Protein AF-A0A1E4SXQ1-F1 (afdb_monomer)

Nearest PDB structures (foldseek):
  5diz-assembly1_A  TM=5.395E-01  e=4.538E-01  Arabidopsis thaliana
  5diz-assembly2_B  TM=5.051E-01  e=1.016E+00  Arabidopsis thaliana
  6lk8-assembly1_U  TM=4.176E-01  e=7.359E-01  Xenopus laevis
  1qqe-assembly1_A  TM=3.993E-01  e=2.183E+00  Saccharomyces cerevisiae
  7pkq-assembly1_O  TM=2.483E-01  e=5.087E+00  Chlamydomonas reinhardtii

Radius of gyration: 39.59 Å; Cα contacts (8 Å, |Δi|>4): 741; chains: 1; bounding box: 80×81×118 Å

Mean predicted aligned error: 18.47 Å

pLDDT: mean 80.18, std 15.74, range [38.0, 97.56]

Secondary structure (DSSP, 8-state):
---TTS-S-HHHHHHHHHHHHHTT-HHHHHHHHHH-SSPPPHHHHHHHHHHHHHTT-HHHHHHHHHHHHHHHSS--S-HHHHHHHHHHHHHTT-HHHHHHHIIIIIISSSS-SS---HHHHHHHHHHHHHTT-HHHHHHHHHHHHHHHHHTT--HHHHHHHHHHHHHHHHHHHHHHH-HHHHHHTTHHHHHTGGGSTT--GGGGHHHHHHHHHH-TT--HHHHHHHHHHHTTTT----TT---TTS-HHHHHHHHHHHHHHTT-GGG-TTS-HHHHHHHS-GGGGGTT------TTTTTS--S-SSPPPSHHHHHHHHHHHHTT--HHHHHHHHHHHHHHH-PPP-HHHHHHHHHHHHH-TT------HHHHHHHHHHHHHHT-HHHHHHHHHHHHHTTPPPPHHHHHHHHHHHTTHHHHHHHHSTT------PPPTTS-SS--SHHHHHHHHHHHHHHHHHSHHHHS-SS-EEE--SS--HHHHHHHTT-SS-EEEHHHHHHHHHHHH-BTTBEEEEEESSTHHHHHHHHHHHHHHHSS----PPPTTBPPPEE--S-GGGTTSHHHHHHHHHHHHHHHHTTEEEEEE-SGGGTT-HHHHHHH-TTSEEE-HHHHHHHHHHHHHHHHHHH-

InterPro domains:
  IPR015942 Asp/Glu/hydantoin racemase [PF01177] (417-620)
  IPR052186 Hydantoin racemase-like [PTHR28047] (424-628)
  IPR053714 Isomerization and Racemization Enzyme Superfamily [G3DSA:3.40.50.12500] (414-630)

Organism: NCBI:txid983967

Solvent-accessible surface area (backbone atoms only — not comparable to full-atom values): 35632 Å² total; per-residue (Å²): 140,88,70,81,84,59,66,102,39,45,67,53,52,27,50,48,30,36,51,29,38,73,70,67,37,50,69,61,21,51,48,54,57,72,73,44,90,57,63,62,50,41,66,35,52,39,54,43,42,52,60,33,53,78,67,68,38,53,65,63,46,48,51,51,53,51,52,50,31,72,67,63,74,45,72,56,63,47,68,69,56,54,54,52,44,52,51,50,34,56,74,72,62,40,59,70,61,54,45,54,46,43,45,67,38,43,67,67,39,98,62,53,62,59,90,75,57,73,68,55,55,48,52,51,37,52,53,21,33,78,69,60,37,47,57,58,29,55,51,52,53,49,52,52,49,54,50,41,54,76,68,68,52,58,68,66,59,54,50,52,50,53,49,54,54,50,49,50,51,49,50,40,50,32,78,51,61,33,41,66,54,35,29,39,31,22,42,49,32,74,69,44,56,75,78,43,85,96,64,58,66,78,82,37,52,72,49,33,55,44,41,22,72,75,36,54,74,70,45,58,70,56,51,50,51,51,36,38,8,39,73,53,40,92,35,51,89,42,80,42,40,68,39,89,83,29,57,57,52,53,41,50,49,39,39,52,53,50,36,58,76,71,66,50,62,87,62,48,85,88,56,70,58,67,72,55,52,72,76,54,61,72,81,68,49,61,53,68,42,73,81,80,72,53,78,77,54,81,75,56,73,78,96,57,93,66,57,46,62,42,58,49,51,47,40,49,49,52,23,37,58,74,44,66,52,52,56,68,46,50,50,53,52,52,53,44,36,40,77,76,41,55,30,58,82,49,72,70,52,53,54,50,51,47,58,46,49,76,75,40,94,83,64,92,68,81,74,51,73,66,56,47,56,48,50,48,56,50,30,68,74,67,73,45,54,72,63,39,52,59,51,50,53,54,40,46,77,71,72,52,85,76,55,66,69,59,54,50,54,49,48,46,54,66,60,44,49,74,79,46,50,59,70,73,48,75,95,63,86,89,84,88,85,77,70,48,94,80,18,61,96,63,74,77,52,71,66,36,34,49,44,29,29,50,34,36,49,54,53,36,68,76,41,42,80,78,67,67,75,60,71,54,46,77,42,81,48,58,44,89,47,54,45,41,65,58,48,46,74,76,45,98,43,53,56,40,31,19,32,56,36,46,52,55,50,43,70,75,69,41,36,79,88,35,13,29,29,37,44,28,45,46,64,73,45,24,64,54,50,47,52,44,49,43,36,70,76,64,77,42,94,67,96,66,80,67,58,90,28,45,52,76,42,42,45,48,71,41,68,64,91,46,57,88,40,69,68,46,42,52,50,42,49,54,49,53,49,56,41,43,75,72,42,32,32,32,38,36,36,37,30,64,74,51,45,76,43,31,68,58,50,29,68,78,37,78,84,36,48,50,43,36,26,64,64,48,24,52,52,54,46,52,52,47,34,60,49,50,66,74,75,108

Sequence (632 aa):
MELIGYKNSKVSKSLLVHYYTICRRYDDAFRIILESKLSIDRFPADLLCYHLLIREKTDQVYEILKHLYEIDRKQILSQQIINKWLHLAIHQKKIQLVEKFFFGYIYCPRVPVTELSGERLLKICLLAREKLHFNLMAKVVRFQIERMKAQQKPAETVQKFRRKMSLLKFDGLLEKLGPVRVIDSGIFHRFGLSERENITVADFSTLINGLASQFPNLSYKEGLILIEQMHGFHVTEEKYRYSRDLHPDHQLFRMIRSAKLKGEHSLLASIDMDTFFDQYPLAKSKQGVPKRQSTKYKARRPVTTKPFNVLPLNIILKVIQETTNDLNISIHLISYMVKRRRCQLDHDTLLYLFKIMMSNLSIDLKPDQRVYEFLIDHHMKSDDLGSLISIIESYVEKGYTISNELYEGLRMKSLGIESQLSKVVPGFTYSYFTGPPSSPPEINNTEDGLSSAKACMEKINENPEEYLNYDGYLICCFSDHPLVHQLSNIVNVPVMGIFQACVLYALNSANDDNKVAILTSSKSWETILDNSLLKFFNGSNTPHDLPSFFLPTLASDVDVLKLADPENYAKLQGKIQQLIDQNARIILLGCAGLSTLDAKFMKDYPGTKFIDSIKIGIQLLAANVRFNEYLQ

Structure (mmCIF, N/CA/C/O backbone):
data_AF-A0A1E4SXQ1-F1
#
_entry.id   AF-A0A1E4SXQ1-F1
#
loop_
_atom_site.group_PDB
_atom_site.id
_atom_site.type_symbol
_atom_site.label_atom_id
_atom_site.label_alt_id
_atom_site.label_comp_id
_atom_site.label_asym_id
_atom_site.label_entity_id
_atom_site.label_seq_id
_atom_site.pdbx_PDB_ins_code
_atom_site.Cartn_x
_atom_site.Cartn_y
_atom_site.Cartn_z
_atom_site.occupancy
_atom_site.B_iso_or_equiv
_atom_site.auth_seq_id
_atom_site.auth_comp_id
_atom_site.auth_asym_id
_atom_site.auth_atom_id
_atom_site.pdbx_PDB_model_num
ATOM 1 N N . MET A 1 1 ? 19.822 4.556 -65.413 1.00 40.09 1 MET A N 1
ATOM 2 C CA . MET A 1 1 ? 21.074 3.771 -65.438 1.00 40.09 1 MET A CA 1
ATOM 3 C C . MET A 1 1 ? 22.294 4.633 -65.815 1.00 40.09 1 MET A C 1
ATOM 5 O O . MET A 1 1 ? 23.339 4.072 -66.092 1.00 40.09 1 MET A O 1
ATOM 9 N N . GLU A 1 2 ? 22.228 5.972 -65.705 1.00 42.59 2 GLU A N 1
ATOM 10 C CA . GLU A 1 2 ? 23.341 6.905 -66.001 1.00 42.59 2 GLU A CA 1
ATOM 11 C C . GLU A 1 2 ? 23.726 7.764 -64.777 1.00 42.59 2 GLU A C 1
ATOM 13 O O . GLU A 1 2 ? 23.784 8.985 -64.828 1.00 42.59 2 GLU A O 1
ATOM 18 N N . LEU A 1 3 ? 23.957 7.127 -63.626 1.00 45.78 3 LEU A N 1
ATOM 19 C CA . LEU A 1 3 ? 24.504 7.796 -62.426 1.00 45.78 3 LEU A CA 1
ATOM 20 C C . LEU A 1 3 ? 25.757 7.092 -61.875 1.00 45.78 3 LEU A C 1
ATOM 22 O O . LEU A 1 3 ? 26.287 7.469 -60.834 1.00 45.78 3 LEU A O 1
ATOM 26 N N . ILE A 1 4 ? 26.265 6.080 -62.588 1.00 48.22 4 ILE A N 1
ATOM 27 C CA . ILE A 1 4 ? 27.382 5.223 -62.151 1.00 48.22 4 ILE A CA 1
ATOM 28 C C . ILE A 1 4 ? 28.753 5.915 -62.346 1.00 48.22 4 ILE A C 1
ATOM 30 O O . ILE A 1 4 ? 29.766 5.437 -61.846 1.00 48.22 4 ILE A O 1
ATOM 34 N N . GLY A 1 5 ? 28.799 7.089 -62.988 1.00 46.94 5 GLY A N 1
ATOM 35 C CA . GLY A 1 5 ? 30.033 7.862 -63.184 1.00 46.94 5 GLY A CA 1
ATOM 36 C C . GLY A 1 5 ? 30.485 8.716 -61.990 1.00 46.94 5 GLY A C 1
ATOM 37 O O . GLY A 1 5 ? 31.604 9.227 -61.997 1.00 46.94 5 GLY A O 1
ATOM 38 N N . TYR A 1 6 ? 29.663 8.892 -60.950 1.00 48.91 6 TYR A N 1
ATOM 39 C CA . TYR A 1 6 ? 30.047 9.727 -59.810 1.00 48.91 6 TYR A CA 1
ATOM 40 C C . TYR A 1 6 ? 30.825 8.923 -58.768 1.00 48.91 6 TYR A C 1
ATOM 42 O O . TYR A 1 6 ? 30.271 8.033 -58.121 1.00 48.91 6 TYR A O 1
ATOM 50 N N . LYS A 1 7 ? 32.108 9.295 -58.607 1.00 57.56 7 LYS A N 1
ATOM 51 C CA . LYS A 1 7 ? 33.062 8.916 -57.544 1.00 57.56 7 LYS A CA 1
ATOM 52 C C . LYS A 1 7 ? 32.370 8.322 -56.316 1.00 57.56 7 LYS A C 1
ATOM 54 O O . LYS A 1 7 ? 31.439 8.936 -55.795 1.00 57.56 7 LYS A O 1
ATOM 59 N N . ASN A 1 8 ? 32.868 7.173 -55.843 1.00 73.50 8 ASN A N 1
ATOM 60 C CA . ASN A 1 8 ? 32.462 6.506 -54.602 1.00 73.50 8 ASN A CA 1
ATOM 61 C C . ASN A 1 8 ? 32.568 7.483 -53.416 1.00 73.50 8 ASN A C 1
ATOM 63 O O . ASN A 1 8 ? 33.592 7.568 -52.746 1.00 73.50 8 ASN A O 1
ATOM 67 N N . SER A 1 9 ? 31.524 8.283 -53.236 1.00 84.25 9 SER A N 1
ATOM 68 C CA . SER A 1 9 ? 31.466 9.425 -52.339 1.00 84.25 9 SER A CA 1
ATOM 69 C C . SER A 1 9 ? 30.226 9.303 -51.471 1.00 84.25 9 SER A C 1
ATOM 71 O O . SER A 1 9 ? 29.223 8.698 -51.867 1.00 84.25 9 SER A O 1
ATOM 73 N N . LYS A 1 10 ? 30.295 9.908 -50.285 1.00 86.06 10 LYS A N 1
ATOM 74 C CA . LYS A 1 10 ? 29.182 9.964 -49.338 1.00 86.06 10 LYS A CA 1
ATOM 75 C C . LYS A 1 10 ? 27.909 10.505 -50.002 1.00 86.06 10 LYS A C 1
ATOM 77 O O . LYS A 1 10 ? 26.858 9.883 -49.895 1.00 86.06 10 LYS A O 1
ATOM 82 N N . VAL A 1 11 ? 28.029 11.590 -50.771 1.00 87.69 11 VAL A N 1
ATOM 83 C CA . VAL A 1 11 ? 26.907 12.232 -51.476 1.00 87.69 11 VAL A CA 1
ATOM 84 C C . VAL A 1 11 ? 26.264 11.281 -52.488 1.00 87.69 11 VAL A C 1
ATOM 86 O O . VAL A 1 11 ? 25.045 11.115 -52.481 1.00 87.69 11 VAL A O 1
ATOM 89 N N . SER A 1 12 ? 27.067 10.595 -53.309 1.00 87.75 12 SER A N 1
ATOM 90 C CA . SER A 1 12 ? 26.557 9.638 -54.302 1.00 87.75 12 SER A CA 1
ATOM 91 C C . SER A 1 12 ? 25.772 8.501 -53.638 1.00 87.75 12 SER A C 1
ATOM 93 O O . SER A 1 12 ? 24.694 8.131 -54.102 1.00 87.75 12 SER A O 1
ATOM 95 N N . LYS A 1 13 ? 26.284 7.955 -52.526 1.00 89.50 13 LYS A N 1
ATOM 96 C CA . LYS A 1 13 ? 25.620 6.873 -51.783 1.00 89.50 13 LYS A CA 1
ATOM 97 C C . LYS A 1 13 ? 24.328 7.352 -51.112 1.00 89.50 13 LYS A C 1
ATOM 99 O O . LYS A 1 13 ? 23.307 6.684 -51.255 1.00 89.50 13 LYS A O 1
ATOM 104 N N . SER A 1 14 ? 24.339 8.522 -50.469 1.00 91.94 14 SER A N 1
ATOM 105 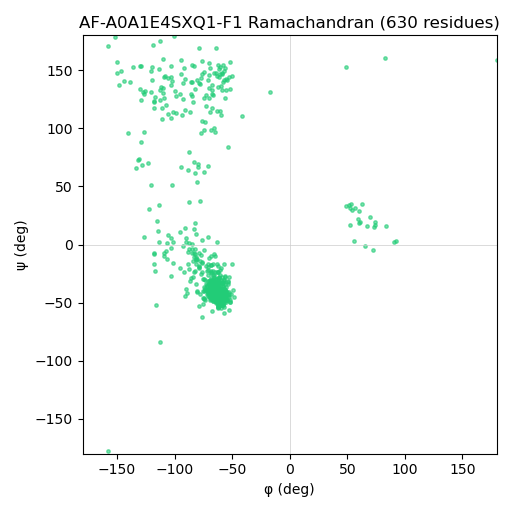C CA . SER A 1 14 ? 23.144 9.160 -49.896 1.00 91.94 14 SER A CA 1
ATOM 106 C C . SER A 1 14 ? 22.037 9.373 -50.936 1.00 91.94 14 SER A C 1
ATOM 108 O O . SER A 1 14 ? 20.878 9.045 -50.677 1.00 91.94 14 SER A O 1
ATOM 110 N N . LEU A 1 15 ? 22.385 9.875 -52.128 1.00 93.06 15 LEU A N 1
ATOM 111 C CA . LEU A 1 15 ? 21.431 10.095 -53.221 1.00 93.06 15 LEU A CA 1
ATOM 112 C C . LEU A 1 15 ? 20.850 8.785 -53.759 1.00 93.06 15 LEU A C 1
ATOM 114 O O . LEU A 1 15 ? 19.649 8.718 -54.009 1.00 93.06 15 LEU A O 1
ATOM 118 N N . LEU A 1 16 ? 21.663 7.733 -53.892 1.00 92.75 16 LEU A N 1
ATOM 119 C CA . LEU A 1 16 ? 21.174 6.420 -54.316 1.00 92.75 16 LEU A CA 1
ATOM 120 C C . LEU A 1 16 ? 20.187 5.827 -53.303 1.00 92.75 16 LEU A C 1
ATOM 122 O O . LEU A 1 16 ? 19.120 5.365 -53.702 1.00 92.75 16 LEU A O 1
ATOM 126 N N . VAL A 1 17 ? 20.499 5.883 -52.002 1.00 94.31 17 VAL A N 1
ATOM 127 C CA . VAL A 1 17 ? 19.575 5.437 -50.941 1.00 94.31 17 VAL A CA 1
ATOM 128 C C . VAL A 1 17 ? 18.258 6.206 -51.027 1.00 94.31 17 VAL A C 1
ATOM 130 O O . VAL A 1 17 ? 17.188 5.598 -50.992 1.00 94.31 17 VAL A O 1
ATOM 133 N N . HIS A 1 18 ? 18.322 7.528 -51.198 1.00 95.88 18 HIS A N 1
ATOM 134 C CA . HIS A 1 18 ? 17.138 8.372 -51.340 1.00 95.88 18 HIS A CA 1
ATOM 135 C C . HIS A 1 18 ? 16.305 7.987 -52.574 1.00 95.88 18 HIS A C 1
ATOM 137 O O . HIS A 1 18 ? 15.106 7.733 -52.450 1.00 95.88 18 HIS A O 1
ATOM 143 N N . TYR A 1 19 ? 16.947 7.865 -53.739 1.00 95.88 19 TYR A N 1
ATOM 144 C CA . TYR A 1 19 ? 16.311 7.493 -55.002 1.00 95.88 19 TYR A CA 1
ATOM 145 C C . TYR A 1 19 ? 15.593 6.143 -54.909 1.00 95.88 19 TYR A C 1
ATOM 147 O O . TYR A 1 19 ? 14.390 6.064 -55.160 1.00 95.88 19 TYR A O 1
ATOM 155 N N . TYR A 1 20 ? 16.290 5.086 -54.478 1.00 96.31 20 TYR A N 1
ATOM 156 C CA . TYR A 1 20 ? 15.685 3.756 -54.365 1.00 96.31 20 TYR A CA 1
ATOM 157 C C . TYR A 1 20 ? 14.550 3.719 -53.338 1.00 96.31 20 TYR A C 1
ATOM 159 O O . TYR A 1 20 ? 13.544 3.044 -53.562 1.00 96.31 20 TYR A O 1
ATOM 167 N N . THR A 1 21 ? 14.661 4.492 -52.254 1.00 96.25 21 THR A N 1
ATOM 168 C CA . THR A 1 21 ? 13.592 4.604 -51.255 1.00 96.25 21 THR A CA 1
ATOM 169 C C . THR A 1 21 ? 12.334 5.261 -51.836 1.00 96.25 21 THR A C 1
ATOM 171 O O . THR A 1 21 ? 11.239 4.728 -51.640 1.00 96.25 21 THR A O 1
ATOM 174 N N . ILE A 1 22 ? 12.468 6.357 -52.602 1.00 95.44 22 ILE A N 1
ATOM 175 C CA . ILE A 1 22 ? 11.340 7.013 -53.297 1.00 95.44 22 ILE A CA 1
ATOM 176 C C . ILE A 1 22 ? 10.713 6.070 -54.328 1.00 95.44 22 ILE A C 1
ATOM 178 O O . ILE A 1 22 ? 9.491 5.931 -54.381 1.00 95.44 22 ILE A O 1
ATOM 182 N N . CYS A 1 23 ? 11.537 5.353 -55.094 1.00 96.06 23 CYS A N 1
ATOM 183 C CA . CYS A 1 23 ? 11.082 4.358 -56.066 1.00 96.06 23 CYS A CA 1
ATOM 184 C C . CYS A 1 23 ? 10.504 3.081 -55.425 1.00 96.06 23 CYS A C 1
ATOM 186 O O . CYS A 1 23 ? 10.214 2.125 -56.140 1.00 96.06 23 CYS A O 1
ATOM 188 N N . ARG A 1 24 ? 10.335 3.039 -54.093 1.00 95.50 24 ARG A N 1
ATOM 189 C CA . ARG A 1 24 ? 9.817 1.895 -53.319 1.00 95.50 24 ARG A CA 1
ATOM 190 C C . ARG A 1 24 ? 10.644 0.608 -53.459 1.00 95.50 24 ARG A C 1
ATOM 192 O O . ARG A 1 24 ? 10.155 -0.479 -53.163 1.00 95.50 24 ARG A O 1
ATOM 199 N N . ARG A 1 25 ? 11.912 0.730 -53.855 1.00 96.50 25 ARG A N 1
ATOM 200 C CA . ARG A 1 25 ? 12.895 -0.356 -53.972 1.00 96.50 25 ARG A CA 1
ATOM 201 C C . ARG A 1 25 ? 13.719 -0.452 -52.686 1.00 96.50 25 ARG A C 1
ATOM 203 O O . ARG A 1 25 ? 14.907 -0.138 -52.654 1.00 96.50 25 ARG A O 1
ATOM 210 N N . TYR A 1 26 ? 13.062 -0.829 -51.591 1.00 96.06 26 TYR A N 1
ATOM 211 C CA . TYR A 1 26 ? 13.656 -0.753 -50.249 1.00 96.06 26 TYR A CA 1
ATOM 212 C C . TYR A 1 26 ? 14.807 -1.734 -50.027 1.00 96.06 26 TYR A C 1
ATOM 214 O O . TYR A 1 26 ? 15.761 -1.371 -49.348 1.00 96.06 26 TYR A O 1
ATOM 222 N N . ASP A 1 27 ? 14.757 -2.933 -50.613 1.00 94.50 27 ASP A N 1
ATOM 223 C CA . ASP A 1 27 ? 15.839 -3.918 -50.477 1.00 94.50 27 ASP A CA 1
ATOM 224 C C . ASP A 1 27 ? 17.125 -3.454 -51.174 1.00 94.50 27 ASP A C 1
ATOM 226 O O . ASP A 1 27 ? 18.221 -3.674 -50.659 1.00 94.50 27 ASP A O 1
ATOM 230 N N . ASP A 1 28 ? 17.001 -2.744 -52.301 1.00 93.50 28 ASP A N 1
ATOM 231 C CA . ASP A 1 28 ? 18.142 -2.129 -52.985 1.00 93.50 28 ASP A CA 1
ATOM 232 C C . ASP A 1 28 ? 18.726 -0.983 -52.150 1.00 93.50 28 ASP A C 1
ATOM 234 O O . ASP A 1 28 ? 19.939 -0.912 -51.950 1.00 93.50 28 ASP A O 1
ATOM 238 N N . ALA A 1 29 ? 17.869 -0.117 -51.595 1.00 94.12 29 ALA A N 1
ATOM 239 C CA . ALA A 1 29 ? 18.297 0.955 -50.696 1.00 94.12 29 ALA A CA 1
ATOM 240 C C . ALA A 1 29 ? 18.990 0.404 -49.434 1.00 94.12 29 ALA A C 1
ATOM 242 O O . ALA A 1 29 ? 20.041 0.903 -49.036 1.00 94.12 29 ALA A O 1
ATOM 243 N N . PHE A 1 30 ? 18.434 -0.654 -48.837 1.00 95.19 30 PHE A N 1
ATOM 244 C CA . PHE A 1 30 ? 18.993 -1.357 -47.682 1.00 95.19 30 PHE A CA 1
ATOM 245 C C . PHE A 1 30 ? 20.367 -1.954 -47.994 1.00 95.19 30 PHE A C 1
ATOM 247 O O . PHE A 1 30 ? 21.321 -1.721 -47.250 1.00 95.19 30 PHE A O 1
ATOM 254 N N . ARG A 1 31 ? 20.495 -2.654 -49.129 1.00 94.44 31 ARG A N 1
ATOM 255 C CA . ARG A 1 31 ? 21.763 -3.236 -49.585 1.00 94.44 31 ARG A CA 1
ATOM 256 C C . ARG A 1 31 ? 22.840 -2.172 -49.774 1.00 94.44 31 ARG A C 1
ATOM 258 O O . ARG A 1 31 ? 23.963 -2.355 -49.318 1.00 94.44 31 ARG A O 1
ATOM 265 N N . ILE A 1 32 ? 22.487 -1.030 -50.365 1.00 91.94 32 ILE A N 1
ATOM 266 C CA . ILE A 1 32 ? 23.429 0.078 -50.572 1.00 91.94 32 ILE A CA 1
ATOM 267 C C . ILE A 1 32 ? 23.958 0.628 -49.252 1.00 91.94 32 ILE A C 1
ATOM 269 O O . ILE A 1 32 ? 25.144 0.949 -49.183 1.00 91.94 32 ILE A O 1
ATOM 273 N N . ILE A 1 33 ? 23.112 0.733 -48.219 1.00 92.38 33 ILE A N 1
ATOM 274 C CA . ILE A 1 33 ? 23.574 1.130 -46.886 1.00 92.38 33 ILE A CA 1
ATOM 275 C C . ILE A 1 33 ? 24.575 0.100 -46.357 1.00 92.38 33 ILE A C 1
ATOM 277 O O . ILE A 1 33 ? 25.683 0.496 -46.008 1.00 92.38 33 ILE A O 1
ATOM 281 N N . LEU A 1 34 ? 24.221 -1.190 -46.340 1.00 92.69 34 LEU A N 1
ATOM 282 C CA . LEU A 1 34 ? 25.055 -2.242 -45.741 1.00 92.69 34 LEU A CA 1
ATOM 283 C C . LEU A 1 34 ? 26.377 -2.503 -46.482 1.00 92.69 34 LEU A C 1
ATOM 285 O O . LEU A 1 34 ? 27.373 -2.860 -45.863 1.00 92.69 34 LEU A O 1
ATOM 289 N N . GLU A 1 35 ? 26.421 -2.310 -47.799 1.00 90.12 35 GLU A N 1
ATOM 290 C CA . GLU A 1 35 ? 27.651 -2.464 -48.590 1.00 90.12 35 GLU A CA 1
ATOM 291 C C . GLU A 1 35 ? 28.528 -1.200 -48.579 1.00 90.12 35 GLU A C 1
ATOM 293 O O . GLU A 1 35 ? 29.695 -1.228 -48.985 1.00 90.12 35 GLU A O 1
ATOM 298 N N . SER A 1 36 ? 27.986 -0.059 -48.142 1.00 86.06 36 SER A N 1
ATOM 299 C CA . SER A 1 36 ? 28.733 1.196 -48.094 1.00 86.06 36 SER A CA 1
ATOM 300 C C . SER A 1 36 ? 29.759 1.174 -46.965 1.00 86.06 36 SER A C 1
ATOM 302 O O . SER A 1 36 ? 29.412 0.959 -45.811 1.00 86.06 36 SER A O 1
ATOM 304 N N . LYS A 1 37 ? 31.018 1.500 -47.283 1.00 86.38 37 LYS A N 1
ATOM 305 C CA . LYS A 1 37 ? 32.060 1.835 -46.290 1.00 86.38 37 LYS A CA 1
ATOM 306 C C . LYS A 1 37 ? 32.031 3.312 -45.870 1.00 86.38 37 LYS A C 1
ATOM 308 O O . LYS A 1 37 ? 32.833 3.737 -45.047 1.00 86.38 37 LYS A O 1
ATOM 313 N N . LEU A 1 38 ? 31.157 4.107 -46.487 1.00 85.06 38 LEU A N 1
ATOM 314 C CA . LEU A 1 38 ? 31.011 5.540 -46.249 1.00 85.06 38 LEU A CA 1
ATOM 315 C C . LEU A 1 38 ? 29.744 5.807 -45.433 1.00 85.06 38 LEU A C 1
ATOM 317 O O . LEU A 1 38 ? 28.719 5.158 -45.652 1.00 85.06 38 LEU A O 1
ATOM 321 N N . SER A 1 39 ? 29.819 6.795 -44.538 1.00 84.00 39 SER A N 1
ATOM 322 C CA . SER A 1 39 ? 28.669 7.308 -43.781 1.00 84.00 39 SER A CA 1
ATOM 323 C C . SER A 1 39 ? 27.576 7.788 -44.743 1.00 84.00 39 SER A C 1
ATOM 325 O O . SER A 1 39 ? 27.885 8.367 -45.784 1.00 84.00 39 SER A O 1
ATOM 327 N N . ILE A 1 40 ? 26.310 7.542 -44.405 1.00 88.62 40 ILE A N 1
ATOM 328 C CA . ILE A 1 40 ? 25.134 7.980 -45.171 1.00 88.62 40 ILE A CA 1
ATOM 329 C C . ILE A 1 40 ? 24.518 9.180 -44.459 1.00 88.62 40 ILE A C 1
ATOM 331 O O . ILE A 1 40 ? 24.513 9.247 -43.230 1.00 88.62 40 ILE A O 1
ATOM 335 N N . ASP A 1 41 ? 23.996 10.141 -45.217 1.00 90.56 41 ASP A N 1
ATOM 336 C CA . ASP A 1 41 ? 23.311 11.280 -44.615 1.00 90.56 41 ASP A CA 1
ATOM 337 C C . ASP A 1 41 ? 22.051 10.849 -43.865 1.00 90.56 41 ASP A C 1
ATOM 339 O O . ASP A 1 41 ? 21.347 9.906 -44.237 1.00 90.56 41 ASP A O 1
ATOM 343 N N . ARG A 1 42 ? 21.750 11.588 -42.796 1.00 91.69 42 ARG A N 1
ATOM 344 C CA . ARG A 1 42 ? 20.642 11.278 -41.893 1.00 91.69 42 ARG A CA 1
ATOM 345 C C . ARG A 1 42 ? 19.303 11.182 -42.617 1.00 91.69 42 ARG A C 1
ATOM 347 O O . ARG A 1 42 ? 18.563 10.242 -42.366 1.00 91.69 42 ARG A O 1
ATOM 354 N N . PHE A 1 43 ? 18.991 12.130 -43.502 1.00 94.62 43 PHE A N 1
ATOM 355 C CA . PHE A 1 43 ? 17.674 12.187 -44.139 1.00 94.62 43 PHE A CA 1
ATOM 356 C C . PHE A 1 43 ? 17.366 10.943 -45.002 1.00 94.62 43 PHE A C 1
ATOM 358 O O . PHE A 1 43 ? 16.348 10.303 -44.740 1.00 94.62 43 PHE A O 1
ATOM 365 N N . PRO A 1 44 ? 18.228 10.518 -45.952 1.00 94.31 44 PRO A N 1
ATOM 366 C CA . PRO A 1 44 ? 18.013 9.272 -46.696 1.00 94.31 44 PRO A CA 1
ATOM 367 C C . PRO A 1 44 ? 17.908 8.027 -45.806 1.00 94.31 44 PRO A C 1
ATOM 369 O O . PRO A 1 44 ? 17.070 7.160 -46.057 1.00 94.31 44 PRO A O 1
ATOM 372 N N . ALA A 1 45 ? 18.728 7.944 -44.753 1.00 94.75 45 ALA A N 1
ATOM 373 C CA . ALA A 1 45 ? 18.700 6.823 -43.817 1.00 94.75 45 ALA A CA 1
ATOM 374 C C . ALA A 1 45 ? 17.396 6.787 -42.994 1.00 94.75 45 ALA A C 1
ATOM 376 O O . ALA A 1 45 ? 16.766 5.732 -42.888 1.00 94.75 45 ALA A O 1
ATOM 377 N N . ASP A 1 46 ? 16.960 7.933 -42.461 1.00 96.44 46 ASP A N 1
ATOM 378 C CA . ASP A 1 46 ? 15.701 8.081 -41.722 1.00 96.44 46 ASP A CA 1
ATOM 379 C C . ASP A 1 46 ? 14.493 7.753 -42.614 1.00 96.44 46 ASP A C 1
ATOM 381 O O . ASP A 1 46 ? 13.586 7.043 -42.175 1.00 96.44 46 ASP A O 1
ATOM 385 N N . LEU A 1 47 ? 14.494 8.213 -43.872 1.00 96.81 47 LEU A N 1
ATOM 386 C CA . LEU A 1 47 ? 13.418 7.955 -44.832 1.00 96.81 47 LEU A CA 1
ATOM 387 C C . LEU A 1 47 ? 13.266 6.456 -45.127 1.00 96.81 47 LEU A C 1
ATOM 389 O O . LEU A 1 47 ? 12.151 5.926 -45.086 1.00 96.81 47 LEU A O 1
ATOM 393 N N . LEU A 1 48 ? 14.377 5.753 -45.375 1.00 97.31 48 LEU A N 1
ATOM 394 C CA . LEU A 1 48 ? 14.348 4.303 -45.563 1.00 97.31 48 LEU A CA 1
ATOM 395 C C . LEU A 1 48 ? 13.838 3.606 -44.299 1.00 97.31 48 LEU A C 1
ATOM 397 O O . LEU A 1 48 ? 12.901 2.808 -44.371 1.00 97.31 48 LEU A O 1
ATOM 401 N N . CYS A 1 49 ? 14.403 3.944 -43.136 1.00 97.31 49 CYS A N 1
ATOM 402 C CA . CYS A 1 49 ? 14.000 3.350 -41.865 1.00 97.31 49 CYS A CA 1
ATOM 403 C C . CYS A 1 49 ? 12.506 3.558 -41.595 1.00 97.31 49 CYS A C 1
ATOM 405 O O . CYS A 1 49 ? 11.823 2.622 -41.191 1.00 97.31 49 CYS A O 1
ATOM 407 N N . TYR A 1 50 ? 11.962 4.743 -41.872 1.00 97.56 50 TYR A N 1
ATOM 408 C CA . TYR A 1 50 ? 10.536 5.022 -41.725 1.00 97.56 50 TYR A CA 1
ATOM 409 C C . TYR A 1 50 ? 9.665 4.053 -42.539 1.00 97.56 50 TYR A C 1
ATOM 411 O O . TYR A 1 50 ? 8.716 3.470 -42.004 1.00 97.56 50 TYR A O 1
ATOM 419 N N . HIS A 1 51 ? 10.008 3.834 -43.811 1.00 97.38 51 HIS A N 1
ATOM 420 C CA . HIS A 1 51 ? 9.275 2.924 -44.692 1.00 97.38 51 HIS A CA 1
ATOM 421 C C . HIS A 1 51 ? 9.431 1.448 -44.321 1.00 97.38 51 HIS A C 1
ATOM 423 O O . HIS A 1 51 ? 8.485 0.678 -44.515 1.00 97.38 51 HIS A O 1
ATOM 429 N N . LEU A 1 52 ? 10.587 1.054 -43.787 1.00 97.38 52 LEU A N 1
ATOM 430 C CA . LEU A 1 52 ? 10.809 -0.287 -43.249 1.00 97.38 52 LEU A CA 1
ATOM 431 C C . LEU A 1 52 ? 9.995 -0.519 -41.970 1.00 97.38 52 LEU A C 1
ATOM 433 O O . LEU A 1 52 ? 9.393 -1.578 -41.811 1.00 97.38 52 LEU A O 1
ATOM 437 N N . LEU A 1 53 ? 9.904 0.486 -41.092 1.00 97.00 53 LEU A N 1
ATOM 438 C CA . LEU A 1 53 ? 9.109 0.415 -39.864 1.00 97.00 53 LEU A CA 1
ATOM 439 C C . LEU A 1 53 ? 7.605 0.329 -40.134 1.00 97.00 53 LEU A C 1
ATOM 441 O O . LEU A 1 53 ? 6.923 -0.418 -39.442 1.00 97.00 53 LEU A O 1
ATOM 445 N N . ILE A 1 54 ? 7.082 1.038 -41.143 1.00 95.38 54 ILE A N 1
ATOM 446 C CA . ILE A 1 54 ? 5.678 0.877 -41.581 1.00 95.38 54 ILE A CA 1
ATOM 447 C C . ILE A 1 54 ? 5.400 -0.562 -42.030 1.00 95.38 54 ILE A C 1
ATOM 449 O O . ILE A 1 54 ? 4.305 -1.070 -41.833 1.00 95.38 54 ILE A O 1
ATOM 453 N N . ARG A 1 55 ? 6.400 -1.224 -42.615 1.00 95.06 55 ARG A N 1
ATOM 454 C CA . ARG A 1 55 ? 6.327 -2.621 -43.066 1.00 95.06 55 ARG A CA 1
ATOM 455 C C . ARG A 1 55 ? 6.774 -3.616 -42.005 1.00 95.06 55 ARG A C 1
ATOM 457 O O . ARG A 1 55 ? 7.066 -4.762 -42.335 1.00 95.06 55 ARG A O 1
ATOM 464 N N . GLU A 1 56 ? 6.886 -3.169 -40.756 1.00 94.94 56 GLU A N 1
ATOM 465 C CA . GLU A 1 56 ? 7.222 -4.022 -39.622 1.00 94.94 56 GLU A CA 1
ATOM 466 C C . GLU A 1 56 ? 8.593 -4.731 -39.717 1.00 94.94 56 GLU A C 1
ATOM 468 O O . GLU A 1 56 ? 8.874 -5.669 -38.968 1.00 94.94 56 GLU A O 1
ATOM 473 N N . LYS A 1 57 ? 9.501 -4.247 -40.580 1.00 96.19 57 LYS A N 1
ATOM 474 C CA . LYS A 1 57 ? 10.851 -4.798 -40.800 1.00 96.19 57 LYS A CA 1
ATOM 475 C C . LYS A 1 57 ? 11.857 -4.298 -39.754 1.00 96.19 57 LYS A C 1
ATOM 477 O O . LYS A 1 57 ? 12.845 -3.638 -40.068 1.00 96.19 57 LYS A O 1
ATOM 482 N N . THR A 1 58 ? 11.607 -4.610 -38.485 1.00 95.25 58 THR A N 1
ATOM 483 C CA . THR A 1 58 ? 12.430 -4.151 -37.348 1.00 95.25 58 THR A CA 1
ATOM 484 C C . THR A 1 58 ? 13.867 -4.685 -37.358 1.00 95.25 58 THR A C 1
ATOM 486 O O . THR A 1 58 ? 14.762 -3.972 -36.901 1.00 95.25 58 THR A O 1
ATOM 489 N N . ASP A 1 59 ? 14.116 -5.877 -37.911 1.00 95.88 59 ASP A N 1
ATOM 490 C CA . ASP A 1 59 ? 15.468 -6.460 -37.985 1.00 95.88 59 ASP A CA 1
ATOM 491 C C . ASP A 1 59 ? 16.348 -5.699 -38.985 1.00 95.88 59 ASP A C 1
ATOM 493 O O . ASP A 1 59 ? 17.466 -5.317 -38.655 1.00 95.88 59 ASP A O 1
ATOM 497 N N . GLN A 1 60 ? 15.815 -5.383 -40.172 1.00 95.81 60 GLN A N 1
ATOM 498 C CA . GLN A 1 60 ? 16.533 -4.594 -41.182 1.00 95.81 60 GLN A CA 1
ATOM 499 C C . GLN A 1 60 ? 16.895 -3.201 -40.648 1.00 95.81 60 GLN A C 1
ATOM 501 O O . GLN A 1 60 ? 18.010 -2.728 -40.840 1.00 95.81 60 GLN A O 1
ATOM 506 N N . VAL A 1 61 ? 15.986 -2.552 -39.914 1.00 95.50 61 VAL A N 1
ATOM 507 C CA . VAL A 1 61 ? 16.265 -1.241 -39.300 1.00 95.50 61 VAL A CA 1
ATOM 508 C C . VAL A 1 61 ? 17.353 -1.335 -38.227 1.00 95.50 61 VAL A C 1
ATOM 510 O O . VAL A 1 61 ? 18.177 -0.428 -38.118 1.00 95.50 61 VAL A O 1
ATOM 513 N N . TYR A 1 62 ? 17.396 -2.428 -37.460 1.00 95.12 62 TYR A N 1
ATOM 514 C CA . TYR A 1 62 ? 18.474 -2.657 -36.498 1.00 95.12 62 TYR A CA 1
ATOM 515 C C . TYR A 1 62 ? 19.831 -2.857 -37.190 1.00 95.12 62 TYR A C 1
ATOM 517 O O . TYR A 1 62 ? 20.816 -2.266 -36.753 1.00 95.12 62 TYR A O 1
ATOM 525 N N . GLU A 1 63 ? 19.888 -3.615 -38.289 1.00 95.19 63 GLU A N 1
ATOM 526 C CA . GLU A 1 63 ? 21.127 -3.777 -39.064 1.00 95.19 63 GLU A CA 1
ATOM 527 C C . GLU A 1 63 ? 21.604 -2.448 -39.670 1.00 95.19 63 GLU A C 1
ATOM 529 O O . GLU A 1 63 ? 22.795 -2.148 -39.610 1.00 95.19 63 GLU A O 1
ATOM 534 N N . ILE A 1 64 ? 20.689 -1.593 -40.155 1.00 93.44 64 ILE A N 1
ATOM 535 C CA . ILE A 1 64 ? 21.034 -0.225 -40.586 1.00 93.44 64 ILE A CA 1
ATOM 536 C C . ILE A 1 64 ? 21.641 0.569 -39.424 1.00 93.44 64 ILE A C 1
ATOM 538 O O . ILE A 1 64 ? 22.707 1.164 -39.581 1.00 93.44 64 ILE A O 1
ATOM 542 N N . LEU A 1 65 ? 20.976 0.593 -38.262 1.00 92.50 65 LEU A N 1
ATOM 543 C CA . LEU A 1 65 ? 21.464 1.308 -37.079 1.00 92.50 65 LEU A CA 1
ATOM 544 C C . LEU A 1 65 ? 22.874 0.839 -36.703 1.00 92.50 65 LEU A C 1
ATOM 546 O O . LEU A 1 65 ? 23.756 1.661 -36.454 1.00 92.50 65 LEU A O 1
ATOM 550 N N . LYS A 1 66 ? 23.076 -0.479 -36.674 1.00 92.06 66 LYS A N 1
ATOM 551 C CA . LYS A 1 66 ? 24.349 -1.096 -36.328 1.00 92.06 66 LYS A CA 1
ATOM 552 C C . LYS A 1 66 ? 25.452 -0.711 -37.297 1.00 92.06 66 LYS A C 1
ATOM 554 O O . LYS A 1 66 ? 26.477 -0.200 -36.854 1.00 92.06 66 LYS A O 1
ATOM 559 N N . HIS A 1 67 ? 25.210 -0.888 -38.590 1.00 91.56 67 HIS A N 1
ATOM 560 C CA . HIS A 1 67 ? 26.175 -0.580 -39.639 1.00 91.56 67 HIS A CA 1
ATOM 561 C C . HIS A 1 67 ? 26.577 0.899 -39.644 1.00 91.56 67 HIS A C 1
ATOM 563 O O . HIS A 1 67 ? 27.759 1.239 -39.634 1.00 91.56 67 HIS A O 1
ATOM 569 N N . LEU A 1 68 ? 25.594 1.802 -39.572 1.00 89.25 68 LEU A N 1
ATOM 570 C CA . LEU A 1 68 ? 25.844 3.246 -39.536 1.00 89.25 68 LEU A CA 1
ATOM 571 C C . LEU A 1 68 ? 26.648 3.664 -38.298 1.00 89.25 68 LEU A C 1
ATOM 573 O O . LEU A 1 68 ? 27.538 4.514 -38.392 1.00 89.25 68 LEU A O 1
ATOM 577 N N . TYR A 1 69 ? 26.371 3.046 -37.150 1.00 87.62 69 TYR A N 1
ATOM 578 C CA . TYR A 1 69 ? 27.132 3.292 -35.932 1.00 87.62 69 TYR A CA 1
ATOM 579 C C . TYR A 1 69 ? 28.562 2.739 -36.003 1.00 87.62 69 TYR A C 1
ATOM 581 O O . TYR A 1 69 ? 29.480 3.362 -35.476 1.00 87.62 69 TYR A O 1
ATOM 589 N N . GLU A 1 70 ? 28.788 1.595 -36.649 1.00 87.94 70 GLU A N 1
ATOM 590 C CA . GLU A 1 70 ? 30.132 1.031 -36.828 1.00 87.94 70 GLU A CA 1
ATOM 591 C C . GLU A 1 70 ? 31.029 1.927 -37.696 1.00 87.94 70 GLU A C 1
ATOM 593 O O . GLU A 1 70 ? 32.217 2.059 -37.397 1.00 87.94 70 GLU A O 1
ATOM 598 N N . ILE A 1 71 ? 30.456 2.593 -38.705 1.00 86.31 71 ILE A N 1
ATOM 599 C CA . ILE A 1 71 ? 31.185 3.479 -39.625 1.00 86.31 71 ILE A CA 1
ATOM 600 C C . ILE A 1 71 ? 31.540 4.830 -38.990 1.00 86.31 71 ILE A C 1
ATOM 602 O O . ILE A 1 71 ? 32.689 5.256 -39.068 1.00 86.31 71 ILE A O 1
ATOM 606 N N . ASP A 1 72 ? 30.567 5.531 -38.400 1.00 78.44 72 ASP A N 1
ATOM 607 C CA . ASP A 1 72 ? 30.736 6.938 -37.975 1.00 78.44 72 ASP A CA 1
ATOM 608 C C . ASP A 1 72 ? 30.862 7.081 -36.446 1.00 78.44 72 ASP A C 1
ATOM 610 O O . ASP A 1 72 ? 31.206 8.140 -35.929 1.00 78.44 72 ASP A O 1
ATOM 614 N N . ARG A 1 73 ? 30.556 6.026 -35.672 1.00 77.31 73 ARG A N 1
ATOM 615 C CA . ARG A 1 73 ? 30.470 6.035 -34.191 1.00 77.31 73 ARG A CA 1
ATOM 616 C C . ARG A 1 73 ? 29.503 7.075 -33.603 1.00 77.31 73 ARG A C 1
ATOM 618 O O . ARG A 1 73 ? 29.374 7.171 -32.382 1.00 77.31 73 ARG A O 1
ATOM 625 N N . LYS A 1 74 ? 28.791 7.818 -34.451 1.00 76.50 74 LYS A N 1
ATOM 626 C CA . LYS A 1 74 ? 27.758 8.796 -34.109 1.00 76.50 74 LYS A CA 1
ATOM 627 C C . LYS A 1 74 ? 26.371 8.228 -34.371 1.00 76.50 74 LYS A C 1
ATOM 629 O O . LYS A 1 74 ? 26.175 7.387 -35.248 1.00 76.50 74 LYS A O 1
ATOM 634 N N . GLN A 1 75 ? 25.389 8.739 -33.634 1.00 76.38 75 GLN A N 1
ATOM 635 C CA . GLN A 1 75 ? 23.989 8.438 -33.897 1.00 76.38 75 GLN A CA 1
ATOM 636 C C . GLN A 1 75 ? 23.514 9.202 -35.135 1.00 76.38 75 GLN A C 1
ATOM 638 O O . GLN A 1 75 ? 23.189 10.385 -35.057 1.00 76.38 75 GLN A O 1
ATOM 643 N N . ILE A 1 76 ? 23.493 8.522 -36.284 1.00 81.12 76 ILE A N 1
ATOM 644 C CA . ILE A 1 76 ? 23.028 9.111 -37.547 1.00 81.12 76 ILE A CA 1
ATOM 645 C C . ILE A 1 76 ? 21.496 9.155 -37.601 1.00 81.12 76 ILE A C 1
ATOM 647 O O . ILE A 1 76 ? 20.937 10.171 -38.007 1.00 81.12 76 ILE A O 1
ATOM 651 N N . LEU A 1 77 ? 20.810 8.084 -37.178 1.00 90.62 77 LEU A N 1
ATOM 652 C CA . LEU A 1 77 ? 19.345 8.030 -37.228 1.00 90.62 77 LEU A CA 1
ATOM 653 C C . LEU A 1 77 ? 18.724 8.962 -36.192 1.00 90.62 77 LEU A C 1
ATOM 655 O O . LEU A 1 77 ? 19.190 9.040 -35.052 1.00 90.62 77 LEU A O 1
ATOM 659 N N . SER A 1 78 ? 17.626 9.612 -36.565 1.00 92.19 78 SER A N 1
ATOM 660 C CA . SER A 1 78 ? 16.890 10.489 -35.660 1.00 92.19 78 SER A CA 1
ATOM 661 C C . SER A 1 78 ? 16.366 9.768 -34.425 1.00 92.19 78 SER A C 1
ATOM 663 O O . SER A 1 78 ? 15.994 8.591 -34.451 1.00 92.19 78 SER A O 1
ATOM 665 N N . GLN A 1 79 ? 16.210 10.546 -33.352 1.00 91.06 79 GLN A N 1
ATOM 666 C CA . GLN A 1 79 ? 15.525 10.104 -32.148 1.00 91.06 79 GLN A CA 1
ATOM 667 C C . GLN A 1 79 ? 14.146 9.526 -32.503 1.00 91.06 79 GLN A C 1
ATOM 669 O O . GLN A 1 79 ? 13.847 8.405 -32.117 1.00 91.06 79 GLN A O 1
ATOM 674 N N . GLN A 1 80 ? 13.342 10.198 -33.330 1.00 92.25 80 GLN A N 1
ATOM 675 C CA . GLN A 1 80 ? 12.014 9.715 -33.735 1.00 92.25 80 GLN A CA 1
ATOM 676 C C . GLN A 1 80 ? 12.036 8.304 -34.351 1.00 92.25 80 GLN A C 1
ATOM 678 O O . GLN A 1 80 ? 11.219 7.463 -33.966 1.00 92.25 80 GLN A O 1
ATOM 683 N N . ILE A 1 81 ? 12.995 8.010 -35.236 1.00 94.75 81 ILE A N 1
ATOM 684 C CA . ILE A 1 81 ? 13.138 6.686 -35.859 1.00 94.75 81 ILE A CA 1
ATOM 685 C C . ILE A 1 81 ? 13.524 5.621 -34.836 1.00 94.75 81 ILE A C 1
ATOM 687 O O . ILE A 1 81 ? 12.840 4.601 -34.752 1.00 94.75 81 ILE A O 1
ATOM 691 N N . ILE A 1 82 ? 14.537 5.869 -33.999 1.00 93.38 82 ILE A N 1
ATOM 692 C CA . ILE A 1 82 ? 14.913 4.953 -32.903 1.00 93.38 82 ILE A CA 1
ATOM 693 C C . ILE A 1 82 ? 13.707 4.706 -31.995 1.00 93.38 82 ILE A C 1
ATOM 695 O O . ILE A 1 82 ? 13.444 3.589 -31.548 1.00 93.38 82 ILE A O 1
ATOM 699 N N . ASN A 1 83 ? 12.950 5.768 -31.725 1.00 92.81 83 ASN A N 1
ATOM 700 C CA . ASN A 1 83 ? 11.844 5.732 -30.797 1.00 92.81 83 ASN A CA 1
ATOM 701 C C . ASN A 1 83 ? 10.693 4.870 -31.327 1.00 92.81 83 ASN A C 1
ATOM 703 O O . ASN A 1 83 ? 10.119 4.097 -30.552 1.00 92.81 83 ASN A O 1
ATOM 707 N N . LYS A 1 84 ? 10.390 4.985 -32.624 1.00 94.62 84 LYS A N 1
ATOM 708 C CA . LYS A 1 84 ? 9.394 4.175 -33.333 1.00 94.62 84 LYS A CA 1
ATOM 709 C C . LYS A 1 84 ? 9.861 2.729 -33.508 1.00 94.62 84 LYS A C 1
ATOM 711 O O . LYS A 1 84 ? 9.081 1.811 -33.271 1.00 94.62 84 LYS A O 1
ATOM 716 N N . TRP A 1 85 ? 11.135 2.525 -33.841 1.00 96.06 85 TRP A N 1
ATOM 717 C CA . TRP A 1 85 ? 11.745 1.201 -33.938 1.00 96.06 85 TRP A CA 1
ATOM 718 C C . TRP A 1 85 ? 11.657 0.440 -32.615 1.00 96.06 85 TRP A C 1
ATOM 720 O O . TRP A 1 85 ? 11.130 -0.667 -32.589 1.00 96.06 85 TRP A O 1
ATOM 730 N N . LEU A 1 86 ? 12.089 1.052 -31.506 1.00 95.25 86 LEU A N 1
ATOM 731 C CA . LEU A 1 86 ? 12.076 0.404 -30.194 1.00 95.25 86 LEU A CA 1
ATOM 732 C C . LEU A 1 86 ? 10.648 0.057 -29.757 1.00 95.25 86 LEU A C 1
ATOM 734 O O . LEU A 1 86 ? 10.420 -1.011 -29.200 1.00 95.25 86 LEU A O 1
ATOM 738 N N . HIS A 1 87 ? 9.682 0.937 -30.038 1.00 94.69 87 HIS A N 1
ATOM 739 C CA . HIS A 1 87 ? 8.270 0.662 -29.777 1.00 94.69 87 HIS A CA 1
ATOM 740 C C . HIS A 1 87 ? 7.786 -0.582 -30.536 1.00 94.69 87 HIS A C 1
ATOM 742 O O . HIS A 1 87 ? 7.217 -1.486 -29.929 1.00 94.69 87 HIS A O 1
ATOM 748 N N . LEU A 1 88 ? 8.057 -0.656 -31.844 1.00 96.06 88 LEU A N 1
ATOM 749 C CA . LEU A 1 88 ? 7.678 -1.800 -32.676 1.00 96.06 88 LEU A CA 1
ATOM 750 C C . LEU A 1 88 ? 8.413 -3.083 -32.269 1.00 96.06 88 LEU A C 1
ATOM 752 O O . LEU A 1 88 ? 7.788 -4.134 -32.195 1.00 96.06 88 LEU A O 1
ATOM 756 N N . ALA A 1 89 ? 9.704 -3.010 -31.937 1.00 96.06 89 ALA A N 1
ATOM 757 C CA . ALA A 1 89 ? 10.477 -4.162 -31.474 1.00 96.06 89 ALA A CA 1
ATOM 758 C C . ALA A 1 89 ? 9.930 -4.731 -30.152 1.00 96.06 89 ALA A C 1
ATOM 760 O O . ALA A 1 89 ? 9.855 -5.950 -29.989 1.00 96.06 89 ALA A O 1
ATOM 761 N N . ILE A 1 90 ? 9.502 -3.858 -29.230 1.00 95.50 90 ILE A N 1
ATOM 762 C CA . ILE A 1 90 ? 8.837 -4.267 -27.986 1.00 95.50 90 ILE A CA 1
ATOM 763 C C . ILE A 1 90 ? 7.465 -4.881 -28.280 1.00 95.50 90 ILE A C 1
ATOM 765 O O . ILE A 1 90 ? 7.164 -5.950 -27.757 1.00 95.50 90 ILE A O 1
ATOM 769 N N . HIS A 1 91 ? 6.662 -4.249 -29.141 1.00 94.25 91 HIS A N 1
ATOM 770 C CA . HIS A 1 91 ? 5.336 -4.743 -29.528 1.00 94.25 91 HIS A CA 1
ATOM 771 C C . HIS A 1 91 ? 5.401 -6.125 -30.199 1.00 94.25 91 HIS A C 1
ATOM 773 O O . HIS A 1 91 ? 4.640 -7.024 -29.861 1.00 94.25 91 HIS A O 1
ATOM 779 N N . GLN A 1 92 ? 6.380 -6.332 -31.082 1.00 94.25 92 GLN A N 1
ATOM 780 C CA . GLN A 1 92 ? 6.673 -7.620 -31.722 1.00 94.25 92 GLN A CA 1
ATOM 781 C C . GLN A 1 92 ? 7.391 -8.613 -30.790 1.00 94.25 92 GLN A C 1
ATOM 783 O O . GLN A 1 92 ? 7.783 -9.696 -31.217 1.00 94.25 92 GLN A O 1
ATOM 788 N N . LYS A 1 93 ? 7.596 -8.250 -29.517 1.00 93.69 93 LYS A N 1
ATOM 789 C CA . LYS A 1 93 ? 8.216 -9.078 -28.477 1.00 93.69 93 LYS A CA 1
ATOM 790 C C . LYS A 1 93 ? 9.624 -9.593 -28.824 1.00 93.69 93 LYS A C 1
ATOM 792 O O . LYS A 1 93 ? 10.035 -10.655 -28.346 1.00 93.69 93 LYS A O 1
ATOM 797 N N . LYS A 1 94 ? 10.399 -8.832 -29.609 1.00 93.25 94 LYS A N 1
ATOM 798 C CA . LYS A 1 94 ? 11.760 -9.184 -30.059 1.00 93.25 94 LYS A CA 1
ATOM 799 C C . LYS A 1 94 ? 12.820 -8.912 -28.986 1.00 93.25 94 LYS A C 1
ATOM 801 O O . LYS A 1 94 ? 13.654 -8.017 -29.123 1.00 93.25 94 LYS A O 1
ATOM 806 N N . ILE A 1 95 ? 12.800 -9.696 -27.907 1.00 91.75 95 ILE A N 1
ATOM 807 C CA . ILE A 1 95 ? 13.650 -9.484 -26.720 1.00 91.75 95 ILE A CA 1
ATOM 808 C C . ILE A 1 95 ? 15.154 -9.449 -27.028 1.00 91.75 95 ILE A C 1
ATOM 810 O O . ILE A 1 95 ? 15.841 -8.551 -26.553 1.00 91.75 95 ILE A O 1
ATOM 814 N N . GLN A 1 96 ? 15.654 -10.353 -27.876 1.00 91.62 96 GLN A N 1
ATOM 815 C CA . GLN A 1 96 ? 17.077 -10.409 -28.241 1.00 91.62 96 GLN A CA 1
ATOM 816 C C . GLN A 1 96 ? 17.531 -9.143 -28.978 1.00 91.62 96 GLN A C 1
ATOM 818 O O . GLN A 1 96 ? 18.639 -8.653 -28.775 1.00 91.62 96 GLN A O 1
ATOM 823 N N . LEU A 1 97 ? 16.667 -8.589 -29.832 1.00 93.25 97 LEU A N 1
ATOM 824 C CA . LEU A 1 97 ? 16.965 -7.372 -30.582 1.00 93.25 97 LEU A CA 1
ATOM 825 C C . LEU A 1 97 ? 17.008 -6.154 -29.648 1.00 93.25 97 LEU A C 1
ATOM 827 O O . LEU A 1 97 ? 17.922 -5.332 -29.724 1.00 93.25 97 LEU A O 1
ATOM 831 N N . VAL A 1 98 ? 16.054 -6.081 -28.714 1.00 95.50 98 VAL A N 1
ATOM 832 C CA . VAL A 1 98 ? 16.007 -5.048 -27.667 1.00 95.50 98 VAL A CA 1
ATOM 833 C C . VAL A 1 98 ? 17.224 -5.140 -26.743 1.00 95.50 98 VAL A C 1
ATOM 835 O O . VAL A 1 98 ? 17.803 -4.111 -26.401 1.00 95.50 98 VAL A O 1
ATOM 838 N N . GLU A 1 99 ? 17.646 -6.349 -26.369 1.00 94.25 99 GLU A N 1
ATOM 839 C CA . GLU A 1 99 ? 18.842 -6.581 -25.557 1.00 94.25 99 GLU A CA 1
ATOM 840 C C . GLU A 1 99 ? 20.109 -6.094 -26.262 1.00 94.25 99 GLU A C 1
ATOM 842 O O . GLU A 1 99 ? 20.855 -5.288 -25.697 1.00 94.25 99 GLU A O 1
ATOM 847 N N . LYS A 1 100 ? 20.338 -6.549 -27.502 1.00 93.19 100 LYS A N 1
ATOM 848 C CA . LYS A 1 100 ? 21.500 -6.141 -28.301 1.00 93.19 100 LYS A CA 1
ATOM 849 C C . LYS A 1 100 ? 21.554 -4.623 -28.451 1.00 93.19 100 LYS A C 1
ATOM 851 O O . LYS A 1 100 ? 22.623 -4.030 -28.321 1.00 93.19 100 LYS A O 1
ATOM 856 N N . PHE A 1 101 ? 20.403 -3.987 -28.673 1.00 94.25 101 PHE A N 1
ATOM 857 C CA . PHE A 1 101 ? 20.319 -2.535 -28.727 1.00 94.25 101 PHE A CA 1
ATOM 858 C C . PHE A 1 101 ? 20.664 -1.877 -27.386 1.00 94.25 101 PHE A C 1
ATOM 860 O O . PHE A 1 101 ? 21.505 -0.982 -27.322 1.00 94.25 101 PHE A O 1
ATOM 867 N N . PHE A 1 102 ? 20.044 -2.325 -26.295 1.00 94.31 102 PHE A N 1
ATOM 868 C CA . PHE A 1 102 ? 20.263 -1.723 -24.987 1.00 94.31 102 PHE A CA 1
ATOM 869 C C . PHE A 1 102 ? 21.731 -1.831 -24.556 1.00 94.31 102 PHE A C 1
ATOM 871 O O . PHE A 1 102 ? 22.321 -0.836 -24.138 1.00 94.31 102 PHE A O 1
ATOM 878 N N . PHE A 1 103 ? 22.359 -2.999 -24.707 1.00 90.56 103 PHE A N 1
ATOM 879 C CA . PHE A 1 103 ? 23.773 -3.148 -24.370 1.00 90.56 103 PHE A CA 1
ATOM 880 C C . PHE A 1 103 ? 24.690 -2.371 -25.307 1.00 90.56 103 PHE A C 1
ATOM 882 O O . PHE A 1 103 ? 25.561 -1.653 -24.820 1.00 90.56 103 PHE A O 1
ATOM 889 N N . GLY A 1 104 ? 24.480 -2.477 -26.620 1.00 87.69 104 GLY A N 1
ATOM 890 C CA . GLY A 1 104 ? 25.356 -1.863 -27.616 1.00 87.69 104 GLY A CA 1
ATOM 891 C C . GLY A 1 104 ? 25.327 -0.336 -27.610 1.00 87.69 104 GLY A C 1
ATOM 892 O O . GLY A 1 104 ? 26.373 0.284 -27.772 1.00 87.69 104 GLY A O 1
ATOM 893 N N . TYR A 1 105 ? 24.156 0.268 -27.385 1.00 89.31 105 TYR A N 1
ATOM 894 C CA . TYR A 1 105 ? 23.953 1.705 -27.616 1.00 89.31 105 TYR A CA 1
ATOM 895 C C . TYR A 1 105 ? 23.597 2.501 -26.359 1.00 89.31 105 TYR A C 1
ATOM 897 O O . TYR A 1 105 ? 23.727 3.722 -26.370 1.00 89.31 105 TYR A O 1
ATOM 905 N N . ILE A 1 106 ? 23.163 1.856 -25.270 1.00 89.69 106 ILE A N 1
ATOM 906 C CA . ILE A 1 106 ? 22.711 2.563 -24.059 1.00 89.69 106 ILE A CA 1
ATOM 907 C C . ILE A 1 106 ? 23.606 2.269 -22.858 1.00 89.69 106 ILE A C 1
ATOM 909 O O . ILE A 1 106 ? 24.051 3.192 -22.186 1.00 89.69 106 ILE A O 1
ATOM 913 N N . TYR A 1 107 ? 23.845 0.989 -22.567 1.00 88.44 107 TYR A N 1
ATOM 914 C CA . TYR A 1 107 ? 24.423 0.557 -21.294 1.00 88.44 107 TYR A CA 1
ATOM 915 C C . TYR A 1 107 ? 25.953 0.463 -21.297 1.00 88.44 107 TYR A C 1
ATOM 917 O O . TYR A 1 107 ? 26.580 0.861 -20.319 1.00 88.44 107 TYR A O 1
ATOM 925 N N . CYS A 1 108 ? 26.560 -0.114 -22.340 1.00 85.12 108 CYS A N 1
ATOM 926 C CA . CYS A 1 108 ? 28.016 -0.287 -22.414 1.00 85.12 108 CYS A CA 1
ATOM 927 C C . CYS A 1 108 ? 28.792 0.965 -22.866 1.00 85.12 108 CYS A C 1
ATOM 929 O O . CYS A 1 108 ? 29.922 1.136 -22.402 1.00 85.12 108 CYS A O 1
ATOM 931 N N . PRO A 1 109 ? 28.267 1.829 -23.759 1.00 79.75 109 PRO A N 1
ATOM 932 C CA . PRO A 1 109 ? 28.955 3.062 -24.131 1.00 79.75 109 PRO A CA 1
ATOM 933 C C . PRO A 1 109 ? 29.221 3.974 -22.926 1.00 79.75 109 PRO A C 1
ATOM 935 O O . PRO A 1 109 ? 28.404 4.055 -22.012 1.00 79.75 109 PRO A O 1
ATOM 938 N N . ARG A 1 110 ? 30.341 4.717 -22.949 1.00 76.00 110 ARG A N 1
ATOM 939 C CA . ARG A 1 110 ? 30.645 5.735 -21.917 1.00 76.00 110 ARG A CA 1
ATOM 940 C C . ARG A 1 110 ? 29.552 6.805 -21.829 1.00 76.00 110 ARG A C 1
ATOM 942 O O . ARG A 1 110 ? 29.253 7.282 -20.742 1.00 76.00 110 ARG A O 1
ATOM 949 N N . VAL A 1 111 ? 28.982 7.165 -22.978 1.00 77.12 111 VAL A N 1
ATOM 950 C CA . VAL A 1 111 ? 27.839 8.072 -23.118 1.00 77.12 111 VAL A CA 1
ATOM 951 C C . VAL A 1 111 ? 26.781 7.348 -23.952 1.00 77.12 111 VAL A C 1
ATOM 953 O O . VAL A 1 111 ? 27.136 6.835 -25.018 1.00 77.12 111 VAL A O 1
ATOM 956 N N . PRO A 1 112 ? 25.512 7.279 -23.504 1.00 80.88 112 PRO A N 1
ATOM 957 C CA . PRO A 1 112 ? 24.440 6.678 -24.285 1.00 80.88 112 PRO A CA 1
ATOM 958 C C . PRO A 1 112 ? 24.338 7.323 -25.665 1.00 80.88 112 PRO A C 1
ATOM 960 O O . PRO A 1 112 ? 24.309 8.544 -25.798 1.00 80.88 112 PRO A O 1
ATOM 963 N N . VAL A 1 113 ? 24.247 6.489 -26.695 1.00 80.81 113 VAL A N 1
ATOM 964 C CA . VAL A 1 113 ? 24.148 6.917 -28.097 1.00 80.81 113 VAL A CA 1
ATOM 965 C C . VAL A 1 113 ? 22.802 7.604 -28.370 1.00 80.81 113 VAL A C 1
ATOM 967 O O . VAL A 1 113 ? 22.670 8.408 -29.288 1.00 80.81 113 VAL A O 1
ATOM 970 N N . THR A 1 114 ? 21.793 7.304 -27.553 1.00 84.06 114 THR A N 1
ATOM 971 C CA . THR A 1 114 ? 20.453 7.889 -27.611 1.00 84.06 114 THR A CA 1
ATOM 972 C C . THR A 1 114 ? 19.831 7.913 -26.219 1.00 84.06 114 THR A C 1
ATOM 974 O O . THR A 1 114 ? 20.073 7.034 -25.388 1.00 84.06 114 THR A O 1
ATOM 977 N N . GLU A 1 115 ? 19.008 8.924 -25.955 1.00 85.25 115 GLU A N 1
ATOM 978 C CA . GLU A 1 115 ? 18.288 9.040 -24.694 1.00 85.25 115 GLU A CA 1
ATOM 979 C C . GLU A 1 115 ? 17.018 8.186 -24.696 1.00 85.25 115 GLU A C 1
ATOM 981 O O . GLU A 1 115 ? 16.209 8.226 -25.622 1.00 85.25 115 GLU A O 1
ATOM 986 N N . LEU A 1 116 ? 16.785 7.433 -23.623 1.00 88.69 116 LEU A N 1
ATOM 987 C CA . LEU A 1 116 ? 15.537 6.692 -23.439 1.00 88.69 116 LEU A CA 1
ATOM 988 C C . LEU A 1 116 ? 14.698 7.327 -22.338 1.00 88.69 116 LEU A C 1
ATOM 990 O O . LEU A 1 116 ? 15.151 7.446 -21.209 1.00 88.69 116 LEU A O 1
ATOM 994 N N . SER A 1 117 ? 13.439 7.666 -22.605 1.00 89.44 117 SER A N 1
ATOM 995 C CA . SER A 1 117 ? 12.515 8.093 -21.538 1.00 89.44 117 SER A CA 1
ATOM 996 C C . SER A 1 117 ? 12.371 7.016 -20.444 1.00 89.44 117 SER A C 1
ATOM 998 O O . SER A 1 117 ? 12.522 5.823 -20.722 1.00 89.44 117 SER A O 1
ATOM 1000 N N . GLY A 1 118 ? 12.021 7.415 -19.215 1.00 87.56 118 GLY A N 1
ATOM 1001 C CA . GLY A 1 118 ? 11.756 6.462 -18.123 1.00 87.56 118 GLY A CA 1
ATOM 1002 C C . GLY A 1 118 ? 10.640 5.458 -18.449 1.00 87.56 118 GLY A C 1
ATOM 1003 O O . GLY A 1 118 ? 10.754 4.280 -18.118 1.00 87.56 118 GLY A O 1
ATOM 1004 N N . GLU A 1 119 ? 9.612 5.891 -19.182 1.00 91.12 119 GLU A N 1
ATOM 1005 C CA . GLU A 1 119 ? 8.507 5.038 -19.638 1.00 91.12 119 GLU A CA 1
ATOM 1006 C C . GLU A 1 119 ? 8.985 3.909 -20.568 1.00 91.12 119 GLU A C 1
ATOM 1008 O O . GLU A 1 119 ? 8.570 2.758 -20.444 1.00 91.12 119 GLU A O 1
ATOM 1013 N N . ARG A 1 120 ? 9.926 4.205 -21.471 1.00 91.06 120 ARG A N 1
ATOM 1014 C CA . ARG A 1 120 ? 10.520 3.203 -22.375 1.00 91.06 120 ARG A CA 1
ATOM 1015 C C . ARG A 1 120 ? 11.329 2.162 -21.626 1.00 91.06 120 ARG A C 1
ATOM 1017 O O . ARG A 1 120 ? 11.206 0.979 -21.917 1.00 91.06 120 ARG A O 1
ATOM 1024 N N . LEU A 1 121 ? 12.132 2.595 -20.658 1.00 93.38 121 LEU A N 1
ATOM 1025 C CA . LEU A 1 121 ? 12.900 1.679 -19.816 1.00 93.38 121 LEU A CA 1
ATOM 1026 C C . LEU A 1 121 ? 11.959 0.757 -19.030 1.00 93.38 121 LEU A C 1
ATOM 1028 O O . LEU A 1 121 ? 12.215 -0.441 -18.942 1.00 93.38 121 LEU A O 1
ATOM 1032 N N . LEU A 1 122 ? 10.823 1.278 -18.550 1.00 93.50 122 LEU A N 1
ATOM 1033 C CA . LEU A 1 122 ? 9.782 0.460 -17.929 1.00 93.50 122 LEU A CA 1
ATOM 1034 C C . LEU A 1 122 ? 9.178 -0.555 -18.913 1.00 93.50 122 LEU A C 1
ATOM 1036 O O . LEU A 1 122 ? 9.058 -1.724 -18.560 1.00 93.50 122 LEU A O 1
ATOM 1040 N N . LYS A 1 123 ? 8.856 -0.153 -20.150 1.00 95.12 123 LYS A N 1
ATOM 1041 C CA . LYS A 1 123 ? 8.364 -1.069 -21.198 1.00 95.12 123 LYS A CA 1
ATOM 1042 C C . LYS A 1 123 ? 9.371 -2.184 -21.519 1.00 95.12 123 LYS A C 1
ATOM 1044 O O . LYS A 1 123 ? 8.967 -3.334 -21.666 1.00 95.12 123 LYS A O 1
ATOM 1049 N N . ILE A 1 124 ? 10.673 -1.880 -21.542 1.00 95.69 124 ILE A N 1
ATOM 1050 C CA . ILE A 1 124 ? 11.728 -2.900 -21.682 1.00 95.69 124 ILE A CA 1
ATOM 1051 C C . ILE A 1 124 ? 11.726 -3.849 -20.477 1.00 95.69 124 ILE A C 1
ATOM 1053 O O . ILE A 1 124 ? 11.789 -5.060 -20.667 1.00 95.69 124 ILE A O 1
ATOM 1057 N N . CYS A 1 125 ? 11.617 -3.336 -19.246 1.00 94.94 125 CYS A N 1
ATOM 1058 C CA . CYS A 1 125 ? 11.519 -4.178 -18.049 1.00 94.94 125 CYS A CA 1
ATOM 1059 C C . CYS A 1 125 ? 10.291 -5.099 -18.076 1.00 94.94 125 CYS A C 1
ATOM 1061 O O . CYS A 1 125 ? 10.402 -6.248 -17.661 1.00 94.94 125 CYS A O 1
ATOM 1063 N N . LEU A 1 126 ? 9.141 -4.620 -18.562 1.00 93.69 126 LEU A N 1
ATOM 1064 C CA . LEU A 1 126 ? 7.922 -5.424 -18.683 1.00 93.69 126 LEU A CA 1
ATOM 1065 C C . LEU A 1 126 ? 8.075 -6.535 -19.727 1.00 93.69 126 LEU A C 1
ATOM 1067 O O . LEU A 1 126 ? 7.754 -7.681 -19.430 1.00 93.69 126 LEU A O 1
ATOM 1071 N N . LEU A 1 127 ? 8.644 -6.230 -20.897 1.00 93.44 127 LEU A N 1
ATOM 1072 C CA . LEU A 1 127 ? 8.963 -7.253 -21.898 1.00 93.44 127 LEU A CA 1
ATOM 1073 C C . LEU A 1 127 ? 9.985 -8.265 -21.359 1.00 93.44 127 LEU A C 1
ATOM 1075 O O . LEU A 1 127 ? 9.837 -9.467 -21.557 1.00 93.44 127 LEU A O 1
ATOM 1079 N N . ALA A 1 128 ? 11.019 -7.790 -20.660 1.00 91.31 128 ALA A N 1
ATOM 1080 C CA . ALA A 1 128 ? 12.027 -8.651 -20.053 1.00 91.31 128 ALA A CA 1
ATOM 1081 C C . ALA A 1 128 ? 11.430 -9.539 -18.952 1.00 91.31 128 ALA A C 1
ATOM 1083 O O . ALA A 1 128 ? 11.820 -10.695 -18.849 1.00 91.31 128 ALA A O 1
ATOM 1084 N N . ARG A 1 129 ? 10.464 -9.044 -18.166 1.00 90.25 129 ARG A N 1
ATOM 1085 C CA . ARG A 1 129 ? 9.677 -9.864 -17.233 1.00 90.25 129 ARG A CA 1
ATOM 1086 C C . ARG A 1 129 ? 8.893 -10.936 -17.990 1.00 90.25 129 ARG A C 1
ATOM 1088 O O . ARG A 1 129 ? 9.043 -12.105 -17.664 1.00 90.25 129 ARG A O 1
ATOM 1095 N N . GLU A 1 130 ? 8.112 -10.549 -19.001 1.00 86.69 130 GLU A N 1
ATOM 1096 C CA . GLU A 1 130 ? 7.274 -11.467 -19.792 1.00 86.69 130 GLU A CA 1
ATOM 1097 C C . GLU A 1 130 ? 8.106 -12.582 -20.445 1.00 86.69 130 GLU A C 1
ATOM 1099 O O . GLU A 1 130 ? 7.717 -13.746 -20.455 1.00 86.69 130 GLU A O 1
ATOM 1104 N N . LYS A 1 131 ? 9.283 -12.234 -20.975 1.00 84.12 131 LYS A N 1
ATOM 1105 C CA . LYS A 1 131 ? 10.213 -13.175 -21.617 1.00 84.12 131 LYS A CA 1
ATOM 1106 C C . LYS A 1 131 ? 11.223 -13.801 -20.656 1.00 84.12 131 LYS A C 1
ATOM 1108 O O . LYS A 1 131 ? 12.118 -14.504 -21.111 1.00 84.12 131 LYS A O 1
ATOM 1113 N N . LEU A 1 132 ? 11.099 -13.543 -19.351 1.00 79.31 132 LEU A N 1
ATOM 1114 C CA . LEU A 1 132 ? 11.989 -14.035 -18.291 1.00 79.31 132 LEU A CA 1
ATOM 1115 C C . LEU A 1 132 ? 13.481 -13.722 -18.515 1.00 79.31 132 LEU A C 1
ATOM 1117 O O . LEU A 1 132 ? 14.371 -14.438 -18.058 1.00 79.31 132 LEU A O 1
ATOM 1121 N N . HIS A 1 133 ? 13.759 -12.612 -19.191 1.00 84.44 133 HIS A N 1
ATOM 1122 C CA . HIS A 1 133 ? 15.089 -12.142 -19.555 1.00 84.44 133 HIS A CA 1
ATOM 1123 C C . HIS A 1 133 ? 15.696 -11.272 -18.440 1.00 84.44 133 HIS A C 1
ATOM 1125 O O . HIS A 1 133 ? 15.913 -10.059 -18.580 1.00 84.44 133 HIS A O 1
ATOM 1131 N N . PHE A 1 134 ? 15.927 -11.877 -17.273 1.00 84.75 134 PHE A N 1
ATOM 1132 C CA . PHE A 1 134 ? 16.242 -11.146 -16.043 1.00 84.75 134 PHE A CA 1
ATOM 1133 C C . PHE A 1 134 ? 17.608 -10.458 -16.051 1.00 84.75 134 PHE A C 1
ATOM 1135 O O . PHE A 1 134 ? 17.782 -9.483 -15.313 1.00 84.75 134 PHE A O 1
ATOM 1142 N N . ASN A 1 135 ? 18.563 -10.909 -16.870 1.00 84.62 135 ASN A N 1
ATOM 1143 C CA . ASN A 1 135 ? 19.815 -10.177 -17.078 1.00 84.62 135 ASN A CA 1
ATOM 1144 C C . ASN A 1 135 ? 19.569 -8.783 -17.678 1.00 84.62 135 ASN A C 1
ATOM 1146 O O . ASN A 1 135 ? 20.010 -7.780 -17.112 1.00 84.62 135 ASN A O 1
ATOM 1150 N N . LEU A 1 136 ? 18.795 -8.709 -18.768 1.00 89.62 136 LEU A N 1
ATOM 1151 C CA . LEU A 1 136 ? 18.426 -7.433 -19.390 1.00 89.62 136 LEU A CA 1
ATOM 1152 C C . LEU A 1 136 ? 17.689 -6.546 -18.382 1.00 89.62 136 LEU A C 1
ATOM 1154 O O . LEU A 1 136 ? 18.080 -5.400 -18.168 1.00 89.62 136 LEU A O 1
ATOM 1158 N N . MET A 1 137 ? 16.683 -7.099 -17.698 1.00 92.50 137 MET A N 1
ATOM 1159 C CA . MET A 1 137 ? 15.921 -6.368 -16.682 1.00 92.50 137 MET A CA 1
ATOM 1160 C C . MET A 1 137 ? 16.837 -5.781 -15.597 1.00 92.50 137 MET A C 1
ATOM 1162 O O . MET A 1 137 ? 16.749 -4.595 -15.288 1.00 92.50 137 MET A O 1
ATOM 1166 N N . ALA A 1 138 ? 17.764 -6.570 -15.043 1.00 90.00 138 ALA A N 1
ATOM 1167 C CA . ALA A 1 138 ? 18.678 -6.107 -13.998 1.00 90.00 138 ALA A CA 1
ATOM 1168 C C . ALA A 1 138 ? 19.561 -4.938 -14.464 1.00 90.00 138 ALA A C 1
ATOM 1170 O O . ALA A 1 138 ? 19.821 -4.005 -13.698 1.00 90.00 138 ALA A O 1
ATOM 1171 N N . LYS A 1 139 ? 20.007 -4.968 -15.723 1.00 92.50 139 LYS A N 1
ATOM 1172 C CA . LYS A 1 139 ? 20.871 -3.940 -16.315 1.00 92.50 139 LYS A CA 1
ATOM 1173 C C . LYS A 1 139 ? 20.099 -2.659 -16.617 1.00 92.50 139 LYS A C 1
ATOM 1175 O O . LYS A 1 139 ? 20.592 -1.579 -16.295 1.00 92.50 139 LYS A O 1
ATOM 1180 N N . VAL A 1 140 ? 18.869 -2.776 -17.117 1.00 94.38 140 VAL A N 1
ATOM 1181 C CA . VAL A 1 140 ? 17.947 -1.646 -17.323 1.00 94.38 140 VAL A CA 1
ATOM 1182 C C . VAL A 1 140 ? 17.605 -0.967 -15.997 1.00 94.38 140 VAL A C 1
ATOM 1184 O O . VAL A 1 140 ? 17.703 0.253 -15.884 1.00 94.38 140 VAL A O 1
ATOM 1187 N N . VAL A 1 141 ? 17.279 -1.747 -14.962 1.00 93.88 141 VAL A N 1
ATOM 1188 C CA . VAL A 1 141 ? 16.982 -1.219 -13.621 1.00 93.88 141 VAL A CA 1
ATOM 1189 C C . VAL A 1 141 ? 18.196 -0.511 -13.027 1.00 93.88 141 VAL A C 1
ATOM 1191 O O . VAL A 1 141 ? 18.055 0.591 -12.501 1.00 93.88 141 VAL A O 1
ATOM 1194 N N . ARG A 1 142 ? 19.395 -1.102 -13.138 1.00 92.81 142 ARG A N 1
ATOM 1195 C CA . ARG A 1 142 ? 20.637 -0.466 -12.678 1.00 92.81 142 ARG A CA 1
ATOM 1196 C C . ARG A 1 142 ? 20.875 0.862 -13.391 1.00 92.81 142 ARG A C 1
ATOM 1198 O O . ARG A 1 142 ? 21.111 1.859 -12.721 1.00 92.81 142 ARG A O 1
ATOM 1205 N N . PHE A 1 143 ? 20.775 0.877 -14.718 1.00 93.44 143 PHE A N 1
ATOM 1206 C CA . PHE A 1 143 ? 20.937 2.089 -15.518 1.00 93.44 143 PHE A CA 1
ATOM 1207 C C . PHE A 1 143 ? 19.961 3.189 -15.091 1.00 93.44 143 PHE A C 1
ATOM 1209 O O . PHE A 1 143 ? 20.368 4.323 -14.852 1.00 93.44 143 PHE A O 1
ATOM 1216 N N . GLN A 1 144 ? 18.682 2.846 -14.923 1.00 93.88 144 GLN A N 1
ATOM 1217 C CA . GLN A 1 144 ? 17.664 3.808 -14.512 1.00 93.88 144 GLN A CA 1
ATOM 1218 C C . GLN A 1 144 ? 17.905 4.344 -13.094 1.00 93.88 144 GLN A C 1
ATOM 1220 O O . GLN A 1 144 ? 17.720 5.535 -12.865 1.00 93.88 144 GLN A O 1
ATOM 1225 N N . ILE A 1 145 ? 18.345 3.502 -12.154 1.00 93.25 145 ILE A N 1
ATOM 1226 C CA . ILE A 1 145 ? 18.695 3.937 -10.793 1.00 93.25 145 ILE A CA 1
ATOM 1227 C C . ILE A 1 145 ? 19.861 4.928 -10.822 1.00 93.25 145 ILE A C 1
ATOM 1229 O O . ILE A 1 145 ? 19.764 5.986 -10.205 1.00 93.25 145 ILE A O 1
ATOM 1233 N N . GLU A 1 146 ? 20.940 4.614 -11.544 1.00 92.06 146 GLU A N 1
ATOM 1234 C CA . GLU A 1 146 ? 22.088 5.522 -11.661 1.00 92.06 146 GLU A CA 1
ATOM 1235 C C . GLU A 1 146 ? 21.687 6.844 -12.323 1.00 92.06 146 GLU A C 1
ATOM 1237 O O . GLU A 1 146 ? 22.086 7.912 -11.865 1.00 92.06 146 GLU A O 1
ATOM 1242 N N . ARG A 1 147 ? 20.790 6.804 -13.315 1.00 91.00 147 ARG A N 1
ATOM 1243 C CA . ARG A 1 147 ? 20.245 8.024 -13.914 1.00 91.00 147 ARG A CA 1
ATOM 1244 C C . ARG A 1 147 ? 19.399 8.845 -12.943 1.00 91.00 147 ARG A C 1
ATOM 1246 O O . ARG A 1 147 ? 19.532 10.061 -12.911 1.00 91.00 147 ARG A O 1
ATOM 1253 N N . MET A 1 148 ? 18.534 8.210 -12.152 1.00 92.62 148 MET A N 1
ATOM 1254 C CA . MET A 1 148 ? 17.722 8.910 -11.147 1.00 92.62 148 MET A CA 1
ATOM 1255 C C . MET A 1 148 ? 18.596 9.585 -10.085 1.00 92.62 148 MET A C 1
ATOM 1257 O O . MET A 1 148 ? 18.292 10.704 -9.679 1.00 92.62 148 MET A O 1
ATOM 1261 N N . LYS A 1 149 ? 19.695 8.937 -9.677 1.00 92.31 149 LYS A N 1
ATOM 1262 C CA . LYS A 1 149 ? 20.690 9.532 -8.773 1.00 92.31 149 LYS A CA 1
ATOM 1263 C C . LYS A 1 149 ? 21.407 10.718 -9.415 1.00 92.31 149 LYS A C 1
ATOM 1265 O O . LYS A 1 149 ? 21.518 11.758 -8.781 1.00 92.31 149 LYS A O 1
ATOM 1270 N N . ALA A 1 150 ? 21.841 10.589 -10.671 1.00 90.62 150 ALA A N 1
ATOM 1271 C CA . ALA A 1 150 ? 22.470 11.686 -11.411 1.00 90.62 150 ALA A CA 1
ATOM 1272 C C . ALA A 1 150 ? 21.528 12.895 -11.576 1.00 90.62 150 ALA A C 1
ATOM 1274 O O . ALA A 1 150 ? 21.972 14.035 -11.558 1.00 90.62 150 ALA A O 1
ATOM 1275 N N . GLN A 1 151 ? 20.219 12.645 -11.671 1.00 91.38 151 GLN A N 1
ATOM 1276 C CA . GLN A 1 151 ? 19.160 13.662 -11.688 1.00 91.38 151 GLN A CA 1
ATOM 1277 C C . GLN A 1 151 ? 18.762 14.173 -10.289 1.00 91.38 151 GLN A C 1
ATOM 1279 O O . GLN A 1 151 ? 17.744 14.852 -10.172 1.00 91.38 151 GLN A O 1
ATOM 1284 N N . GLN A 1 152 ? 19.502 13.807 -9.236 1.00 92.81 152 GLN A N 1
ATOM 1285 C CA . GLN A 1 152 ? 19.256 14.209 -7.844 1.00 92.81 152 GLN A CA 1
ATOM 1286 C C . GLN A 1 152 ? 17.821 13.926 -7.359 1.00 92.81 152 GLN A C 1
ATOM 1288 O O . GLN A 1 152 ? 17.243 14.680 -6.578 1.00 92.81 152 GLN A O 1
ATOM 1293 N N . LYS A 1 153 ? 17.207 12.827 -7.823 1.00 92.12 153 LYS A N 1
ATOM 1294 C CA . LYS A 1 153 ? 15.880 12.418 -7.338 1.00 92.12 153 LYS A CA 1
ATOM 1295 C C . LYS A 1 153 ? 15.943 12.010 -5.855 1.00 92.12 153 LYS A C 1
ATOM 1297 O O . LYS A 1 153 ? 16.938 11.402 -5.455 1.00 92.12 153 LYS A O 1
ATOM 1302 N N . PRO A 1 154 ? 14.874 12.243 -5.064 1.00 92.81 154 PRO A N 1
ATOM 1303 C CA . PRO A 1 154 ? 14.835 11.854 -3.655 1.00 92.81 154 PRO A CA 1
ATOM 1304 C C . PRO A 1 154 ? 15.133 10.363 -3.453 1.00 92.81 154 PRO A C 1
ATOM 1306 O O . PRO A 1 154 ? 14.658 9.519 -4.225 1.00 92.81 154 PRO A O 1
ATOM 1309 N N . ALA A 1 155 ? 15.876 10.029 -2.394 1.00 89.62 155 ALA A N 1
ATOM 1310 C CA . ALA A 1 155 ? 16.271 8.652 -2.081 1.00 89.62 155 ALA A CA 1
ATOM 1311 C C . ALA A 1 155 ? 15.059 7.710 -1.973 1.00 89.62 155 ALA A C 1
ATOM 1313 O O . ALA A 1 155 ? 15.071 6.610 -2.532 1.00 89.62 155 ALA A O 1
ATOM 1314 N N . GLU A 1 156 ? 13.973 8.189 -1.365 1.00 89.50 156 GLU A N 1
ATOM 1315 C CA . GLU A 1 156 ? 12.709 7.464 -1.238 1.00 89.50 156 GLU A CA 1
ATOM 1316 C C . GLU A 1 156 ? 12.111 7.091 -2.607 1.00 89.50 156 GLU A C 1
ATOM 1318 O O . GLU A 1 156 ? 11.670 5.962 -2.827 1.00 89.50 156 GLU A O 1
ATOM 1323 N N . THR A 1 157 ? 12.183 7.994 -3.592 1.00 89.44 157 THR A N 1
ATOM 1324 C CA . THR A 1 157 ? 11.687 7.736 -4.956 1.00 89.44 157 THR A CA 1
ATOM 1325 C C . THR A 1 157 ? 12.508 6.647 -5.650 1.00 89.44 157 THR A C 1
ATOM 1327 O O . THR A 1 157 ? 11.958 5.771 -6.327 1.00 89.44 157 THR A O 1
ATOM 1330 N N . VAL A 1 158 ? 13.832 6.661 -5.468 1.00 90.44 158 VAL A N 1
ATOM 1331 C CA . VAL A 1 158 ? 14.734 5.629 -6.004 1.00 90.44 158 VAL A CA 1
ATOM 1332 C C . VAL A 1 158 ? 14.449 4.272 -5.353 1.00 90.44 158 VAL A C 1
ATOM 1334 O O . VAL A 1 158 ? 14.393 3.247 -6.042 1.00 90.44 158 VAL A O 1
ATOM 1337 N N . GLN A 1 159 ? 14.219 4.252 -4.040 1.00 87.94 159 GLN A N 1
ATOM 1338 C CA . GLN A 1 159 ? 13.909 3.039 -3.286 1.00 87.94 159 GLN A CA 1
ATOM 1339 C C . GLN A 1 159 ? 12.538 2.466 -3.674 1.00 87.94 159 GLN A C 1
ATOM 1341 O O . GLN A 1 159 ? 12.435 1.263 -3.936 1.00 87.94 159 GLN A O 1
ATOM 1346 N N . LYS A 1 160 ? 11.522 3.322 -3.850 1.00 89.06 160 LYS A N 1
ATOM 1347 C CA . LYS A 1 160 ? 10.192 2.958 -4.370 1.00 89.06 160 LYS A CA 1
ATOM 1348 C C . LYS A 1 160 ? 10.280 2.324 -5.759 1.00 89.06 160 LYS A C 1
ATOM 1350 O O . LYS A 1 160 ? 9.688 1.270 -5.997 1.00 89.06 160 LYS A O 1
ATOM 1355 N N . PHE A 1 161 ? 11.075 2.899 -6.666 1.00 90.94 161 PHE A N 1
ATOM 1356 C CA . PHE A 1 161 ? 11.319 2.307 -7.985 1.00 90.94 161 PHE A CA 1
ATOM 1357 C C . PHE A 1 161 ? 12.002 0.934 -7.878 1.00 90.94 161 PHE A C 1
ATOM 1359 O O . PHE A 1 161 ? 11.545 -0.041 -8.479 1.00 90.94 161 PHE A O 1
ATOM 1366 N N . ARG A 1 162 ? 13.059 0.819 -7.065 1.00 89.44 162 ARG A N 1
ATOM 1367 C CA . ARG A 1 162 ? 13.784 -0.445 -6.846 1.00 89.44 162 ARG A CA 1
ATOM 1368 C C . ARG A 1 162 ? 12.879 -1.546 -6.290 1.00 89.44 162 ARG A C 1
ATOM 1370 O O . ARG A 1 162 ? 12.996 -2.704 -6.704 1.00 89.44 162 ARG A O 1
ATOM 1377 N N . ARG A 1 163 ? 11.976 -1.188 -5.373 1.00 87.25 163 ARG A N 1
ATOM 1378 C CA . ARG A 1 163 ? 10.962 -2.081 -4.802 1.00 87.25 163 ARG A CA 1
ATOM 1379 C C . ARG A 1 163 ? 10.009 -2.583 -5.878 1.00 87.25 163 ARG A C 1
ATOM 1381 O O . ARG A 1 163 ? 9.945 -3.791 -6.085 1.00 87.25 163 ARG A O 1
ATOM 1388 N N . LYS A 1 164 ? 9.39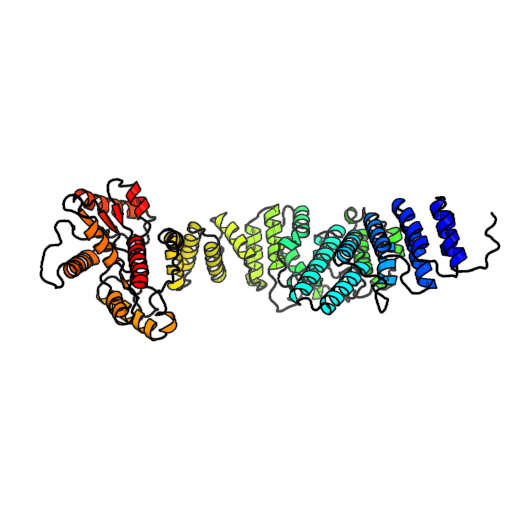7 -1.671 -6.640 1.00 89.75 164 LYS A N 1
ATOM 1389 C CA . LYS A 1 164 ? 8.498 -2.007 -7.756 1.00 89.75 164 LYS A CA 1
ATOM 1390 C C . LYS A 1 164 ? 9.152 -2.966 -8.755 1.00 89.75 164 LYS A C 1
ATOM 1392 O O . LYS A 1 164 ? 8.546 -3.950 -9.159 1.00 89.75 164 LYS A O 1
ATOM 1397 N N . MET A 1 165 ? 10.410 -2.722 -9.123 1.00 91.75 165 MET A N 1
ATOM 1398 C CA . MET A 1 165 ? 11.144 -3.601 -10.045 1.00 91.75 165 MET A CA 1
ATOM 1399 C C . MET A 1 165 ? 11.460 -4.977 -9.441 1.00 91.75 165 MET A C 1
ATOM 1401 O O . MET A 1 165 ? 11.508 -5.970 -10.164 1.00 91.75 165 MET A O 1
ATOM 1405 N N . SER A 1 166 ? 11.676 -5.049 -8.125 1.00 88.88 166 SER A N 1
ATOM 1406 C CA . SER A 1 166 ? 11.905 -6.321 -7.428 1.00 88.88 166 SER A CA 1
ATOM 1407 C C . SER A 1 166 ? 10.636 -7.171 -7.371 1.00 88.88 166 SER A C 1
ATOM 1409 O O . SER A 1 166 ? 10.732 -8.375 -7.592 1.00 88.88 166 SER A O 1
ATOM 1411 N N . LEU A 1 167 ? 9.478 -6.545 -7.128 1.00 90.12 167 LEU A N 1
ATOM 1412 C CA . LEU A 1 167 ? 8.167 -7.200 -7.151 1.00 90.12 167 LEU A CA 1
ATOM 1413 C C . LEU A 1 167 ? 7.827 -7.703 -8.559 1.00 90.12 167 LEU A C 1
ATOM 1415 O O . LEU A 1 167 ? 7.583 -8.887 -8.727 1.00 90.12 167 LEU A O 1
ATOM 1419 N N . LEU A 1 168 ? 8.006 -6.878 -9.599 1.00 90.44 168 LEU A N 1
ATOM 1420 C CA . LEU A 1 168 ? 7.811 -7.319 -10.992 1.00 90.44 168 LEU A CA 1
ATOM 1421 C C . LEU A 1 168 ? 8.666 -8.539 -11.364 1.00 90.44 168 LEU A C 1
ATOM 1423 O O . LEU A 1 168 ? 8.212 -9.428 -12.085 1.00 90.44 168 LEU A O 1
ATOM 1427 N N . LYS A 1 169 ? 9.918 -8.585 -10.888 1.00 89.31 169 LYS A N 1
ATOM 1428 C CA . LYS A 1 169 ? 10.796 -9.744 -11.086 1.00 89.31 169 LYS A CA 1
ATOM 1429 C C . LYS A 1 169 ? 10.291 -10.970 -10.319 1.00 89.31 169 LYS A C 1
ATOM 1431 O O . LYS A 1 169 ? 10.364 -12.077 -10.846 1.00 89.31 169 LYS A O 1
ATOM 1436 N N . PHE A 1 170 ? 9.827 -10.775 -9.086 1.00 89.75 170 PHE A N 1
ATOM 1437 C CA . PHE A 1 170 ? 9.244 -11.831 -8.263 1.00 89.75 170 PHE A CA 1
ATOM 1438 C C . PHE A 1 170 ? 7.992 -12.419 -8.928 1.00 89.75 170 PHE A C 1
ATOM 1440 O O . PHE A 1 170 ? 7.926 -13.633 -9.095 1.00 89.75 170 PHE A O 1
ATOM 1447 N N . ASP A 1 171 ? 7.089 -11.578 -9.434 1.00 88.69 171 ASP A N 1
ATOM 1448 C CA . ASP A 1 171 ? 5.878 -12.013 -10.137 1.00 88.69 171 ASP A CA 1
ATOM 1449 C C . ASP A 1 171 ? 6.188 -12.803 -11.409 1.00 88.69 171 ASP A C 1
ATOM 1451 O O . ASP A 1 171 ? 5.550 -13.813 -11.679 1.00 88.69 171 ASP A O 1
ATOM 1455 N N . GLY A 1 172 ? 7.194 -12.386 -12.187 1.00 85.12 172 GLY A N 1
ATOM 1456 C CA . GLY A 1 172 ? 7.608 -13.149 -13.372 1.00 85.12 172 GLY A CA 1
ATOM 1457 C C . GLY A 1 172 ? 8.139 -14.547 -13.018 1.00 85.12 172 GLY A C 1
ATOM 1458 O O . GLY A 1 172 ? 7.879 -15.516 -13.727 1.00 85.12 172 GLY A O 1
ATOM 1459 N N . LEU A 1 173 ? 8.859 -14.682 -11.897 1.00 83.81 173 LEU A N 1
ATOM 1460 C CA . LEU A 1 173 ? 9.293 -15.993 -11.396 1.00 83.81 173 LEU A CA 1
ATOM 1461 C C . LEU A 1 173 ? 8.111 -16.830 -10.903 1.00 83.81 173 LEU A C 1
ATOM 1463 O O . LEU A 1 173 ? 8.091 -18.039 -11.126 1.00 83.81 173 LEU A O 1
ATOM 1467 N N . LEU A 1 174 ? 7.148 -16.188 -10.252 1.00 86.69 174 LEU A N 1
ATOM 1468 C CA . LEU A 1 174 ? 5.950 -16.811 -9.717 1.00 86.69 174 LEU A CA 1
ATOM 1469 C C . LEU A 1 174 ? 5.049 -17.387 -10.811 1.00 86.69 174 LEU A C 1
ATOM 1471 O O . LEU A 1 174 ? 4.691 -18.558 -10.727 1.00 86.69 174 LEU A O 1
ATOM 1475 N N . GLU A 1 175 ? 4.759 -16.613 -11.860 1.00 82.81 175 GLU A N 1
ATOM 1476 C CA . GLU A 1 175 ? 3.979 -17.069 -13.021 1.00 82.81 175 GLU A CA 1
ATOM 1477 C C . GLU A 1 175 ? 4.598 -18.310 -13.675 1.00 82.81 175 GLU A C 1
ATOM 1479 O O . GLU A 1 175 ? 3.885 -19.182 -14.167 1.00 82.81 175 GLU A O 1
ATOM 1484 N N . LYS A 1 176 ? 5.935 -18.412 -13.675 1.00 77.19 176 LYS A N 1
ATOM 1485 C CA . LYS A 1 176 ? 6.631 -19.506 -14.355 1.00 77.19 176 LYS A CA 1
ATOM 1486 C C . LYS A 1 176 ? 6.854 -20.746 -13.496 1.00 77.19 176 LYS A C 1
ATOM 1488 O O . LYS A 1 176 ? 6.781 -21.859 -14.011 1.00 77.19 176 LYS A O 1
ATOM 1493 N N . LEU A 1 177 ? 7.232 -20.563 -12.234 1.00 76.94 177 LEU A N 1
ATOM 1494 C CA . LEU A 1 177 ? 7.630 -21.656 -11.343 1.00 76.94 177 LEU A CA 1
ATOM 1495 C C . LEU A 1 177 ? 6.481 -22.144 -10.462 1.00 76.94 177 LEU A C 1
ATOM 1497 O O . LEU A 1 177 ? 6.552 -23.257 -9.949 1.00 76.94 177 LEU A O 1
ATOM 1501 N N . GLY A 1 178 ? 5.451 -21.321 -10.282 1.00 82.19 178 GLY A N 1
ATOM 1502 C CA . GLY A 1 178 ? 4.375 -21.563 -9.339 1.00 82.19 178 GLY A CA 1
ATOM 1503 C C . GLY A 1 178 ? 4.720 -21.140 -7.901 1.00 82.19 178 GLY A C 1
ATOM 1504 O O . GLY A 1 178 ? 5.890 -20.986 -7.533 1.00 82.19 178 GLY A O 1
ATOM 1505 N N . PRO A 1 179 ? 3.690 -20.955 -7.063 1.00 89.12 179 PRO A N 1
ATOM 1506 C CA . PRO A 1 179 ? 3.801 -20.373 -5.725 1.00 89.12 179 PRO A CA 1
ATOM 1507 C C . PRO A 1 179 ? 4.587 -21.239 -4.737 1.00 89.12 179 PRO A C 1
ATOM 1509 O O . PRO A 1 179 ? 5.527 -20.746 -4.110 1.00 89.12 179 PRO A O 1
ATOM 1512 N N . VAL A 1 180 ? 4.282 -22.539 -4.651 1.00 85.62 180 VAL A N 1
ATOM 1513 C CA . VAL A 1 180 ? 4.997 -23.475 -3.763 1.00 85.62 180 VAL A CA 1
ATOM 1514 C C . VAL A 1 180 ? 6.484 -23.489 -4.074 1.00 85.62 180 VAL A C 1
ATOM 1516 O O . VAL A 1 180 ? 7.310 -23.387 -3.172 1.00 85.62 180 VAL A O 1
ATOM 1519 N N . ARG A 1 181 ? 6.832 -23.526 -5.361 1.00 80.88 181 ARG A N 1
ATOM 1520 C CA . ARG A 1 181 ? 8.221 -23.613 -5.807 1.00 80.88 181 ARG A CA 1
ATOM 1521 C C . ARG A 1 181 ? 9.015 -22.335 -5.548 1.00 80.88 181 ARG A C 1
ATOM 1523 O O . ARG A 1 181 ? 10.225 -22.355 -5.327 1.00 80.88 181 ARG A O 1
ATOM 1530 N N . VAL A 1 182 ? 8.355 -21.182 -5.593 1.00 85.62 182 VAL A N 1
ATOM 1531 C CA . VAL A 1 182 ? 8.968 -19.902 -5.215 1.00 85.62 182 VAL A CA 1
ATOM 1532 C C . VAL A 1 182 ? 9.277 -19.860 -3.714 1.00 85.62 182 VAL A C 1
ATOM 1534 O O . VAL A 1 182 ? 10.308 -19.313 -3.306 1.00 85.62 182 VAL A O 1
ATOM 1537 N N . ILE A 1 183 ? 8.437 -20.478 -2.888 1.00 87.12 183 ILE A N 1
ATOM 1538 C CA . ILE A 1 183 ? 8.634 -20.543 -1.439 1.00 87.12 183 ILE A CA 1
ATOM 1539 C C . ILE A 1 183 ? 9.681 -21.610 -1.069 1.00 87.12 183 ILE A C 1
ATOM 1541 O O . ILE A 1 183 ? 10.682 -21.286 -0.423 1.00 87.12 183 ILE A O 1
ATOM 1545 N N . ASP A 1 184 ? 9.526 -22.849 -1.541 1.00 78.44 184 ASP A N 1
ATOM 1546 C CA . ASP A 1 184 ? 10.344 -24.006 -1.144 1.00 78.44 184 ASP A CA 1
ATOM 1547 C C . ASP A 1 184 ? 11.817 -23.920 -1.582 1.00 78.44 184 ASP A C 1
ATOM 1549 O O . ASP A 1 184 ? 12.700 -24.496 -0.939 1.00 78.44 184 ASP A O 1
ATOM 1553 N N . SER A 1 185 ? 12.098 -23.174 -2.654 1.00 74.50 185 SER A N 1
ATOM 1554 C CA . SER A 1 185 ? 13.434 -22.926 -3.203 1.00 74.50 185 SER A CA 1
ATOM 1555 C C . SER A 1 185 ? 14.118 -21.724 -2.548 1.00 74.50 185 SER A C 1
ATOM 1557 O O . SER A 1 185 ? 15.290 -21.422 -2.827 1.00 74.50 185 SER A O 1
ATOM 1559 N N . GLY A 1 186 ? 13.391 -21.043 -1.656 1.00 76.94 186 GLY A N 1
ATOM 1560 C CA . GLY A 1 186 ? 13.834 -19.889 -0.894 1.00 76.94 186 GLY A CA 1
ATOM 1561 C C . GLY A 1 186 ? 13.925 -18.602 -1.711 1.00 76.94 186 GLY A C 1
ATOM 1562 O O . GLY A 1 186 ? 14.640 -17.697 -1.277 1.00 76.94 186 GLY A O 1
ATOM 1563 N N . ILE A 1 187 ? 13.258 -18.495 -2.874 1.00 83.12 187 ILE A N 1
ATOM 1564 C CA . ILE A 1 187 ? 13.221 -17.242 -3.654 1.00 83.12 187 ILE A CA 1
ATOM 1565 C C . ILE A 1 187 ? 12.654 -16.119 -2.789 1.00 83.12 187 ILE A C 1
ATOM 1567 O O . ILE A 1 187 ? 13.293 -15.073 -2.691 1.00 83.12 187 ILE A O 1
ATOM 1571 N N . PHE A 1 188 ? 11.505 -16.343 -2.141 1.00 87.94 188 PHE A N 1
ATOM 1572 C CA . PHE A 1 188 ? 10.843 -15.332 -1.310 1.00 87.94 188 PHE A CA 1
ATOM 1573 C C . PHE A 1 188 ? 11.808 -14.742 -0.269 1.00 87.94 188 PHE A C 1
ATOM 1575 O O . PHE A 1 188 ? 12.102 -13.543 -0.281 1.00 87.94 188 PHE A O 1
ATOM 1582 N N . HIS A 1 189 ? 12.403 -15.615 0.549 1.00 84.44 189 HIS A N 1
ATOM 1583 C CA . HIS A 1 189 ? 13.377 -15.232 1.567 1.00 84.44 189 HIS A CA 1
ATOM 1584 C C . HIS A 1 189 ? 14.589 -14.508 0.960 1.00 84.44 189 HIS A C 1
ATOM 1586 O O . HIS A 1 189 ? 14.988 -13.432 1.402 1.00 84.44 189 HIS A O 1
ATOM 1592 N N . ARG A 1 190 ? 15.168 -15.050 -0.121 1.00 80.25 190 ARG A N 1
ATOM 1593 C CA . ARG A 1 190 ? 16.359 -14.476 -0.767 1.00 80.25 190 ARG A CA 1
ATOM 1594 C C . ARG A 1 190 ? 16.088 -13.177 -1.507 1.00 80.25 190 ARG A C 1
ATOM 1596 O O . ARG A 1 190 ? 17.051 -12.480 -1.817 1.00 80.25 190 ARG A O 1
ATOM 1603 N N . PHE A 1 191 ? 14.853 -12.821 -1.829 1.00 83.62 191 PHE A N 1
ATOM 1604 C CA . PHE A 1 191 ? 14.551 -11.480 -2.334 1.00 83.62 191 PHE A CA 1
ATOM 1605 C C . PHE A 1 191 ? 14.548 -10.439 -1.202 1.00 83.62 191 PHE A C 1
ATOM 1607 O O . PHE A 1 191 ? 14.691 -9.242 -1.481 1.00 83.62 191 PHE A O 1
ATOM 1614 N N . GLY A 1 192 ? 14.490 -10.897 0.055 1.00 80.81 192 GLY A N 1
ATOM 1615 C CA . GLY A 1 192 ? 14.436 -10.061 1.249 1.00 80.81 192 GLY A CA 1
ATOM 1616 C C . GLY A 1 192 ? 13.172 -9.215 1.270 1.00 80.81 192 GLY A C 1
ATOM 1617 O O . GLY A 1 192 ? 13.240 -8.052 1.638 1.00 80.81 192 GLY A O 1
ATOM 1618 N N . LEU A 1 193 ? 12.051 -9.737 0.758 1.00 81.62 193 LEU A N 1
ATOM 1619 C CA . LEU A 1 193 ? 10.813 -8.960 0.638 1.00 81.62 193 LEU A CA 1
ATOM 1620 C C . LEU A 1 193 ? 10.190 -8.684 2.008 1.00 81.62 193 LEU A C 1
ATOM 1622 O O . LEU A 1 193 ? 9.680 -7.597 2.227 1.00 81.62 193 LEU A O 1
ATOM 1626 N N . SER A 1 194 ? 10.326 -9.618 2.948 1.00 78.94 194 SER A N 1
ATOM 1627 C CA . SER A 1 194 ? 9.864 -9.454 4.329 1.00 78.94 194 SER A CA 1
ATOM 1628 C C . SER A 1 194 ? 10.644 -8.420 5.141 1.00 78.94 194 SER A C 1
ATOM 1630 O O . SER A 1 194 ? 10.169 -8.007 6.185 1.00 78.94 194 SER A O 1
ATOM 1632 N N . GLU A 1 195 ? 11.844 -8.037 4.701 1.00 77.25 195 GLU A N 1
ATOM 1633 C CA . GLU A 1 195 ? 12.732 -7.112 5.424 1.00 77.25 195 GLU A CA 1
ATOM 1634 C C . GLU A 1 195 ? 12.686 -5.687 4.849 1.00 77.25 195 GLU A C 1
ATOM 1636 O O . GLU A 1 195 ? 13.448 -4.819 5.269 1.00 77.25 195 GLU A O 1
ATOM 1641 N N . ARG A 1 196 ? 11.850 -5.441 3.833 1.00 77.44 196 ARG A N 1
ATOM 1642 C CA . ARG A 1 196 ? 11.763 -4.142 3.161 1.00 77.44 196 ARG A CA 1
ATOM 1643 C C . ARG A 1 196 ? 10.573 -3.355 3.679 1.00 77.44 196 ARG A C 1
ATOM 1645 O O . ARG A 1 196 ? 9.452 -3.847 3.675 1.00 77.44 196 ARG A O 1
ATOM 1652 N N . GLU A 1 197 ? 10.822 -2.096 4.004 1.00 68.94 197 GLU A N 1
ATOM 1653 C CA . GLU A 1 197 ? 9.783 -1.143 4.381 1.00 68.94 197 GLU A CA 1
ATOM 1654 C C . GLU A 1 197 ? 8.760 -0.933 3.252 1.00 68.94 197 GLU A C 1
ATOM 1656 O O . GLU A 1 197 ? 9.098 -0.937 2.055 1.00 68.94 197 GLU A O 1
ATOM 1661 N N . ASN A 1 198 ? 7.504 -0.690 3.646 1.00 75.50 198 ASN A N 1
ATOM 1662 C CA . ASN A 1 198 ? 6.395 -0.346 2.755 1.00 75.50 198 ASN A CA 1
ATOM 1663 C C . ASN A 1 198 ? 6.073 -1.424 1.693 1.00 75.50 198 ASN A C 1
ATOM 1665 O O . ASN A 1 198 ? 5.640 -1.085 0.587 1.00 75.50 198 ASN A O 1
ATOM 1669 N N . ILE A 1 199 ? 6.338 -2.700 1.996 1.00 83.31 199 ILE A N 1
ATOM 1670 C CA . ILE A 1 199 ? 5.781 -3.858 1.283 1.00 83.31 199 ILE A CA 1
ATOM 1671 C C . ILE A 1 199 ? 4.598 -4.375 2.095 1.00 83.31 199 ILE A C 1
ATOM 1673 O O . ILE A 1 199 ? 4.754 -4.648 3.284 1.00 83.31 199 ILE A O 1
ATOM 1677 N N . THR A 1 200 ? 3.442 -4.533 1.456 1.00 86.12 200 THR A N 1
ATOM 1678 C CA . THR A 1 200 ? 2.221 -5.016 2.119 1.00 86.12 200 THR A CA 1
ATOM 1679 C C . THR A 1 200 ? 1.731 -6.316 1.494 1.00 86.12 200 THR A C 1
ATOM 1681 O O . THR A 1 200 ? 2.221 -6.758 0.455 1.00 86.12 200 THR A O 1
ATOM 1684 N N . VAL A 1 201 ? 0.737 -6.948 2.119 1.00 87.69 201 VAL A N 1
ATOM 1685 C CA . VAL A 1 201 ? 0.106 -8.181 1.615 1.00 87.69 201 VAL A CA 1
ATOM 1686 C C . VAL A 1 201 ? -0.484 -7.983 0.213 1.00 87.69 201 VAL A C 1
ATOM 1688 O O . VAL A 1 201 ? -0.439 -8.895 -0.610 1.00 87.69 201 VAL A O 1
ATOM 1691 N N . ALA A 1 202 ? -0.975 -6.776 -0.088 1.00 86.62 202 ALA A N 1
ATOM 1692 C CA . ALA A 1 202 ? -1.565 -6.432 -1.382 1.00 86.62 202 ALA A CA 1
ATOM 1693 C C . ALA A 1 202 ? -0.577 -6.576 -2.556 1.00 86.62 202 ALA A C 1
ATOM 1695 O O . ALA A 1 202 ? -0.990 -6.903 -3.670 1.00 86.62 202 ALA A O 1
ATOM 1696 N N . ASP A 1 203 ? 0.727 -6.412 -2.304 1.00 89.25 203 ASP A N 1
ATOM 1697 C CA . ASP A 1 203 ? 1.779 -6.612 -3.308 1.00 89.25 203 ASP A CA 1
ATOM 1698 C C . ASP A 1 203 ? 1.930 -8.093 -3.731 1.00 89.25 203 ASP A C 1
ATOM 1700 O O . ASP A 1 203 ? 2.636 -8.382 -4.696 1.00 89.25 203 ASP A O 1
ATOM 1704 N N . PHE A 1 204 ? 1.279 -9.037 -3.034 1.00 92.50 204 PHE A N 1
ATOM 1705 C CA . PHE A 1 204 ? 1.405 -10.487 -3.242 1.00 92.50 204 PHE A CA 1
ATOM 1706 C C . PHE A 1 204 ? 0.123 -11.170 -3.730 1.00 92.50 204 PHE A C 1
ATOM 1708 O O . PHE A 1 204 ? 0.008 -12.388 -3.611 1.00 92.50 204 PHE A O 1
ATOM 1715 N N . SER A 1 205 ? -0.822 -10.432 -4.314 1.00 90.88 205 SER A N 1
ATOM 1716 C CA . SER A 1 205 ? -2.088 -10.988 -4.832 1.00 90.88 205 SER A CA 1
ATOM 1717 C C . SER A 1 205 ? -1.900 -12.231 -5.716 1.00 90.88 205 SER A C 1
ATOM 1719 O O . SER A 1 205 ? -2.549 -13.249 -5.496 1.00 90.88 205 SER A O 1
ATOM 1721 N N . THR A 1 206 ? -0.947 -12.211 -6.652 1.00 91.12 206 THR A N 1
ATOM 1722 C CA . THR A 1 206 ? -0.632 -13.368 -7.511 1.00 91.12 206 THR A CA 1
ATOM 1723 C C . THR A 1 206 ? -0.169 -14.590 -6.707 1.00 91.12 206 THR A C 1
ATOM 1725 O O . THR A 1 206 ? -0.513 -15.723 -7.045 1.00 91.12 206 THR A O 1
ATOM 1728 N N 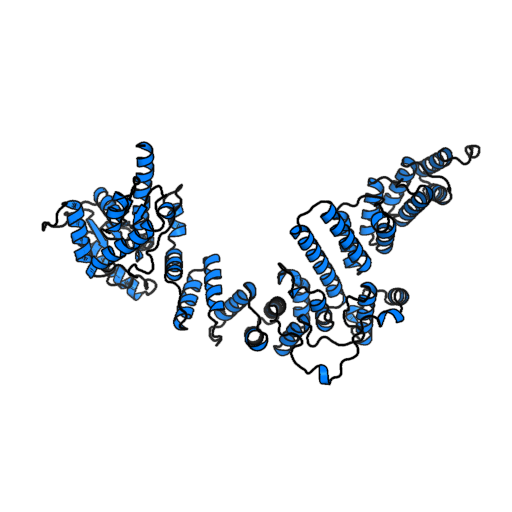. LEU A 1 207 ? 0.620 -14.382 -5.645 1.00 93.81 207 LEU A N 1
ATOM 1729 C CA . LEU A 1 207 ? 1.129 -15.466 -4.795 1.00 93.81 207 LEU A CA 1
ATOM 1730 C C . LEU A 1 207 ? -0.004 -16.062 -3.967 1.00 93.81 207 LEU A C 1
ATOM 1732 O O . LEU A 1 207 ? -0.108 -17.281 -3.882 1.00 93.81 207 LEU A O 1
ATOM 1736 N N . ILE A 1 208 ? -0.839 -15.199 -3.394 1.00 93.94 208 ILE A N 1
ATOM 1737 C CA . ILE A 1 208 ? -1.982 -15.573 -2.562 1.00 93.94 208 ILE A CA 1
ATOM 1738 C C . ILE A 1 208 ? -2.975 -16.387 -3.393 1.00 93.94 208 ILE A C 1
ATOM 1740 O O . ILE A 1 208 ? -3.220 -17.540 -3.055 1.00 93.94 208 ILE A O 1
ATOM 1744 N N . ASN A 1 209 ? -3.423 -15.863 -4.538 1.00 92.75 209 ASN A N 1
ATOM 1745 C CA . ASN A 1 209 ? -4.334 -16.567 -5.446 1.00 92.75 209 ASN A CA 1
ATOM 1746 C C . ASN A 1 209 ? -3.759 -17.919 -5.900 1.00 92.75 209 ASN A C 1
ATOM 1748 O O . ASN A 1 209 ? -4.461 -18.928 -5.961 1.00 92.75 209 ASN A O 1
ATOM 1752 N N . GLY A 1 210 ? -2.456 -17.955 -6.205 1.00 90.88 210 GLY A N 1
ATOM 1753 C CA . GLY A 1 210 ? -1.774 -19.186 -6.589 1.00 90.88 210 GLY A CA 1
ATOM 1754 C C . GLY A 1 210 ? -1.747 -20.222 -5.461 1.00 90.88 210 GLY A C 1
ATOM 1755 O O . GLY A 1 210 ? -1.990 -21.402 -5.712 1.00 90.88 210 GLY A O 1
ATOM 1756 N N . LEU A 1 211 ? -1.439 -19.803 -4.231 1.00 93.56 211 LEU A N 1
ATOM 1757 C CA . LEU A 1 211 ? -1.455 -20.684 -3.061 1.00 93.56 211 LEU A CA 1
ATOM 1758 C C . LEU A 1 211 ? -2.874 -21.153 -2.743 1.00 93.56 211 LEU A C 1
ATOM 1760 O O . LEU A 1 211 ? -3.060 -22.340 -2.510 1.00 93.56 211 LEU A O 1
ATOM 1764 N N . ALA A 1 212 ? -3.862 -20.261 -2.803 1.00 92.50 212 ALA A N 1
ATOM 1765 C CA . ALA A 1 212 ? -5.267 -20.580 -2.581 1.00 92.50 212 ALA A CA 1
ATOM 1766 C C . ALA A 1 212 ? -5.771 -21.647 -3.565 1.00 92.50 212 ALA A C 1
ATOM 1768 O O . ALA A 1 212 ? -6.407 -22.619 -3.167 1.00 92.50 212 ALA A O 1
ATOM 1769 N N . SER A 1 213 ? -5.400 -21.528 -4.844 1.00 91.12 213 SER A N 1
ATOM 1770 C CA . SER A 1 213 ? -5.736 -22.530 -5.859 1.00 91.12 213 SER A CA 1
ATOM 1771 C C . SER A 1 213 ? -5.055 -23.885 -5.629 1.00 91.12 213 SER A C 1
ATOM 1773 O O . SER A 1 213 ? -5.624 -24.907 -6.006 1.00 91.12 213 SER A O 1
ATOM 1775 N N . GLN A 1 214 ? -3.838 -23.912 -5.074 1.00 89.81 214 GLN A N 1
ATOM 1776 C CA . GLN A 1 214 ? -3.092 -25.156 -4.834 1.00 89.81 214 GLN A CA 1
ATOM 1777 C C . GLN A 1 214 ? -3.447 -25.823 -3.502 1.00 89.81 214 GLN A C 1
ATOM 1779 O O . GLN A 1 214 ? -3.372 -27.046 -3.398 1.00 89.81 214 GLN A O 1
ATOM 1784 N N . PHE A 1 215 ? -3.851 -25.035 -2.507 1.00 91.00 215 PHE A N 1
ATOM 1785 C CA . PHE A 1 215 ? -4.240 -25.487 -1.176 1.00 91.00 215 PHE A CA 1
ATOM 1786 C C . PHE A 1 215 ? -5.668 -25.029 -0.853 1.00 91.00 215 PHE A C 1
ATOM 1788 O O . PHE A 1 215 ? -5.852 -24.177 0.016 1.00 91.00 215 PHE A O 1
ATOM 1795 N N . PRO A 1 216 ? -6.696 -25.604 -1.507 1.00 88.25 216 PRO A N 1
ATOM 1796 C CA . PRO A 1 216 ? -8.089 -25.244 -1.238 1.00 88.25 216 PRO A CA 1
ATOM 1797 C C . PRO A 1 216 ? -8.510 -25.548 0.207 1.00 88.25 216 PRO A C 1
ATOM 1799 O O . PRO A 1 216 ? -9.429 -24.920 0.712 1.00 88.25 216 PRO A O 1
ATOM 1802 N N . ASN A 1 217 ? -7.820 -26.481 0.877 1.00 88.31 217 ASN A N 1
ATOM 1803 C CA . ASN A 1 217 ? -7.980 -26.796 2.296 1.00 88.31 217 ASN A CA 1
ATOM 1804 C C . ASN A 1 217 ? -6.621 -26.759 3.006 1.00 88.31 217 ASN A C 1
ATOM 1806 O O . ASN A 1 217 ? -6.083 -27.801 3.381 1.00 88.31 217 ASN A O 1
ATOM 1810 N N . LEU A 1 218 ? -6.031 -25.567 3.133 1.00 90.44 218 LEU A N 1
ATOM 1811 C CA . LEU A 1 218 ? -4.708 -25.405 3.737 1.00 90.44 218 LEU A CA 1
ATOM 1812 C C . LEU A 1 218 ? -4.710 -25.842 5.212 1.00 90.44 218 LEU A C 1
ATOM 1814 O O . LEU A 1 218 ? -5.329 -25.198 6.056 1.00 90.44 218 LEU A O 1
ATOM 1818 N N . SER A 1 219 ? -3.971 -26.903 5.543 1.00 90.88 219 SER A N 1
ATOM 1819 C CA . SER A 1 219 ? -3.844 -27.369 6.927 1.00 90.88 219 SER A CA 1
ATOM 1820 C C . SER A 1 219 ? -2.897 -26.493 7.758 1.00 90.88 219 SER A C 1
ATOM 1822 O O . SER A 1 219 ? -1.973 -25.862 7.240 1.00 90.88 219 SER A O 1
ATOM 1824 N N . TYR A 1 220 ? -3.042 -26.535 9.089 1.00 88.38 220 TYR A N 1
ATOM 1825 C CA . TYR A 1 220 ? -2.125 -25.862 10.024 1.00 88.38 220 TYR A CA 1
ATOM 1826 C C . TYR A 1 220 ? -0.647 -26.199 9.765 1.00 88.38 220 TYR A C 1
ATOM 1828 O O . TYR A 1 220 ? 0.214 -25.319 9.783 1.00 88.38 220 TYR A O 1
ATOM 1836 N N . LYS A 1 221 ? -0.340 -27.474 9.494 1.00 88.25 221 LYS A N 1
ATOM 1837 C CA . LYS A 1 221 ? 1.037 -27.924 9.259 1.00 88.25 221 LYS A CA 1
ATOM 1838 C C . LYS A 1 221 ? 1.601 -27.361 7.955 1.00 88.25 221 LYS A C 1
ATOM 1840 O O . LYS A 1 221 ? 2.760 -26.954 7.932 1.00 88.25 221 LYS A O 1
ATOM 1845 N N . GLU A 1 222 ? 0.804 -27.332 6.891 1.00 90.38 222 GLU A N 1
ATOM 1846 C CA . GLU A 1 222 ? 1.211 -26.761 5.602 1.00 90.38 222 GLU A CA 1
ATOM 1847 C C . GLU A 1 222 ? 1.416 -25.251 5.710 1.00 90.38 222 GLU A C 1
ATOM 1849 O O . GLU A 1 222 ? 2.470 -24.755 5.314 1.00 90.38 222 GLU A O 1
ATOM 1854 N N . GLY A 1 223 ? 0.472 -24.535 6.332 1.00 91.00 223 GLY A N 1
ATOM 1855 C CA . GLY A 1 223 ? 0.591 -23.098 6.581 1.00 91.00 223 GLY A CA 1
ATOM 1856 C C . GLY A 1 223 ? 1.853 -22.751 7.373 1.00 91.00 223 GLY A C 1
ATOM 1857 O O . GLY A 1 223 ? 2.611 -21.867 6.975 1.00 91.00 223 GLY A O 1
ATOM 1858 N N . LEU A 1 224 ? 2.144 -23.501 8.442 1.00 89.25 224 LEU A N 1
ATOM 1859 C CA . LEU A 1 224 ? 3.350 -23.292 9.243 1.00 89.25 224 LEU A CA 1
ATOM 1860 C C . LEU A 1 224 ? 4.632 -23.515 8.426 1.00 89.25 224 LEU A C 1
ATOM 1862 O O . LEU A 1 224 ? 5.539 -22.683 8.478 1.00 89.25 224 LEU A O 1
ATOM 1866 N N . ILE A 1 225 ? 4.699 -24.597 7.642 1.00 87.19 225 ILE A N 1
ATOM 1867 C CA . ILE A 1 225 ? 5.859 -24.890 6.786 1.00 87.19 225 ILE A CA 1
ATOM 1868 C C . ILE A 1 225 ? 6.077 -23.767 5.768 1.00 87.19 225 ILE A C 1
ATOM 1870 O O . ILE A 1 225 ? 7.216 -23.339 5.583 1.00 87.19 225 ILE A O 1
ATOM 1874 N N . LEU A 1 226 ? 5.014 -23.253 5.140 1.00 91.12 226 LEU A N 1
ATOM 1875 C CA . LEU A 1 226 ? 5.116 -22.153 4.177 1.00 91.12 226 LEU A CA 1
ATOM 1876 C C . LEU A 1 226 ? 5.643 -20.869 4.834 1.00 91.12 226 LEU A C 1
ATOM 1878 O O . LEU A 1 226 ? 6.544 -20.227 4.286 1.00 91.12 226 LEU A O 1
ATOM 1882 N N . ILE A 1 227 ? 5.147 -20.515 6.026 1.00 90.38 227 ILE A N 1
ATOM 1883 C CA . ILE A 1 227 ? 5.641 -19.359 6.796 1.00 90.38 227 ILE A CA 1
ATOM 1884 C C . ILE A 1 227 ? 7.127 -19.525 7.120 1.00 90.38 227 ILE A C 1
ATOM 1886 O O . ILE A 1 227 ? 7.921 -18.597 6.936 1.00 90.38 227 ILE A O 1
ATOM 1890 N N . GLU A 1 228 ? 7.525 -20.706 7.582 1.00 86.00 228 GLU A N 1
ATOM 1891 C CA . GLU A 1 228 ? 8.913 -21.011 7.917 1.00 86.00 228 GLU A CA 1
ATOM 1892 C C . GLU A 1 228 ? 9.823 -20.977 6.676 1.00 86.00 228 GLU A C 1
ATOM 1894 O O . GLU A 1 228 ? 10.909 -20.390 6.722 1.00 86.00 228 GLU A O 1
ATOM 1899 N N . GLN A 1 229 ? 9.366 -21.492 5.534 1.00 84.88 229 GLN A N 1
ATOM 1900 C CA . GLN A 1 229 ? 10.083 -21.435 4.255 1.00 84.88 229 GLN A CA 1
ATOM 1901 C C . GLN A 1 229 ? 10.255 -20.021 3.712 1.00 84.88 229 GLN A C 1
ATOM 1903 O O . GLN A 1 229 ? 11.342 -19.674 3.235 1.00 84.88 229 GLN A O 1
ATOM 1908 N N . MET A 1 230 ? 9.248 -19.161 3.863 1.00 88.75 230 MET A N 1
ATOM 1909 C CA . MET A 1 230 ? 9.368 -17.736 3.546 1.00 88.75 230 MET A CA 1
ATOM 1910 C C . MET A 1 230 ? 10.400 -17.014 4.431 1.00 88.75 230 MET A C 1
ATOM 1912 O O . MET A 1 230 ? 10.998 -16.028 3.997 1.00 88.75 230 MET A O 1
ATOM 1916 N N . HIS A 1 231 ? 10.693 -17.551 5.618 1.00 83.69 231 HIS A N 1
ATOM 1917 C CA . HIS A 1 231 ? 11.786 -17.115 6.497 1.00 83.69 231 HIS A CA 1
ATOM 1918 C C . HIS A 1 231 ? 13.118 -17.844 6.251 1.00 83.69 231 HIS A C 1
ATOM 1920 O O . HIS A 1 231 ? 14.105 -17.578 6.934 1.00 83.69 231 HIS A O 1
ATOM 1926 N N . GLY A 1 232 ? 13.175 -18.744 5.266 1.00 76.44 232 GLY A N 1
ATOM 1927 C CA . GLY A 1 232 ? 14.385 -19.463 4.873 1.00 76.44 232 GLY A CA 1
ATOM 1928 C C . GLY A 1 232 ? 14.596 -20.817 5.559 1.00 76.44 232 GLY A C 1
ATOM 1929 O O . GLY A 1 232 ? 15.611 -21.467 5.291 1.00 76.44 232 GLY A O 1
ATOM 1930 N N . PHE A 1 233 ? 13.663 -21.269 6.400 1.00 75.38 233 PHE A N 1
ATOM 1931 C CA . PHE A 1 233 ? 13.694 -22.579 7.059 1.00 75.38 233 PHE A CA 1
ATOM 1932 C C . PHE A 1 233 ? 13.107 -23.668 6.171 1.00 75.38 233 PHE A C 1
ATOM 1934 O O . PHE A 1 233 ? 12.300 -23.385 5.305 1.00 75.38 233 PHE A O 1
ATOM 1941 N N . HIS A 1 234 ? 13.506 -24.928 6.353 1.00 68.00 234 HIS A N 1
ATOM 1942 C CA . HIS A 1 234 ? 12.969 -26.054 5.564 1.00 68.00 234 HIS A CA 1
ATOM 1943 C C . HIS A 1 234 ? 13.041 -25.859 4.033 1.00 68.00 234 HIS A C 1
ATOM 1945 O O . HIS A 1 234 ? 12.388 -26.579 3.278 1.00 68.00 234 HIS A O 1
ATOM 1951 N N . VAL A 1 235 ? 13.861 -24.906 3.572 1.00 66.81 235 VAL A N 1
ATOM 1952 C CA . VAL A 1 235 ? 14.124 -24.651 2.160 1.00 66.81 235 VAL A CA 1
ATOM 1953 C C . VAL A 1 235 ? 14.882 -25.848 1.624 1.00 66.81 235 VAL A C 1
ATOM 1955 O O . VAL A 1 235 ? 15.846 -26.323 2.235 1.00 66.81 235 VAL A O 1
ATOM 1958 N N . THR A 1 236 ? 14.451 -26.344 0.474 1.00 60.84 236 THR A N 1
ATOM 1959 C CA . THR A 1 236 ? 15.076 -27.498 -0.155 1.00 60.84 236 THR A CA 1
ATOM 1960 C C . THR A 1 236 ? 16.547 -27.187 -0.455 1.00 60.84 236 THR A C 1
ATOM 1962 O O . THR A 1 236 ? 16.899 -26.346 -1.287 1.00 60.84 236 THR A O 1
ATOM 1965 N N . GLU A 1 237 ? 17.454 -27.864 0.257 1.00 55.72 237 GLU A N 1
ATOM 1966 C CA . GLU A 1 237 ? 18.886 -27.874 -0.060 1.00 55.72 237 GLU A CA 1
ATOM 1967 C C . GLU A 1 237 ? 19.144 -28.747 -1.289 1.00 55.72 237 GLU A C 1
ATOM 1969 O O . GLU A 1 237 ? 19.790 -29.794 -1.240 1.00 55.72 237 GLU A O 1
ATOM 1974 N N . GLU A 1 238 ? 18.571 -28.341 -2.411 1.00 55.66 238 GLU A N 1
ATOM 1975 C CA . GLU A 1 238 ? 18.777 -28.996 -3.685 1.00 55.66 238 GLU A CA 1
ATOM 1976 C C . GLU A 1 238 ? 19.896 -28.310 -4.463 1.00 55.66 238 GLU A C 1
ATOM 1978 O O . GLU A 1 238 ? 20.167 -27.113 -4.313 1.00 55.66 238 GLU A O 1
ATOM 1983 N N . LYS A 1 239 ? 20.474 -29.059 -5.412 1.00 53.50 239 LYS A N 1
ATOM 1984 C CA . LYS A 1 239 ? 21.350 -28.535 -6.473 1.00 53.50 239 LYS A CA 1
ATOM 1985 C C . LYS A 1 239 ? 20.725 -27.334 -7.203 1.00 53.50 239 LYS A C 1
ATOM 1987 O O . LYS A 1 239 ? 21.439 -26.592 -7.869 1.00 53.50 239 LYS A O 1
ATOM 1992 N N . TYR A 1 240 ? 19.411 -27.139 -7.066 1.00 56.88 240 TYR A N 1
ATOM 1993 C CA . TYR A 1 240 ? 18.611 -26.192 -7.821 1.00 56.88 240 TYR A CA 1
ATOM 1994 C C . TYR A 1 240 ? 17.997 -25.033 -7.014 1.00 56.88 240 TYR A C 1
ATOM 1996 O O . TYR A 1 240 ? 17.202 -24.279 -7.570 1.00 56.88 240 TYR A O 1
ATOM 2004 N N . ARG A 1 241 ? 18.410 -24.833 -5.751 1.00 68.62 241 ARG A N 1
ATOM 2005 C CA . ARG A 1 241 ? 18.002 -23.695 -4.893 1.00 68.62 241 ARG A CA 1
ATOM 2006 C C . ARG A 1 241 ? 18.216 -22.332 -5.575 1.00 68.62 241 ARG A C 1
ATOM 2008 O O . ARG A 1 241 ? 19.089 -22.197 -6.436 1.00 68.62 241 ARG A O 1
ATOM 2015 N N . TYR A 1 242 ? 17.499 -21.286 -5.165 1.00 70.56 242 TYR A N 1
ATOM 2016 C CA . TYR A 1 242 ? 17.840 -19.916 -5.563 1.00 70.56 242 TYR A CA 1
ATOM 2017 C C . TYR A 1 242 ? 19.165 -19.434 -4.946 1.00 70.56 242 TYR A C 1
ATOM 2019 O O . TYR A 1 242 ? 19.362 -19.537 -3.734 1.00 70.56 242 TYR A O 1
ATOM 2027 N N . SER A 1 243 ? 20.075 -18.893 -5.763 1.00 69.81 243 SER A N 1
ATOM 2028 C CA . SER A 1 243 ? 21.319 -18.242 -5.346 1.00 69.81 243 SER A CA 1
ATOM 2029 C C . SER A 1 243 ? 21.480 -16.881 -6.018 1.00 69.81 243 SER A C 1
ATOM 2031 O O . SER A 1 243 ? 21.304 -16.751 -7.226 1.00 69.81 243 SER A O 1
ATOM 2033 N N . ARG A 1 244 ? 21.855 -15.869 -5.226 1.00 67.94 244 ARG A N 1
ATOM 2034 C CA . ARG A 1 244 ? 22.174 -14.523 -5.729 1.00 67.94 244 ARG A CA 1
ATOM 2035 C C . ARG A 1 244 ? 23.509 -14.485 -6.485 1.00 67.94 244 ARG A C 1
ATOM 2037 O O . ARG A 1 244 ? 23.692 -13.604 -7.315 1.00 67.94 244 ARG A O 1
ATOM 2044 N N . ASP A 1 245 ? 24.399 -15.441 -6.215 1.00 67.56 245 ASP A N 1
ATOM 2045 C CA . ASP A 1 245 ? 25.740 -15.512 -6.812 1.00 67.56 245 ASP A CA 1
ATOM 2046 C C . ASP A 1 245 ? 25.725 -16.131 -8.216 1.00 67.56 245 ASP A C 1
ATOM 2048 O O . ASP A 1 245 ? 26.720 -16.082 -8.937 1.00 67.56 245 ASP A O 1
ATOM 2052 N N . LEU A 1 246 ? 24.603 -16.749 -8.598 1.00 71.00 246 LEU A N 1
ATOM 2053 C CA . LEU A 1 246 ? 24.406 -17.324 -9.919 1.00 71.00 246 LEU A CA 1
ATOM 2054 C C . LEU A 1 246 ? 23.745 -16.290 -10.835 1.00 71.00 246 LEU A C 1
ATOM 2056 O O . LEU A 1 246 ? 22.817 -15.585 -10.438 1.00 71.00 246 LEU A O 1
ATOM 2060 N N . HIS A 1 247 ? 24.206 -16.226 -12.084 1.00 70.38 247 HIS A N 1
ATOM 2061 C CA . HIS A 1 247 ? 23.597 -15.376 -13.104 1.00 70.38 247 HIS A CA 1
ATOM 2062 C C . HIS A 1 247 ? 22.076 -15.633 -13.188 1.00 70.38 247 HIS A C 1
ATOM 2064 O O . HIS A 1 247 ? 21.684 -16.802 -13.231 1.00 70.38 247 HIS A O 1
ATOM 2070 N N . PRO A 1 248 ? 21.212 -14.599 -13.238 1.00 68.62 248 PRO A N 1
ATOM 2071 C CA . PRO A 1 248 ? 19.757 -14.759 -13.141 1.00 68.62 248 PRO A CA 1
ATOM 2072 C C . PRO A 1 248 ? 19.155 -15.762 -14.131 1.00 68.62 248 PRO A C 1
ATOM 2074 O O . PRO A 1 248 ? 18.311 -16.566 -13.746 1.00 68.62 248 PRO A O 1
ATOM 2077 N N . ASP A 1 249 ? 19.635 -15.767 -15.372 1.00 69.69 249 ASP A N 1
ATOM 2078 C CA . ASP A 1 249 ? 19.110 -16.674 -16.397 1.00 69.69 249 ASP A CA 1
ATOM 2079 C C . ASP A 1 249 ? 19.598 -18.119 -16.169 1.00 69.69 249 ASP A C 1
ATOM 2081 O O . ASP A 1 249 ? 18.825 -19.067 -16.275 1.00 69.69 249 ASP A O 1
ATOM 2085 N N . HIS A 1 250 ? 20.845 -18.297 -15.704 1.00 72.12 250 HIS A N 1
ATOM 2086 C CA . HIS A 1 250 ? 21.343 -19.604 -15.257 1.00 72.12 250 HIS A CA 1
ATOM 2087 C C . HIS A 1 250 ? 20.598 -20.095 -14.004 1.00 72.12 250 HIS A C 1
ATOM 2089 O O . HIS A 1 250 ? 20.423 -21.298 -13.816 1.00 72.12 250 HIS A O 1
ATOM 2095 N N . GLN A 1 251 ? 20.165 -19.177 -13.138 1.00 73.69 251 GLN A N 1
ATOM 2096 C CA . GLN A 1 251 ? 19.377 -19.482 -11.951 1.00 73.69 251 GLN A CA 1
ATOM 2097 C C . GLN A 1 251 ? 17.975 -19.963 -12.328 1.00 73.69 251 GLN A C 1
ATOM 2099 O O . GLN A 1 251 ? 17.537 -20.995 -11.823 1.00 73.69 251 GLN A O 1
ATOM 2104 N N . LEU A 1 252 ? 17.302 -19.271 -13.246 1.00 71.94 252 LEU A N 1
ATOM 2105 C CA . LEU A 1 252 ? 16.019 -19.705 -13.791 1.00 71.94 252 LEU A CA 1
ATOM 2106 C C . LEU A 1 252 ? 16.145 -21.072 -14.476 1.00 71.94 252 LEU A C 1
ATOM 2108 O O . LEU A 1 252 ? 15.399 -21.997 -14.161 1.00 71.94 252 LEU A O 1
ATOM 2112 N N . PHE A 1 253 ? 17.157 -21.234 -15.329 1.00 73.50 253 PHE A N 1
ATOM 2113 C CA . PHE A 1 253 ? 17.485 -22.496 -15.988 1.00 73.50 253 PHE A CA 1
ATOM 2114 C C . PHE A 1 253 ? 17.614 -23.663 -15.022 1.00 73.50 253 PHE A C 1
ATOM 2116 O O . PHE A 1 253 ? 17.010 -24.727 -15.190 1.00 73.50 253 PHE A O 1
ATOM 2123 N N . ARG A 1 254 ? 18.392 -23.440 -13.967 1.00 75.06 254 ARG A N 1
ATOM 2124 C CA . ARG A 1 254 ? 18.628 -24.426 -12.929 1.00 75.06 254 ARG A CA 1
ATOM 2125 C C . ARG A 1 254 ? 17.302 -24.862 -12.292 1.00 75.06 254 ARG A C 1
ATOM 2127 O O . ARG A 1 254 ? 17.075 -26.054 -12.096 1.00 75.06 254 ARG A O 1
ATOM 2134 N N . MET A 1 255 ? 16.401 -23.923 -12.033 1.00 73.50 255 MET A N 1
ATOM 2135 C CA . MET A 1 255 ? 15.110 -24.200 -11.405 1.00 73.50 255 MET A CA 1
ATOM 2136 C C . MET A 1 255 ? 14.128 -24.931 -12.321 1.00 73.50 255 MET A C 1
ATOM 2138 O O . MET A 1 255 ? 13.505 -25.894 -11.869 1.00 73.50 255 MET A O 1
ATOM 2142 N N . ILE A 1 256 ? 14.041 -24.531 -13.593 1.00 71.81 256 ILE A N 1
ATOM 2143 C CA . ILE A 1 256 ? 13.175 -25.163 -14.600 1.00 71.81 256 ILE A CA 1
ATOM 2144 C C . ILE A 1 256 ? 13.600 -26.616 -14.838 1.00 71.81 256 ILE A C 1
ATOM 2146 O O . ILE A 1 256 ? 12.768 -27.521 -14.872 1.00 71.81 256 ILE A O 1
ATOM 2150 N N . ARG A 1 257 ? 14.909 -26.877 -14.931 1.00 72.88 257 ARG A N 1
ATOM 2151 C CA . ARG A 1 257 ? 15.423 -28.240 -15.104 1.00 72.88 257 ARG A CA 1
ATOM 2152 C C . ARG A 1 257 ? 15.034 -29.161 -13.948 1.00 72.88 257 ARG A C 1
ATOM 2154 O O . ARG A 1 257 ? 14.712 -30.321 -14.182 1.00 72.88 257 ARG A O 1
ATOM 2161 N N . SER A 1 258 ? 15.059 -28.658 -12.714 1.00 71.88 258 SER A N 1
ATOM 2162 C CA . SER A 1 258 ? 14.589 -29.426 -11.557 1.00 71.88 258 SER A CA 1
ATOM 2163 C C . SER A 1 258 ? 13.098 -29.757 -11.655 1.00 71.88 258 SER A C 1
ATOM 2165 O O . SER A 1 258 ? 12.717 -30.870 -11.316 1.00 71.88 258 SER A O 1
ATOM 2167 N N . ALA A 1 259 ? 12.270 -28.841 -12.171 1.00 68.25 259 ALA A N 1
ATOM 2168 C CA . ALA A 1 259 ? 10.831 -29.071 -12.331 1.00 68.25 259 ALA A CA 1
ATOM 2169 C C . ALA A 1 259 ? 10.572 -30.208 -13.316 1.00 68.25 259 ALA A C 1
ATOM 2171 O O . ALA A 1 259 ? 9.841 -31.147 -13.017 1.00 68.25 259 ALA A O 1
ATOM 2172 N N . LYS A 1 260 ? 11.295 -30.183 -14.443 1.00 70.75 260 LYS A N 1
ATOM 2173 C CA . LYS A 1 260 ? 11.265 -31.252 -15.445 1.00 70.75 260 LYS A CA 1
ATOM 2174 C C . LYS A 1 260 ? 11.675 -32.606 -14.860 1.00 70.75 260 LYS A C 1
ATOM 2176 O O . LYS A 1 260 ? 11.010 -33.599 -15.117 1.00 70.75 260 LYS A O 1
ATOM 2181 N N . LEU A 1 261 ? 12.746 -32.654 -14.062 1.00 70.44 261 LEU A N 1
ATOM 2182 C CA . LEU A 1 261 ? 13.217 -33.901 -13.442 1.00 70.44 261 LEU A CA 1
ATOM 2183 C C . LEU A 1 261 ? 12.235 -34.479 -12.411 1.00 70.44 261 LEU A C 1
ATOM 2185 O O . LEU A 1 261 ? 12.254 -35.684 -12.189 1.00 70.44 261 LEU A O 1
ATOM 2189 N N . LYS A 1 262 ? 11.399 -33.640 -11.787 1.00 68.44 262 LYS A N 1
ATOM 2190 C CA . LYS A 1 262 ? 10.369 -34.055 -10.823 1.00 68.44 262 LYS A CA 1
ATOM 2191 C C . LYS A 1 262 ? 9.028 -34.430 -11.473 1.00 68.44 262 LYS A C 1
ATOM 2193 O O . LYS A 1 262 ? 8.100 -34.777 -10.756 1.00 68.44 262 LYS A O 1
ATOM 2198 N N . GLY A 1 263 ? 8.920 -34.374 -12.804 1.00 64.31 263 GLY A N 1
ATOM 2199 C CA . GLY A 1 263 ? 7.679 -34.698 -13.519 1.00 64.31 263 GLY A CA 1
ATOM 2200 C C . GLY A 1 263 ? 6.590 -33.623 -13.408 1.00 64.31 263 GLY A C 1
ATOM 2201 O O . GLY A 1 263 ? 5.428 -33.888 -13.702 1.00 64.31 263 GLY A O 1
ATOM 2202 N N . GLU A 1 264 ? 6.938 -32.396 -13.008 1.00 66.25 264 GLU A N 1
ATOM 2203 C CA . GLU A 1 264 ? 6.005 -31.264 -12.902 1.00 66.25 264 GLU A CA 1
ATOM 2204 C C . GLU A 1 264 ? 5.753 -30.648 -14.298 1.00 66.25 264 GLU A C 1
ATOM 2206 O O . GLU A 1 264 ? 6.197 -29.543 -14.619 1.00 66.25 264 GLU A O 1
ATOM 2211 N N . HIS A 1 265 ? 5.095 -31.408 -15.182 1.00 53.22 265 HIS A N 1
ATOM 2212 C CA . HIS A 1 265 ? 4.966 -31.095 -16.613 1.00 53.22 265 HIS A CA 1
ATOM 2213 C C . HIS A 1 265 ? 4.050 -29.899 -16.934 1.00 53.22 265 HIS A C 1
ATOM 2215 O O . HIS A 1 265 ? 4.226 -29.267 -17.977 1.00 53.22 265 HIS A O 1
ATOM 2221 N N . SER A 1 266 ? 3.127 -29.530 -16.039 1.00 53.12 266 SER A N 1
ATOM 2222 C CA . SER A 1 266 ? 2.200 -28.401 -16.231 1.00 53.12 266 SER A CA 1
ATOM 2223 C C . SER A 1 266 ? 2.894 -27.029 -16.264 1.00 53.12 266 SER A C 1
ATOM 2225 O O . SER A 1 266 ? 2.386 -26.098 -16.882 1.00 53.12 266 SER A O 1
ATOM 2227 N N . LEU A 1 267 ? 4.092 -26.904 -15.676 1.00 51.53 267 LEU A N 1
ATOM 2228 C CA . LEU A 1 267 ? 4.864 -25.652 -15.584 1.00 51.53 267 LEU A CA 1
ATOM 2229 C C . LEU A 1 267 ? 5.689 -25.333 -16.854 1.00 51.53 267 LEU A C 1
ATOM 2231 O O . LEU A 1 267 ? 6.279 -24.254 -16.982 1.00 51.53 267 LEU A O 1
ATOM 2235 N N . LEU A 1 268 ? 5.768 -26.266 -17.811 1.00 53.97 268 LEU A N 1
ATOM 2236 C CA . LEU A 1 268 ? 6.771 -26.262 -18.888 1.00 53.97 268 LEU A CA 1
ATOM 2237 C C . LEU A 1 268 ? 6.225 -25.932 -20.286 1.00 53.97 268 LEU A C 1
ATOM 2239 O O . LEU A 1 268 ? 7.027 -25.707 -21.186 1.00 53.97 268 LEU A O 1
ATOM 2243 N N . ALA A 1 269 ? 4.907 -25.819 -20.468 1.00 51.00 269 ALA A N 1
ATOM 2244 C CA . ALA A 1 269 ? 4.271 -25.747 -21.792 1.00 51.00 269 ALA A CA 1
ATOM 2245 C C . ALA A 1 269 ? 4.644 -24.519 -22.657 1.00 51.00 269 ALA A C 1
ATOM 2247 O O . ALA A 1 269 ? 4.422 -24.532 -23.862 1.00 51.00 269 ALA A O 1
ATOM 2248 N N . SER A 1 270 ? 5.209 -23.458 -22.067 1.00 52.50 270 SER A N 1
ATOM 2249 C CA . SER A 1 270 ? 5.481 -22.178 -22.748 1.00 52.50 270 SER A CA 1
ATOM 2250 C C . SER A 1 270 ? 6.949 -21.891 -23.083 1.00 52.50 270 SER A C 1
ATOM 2252 O O . SER A 1 270 ? 7.247 -20.805 -23.578 1.00 52.50 270 SER A O 1
ATOM 2254 N N . ILE A 1 271 ? 7.879 -22.803 -22.783 1.00 57.84 271 ILE A N 1
ATOM 2255 C CA . ILE A 1 271 ? 9.308 -22.602 -23.071 1.00 57.84 271 ILE A CA 1
ATOM 2256 C C . ILE A 1 271 ? 9.763 -23.677 -24.047 1.00 57.84 271 ILE A C 1
ATOM 2258 O O . ILE A 1 271 ? 9.651 -24.862 -23.744 1.00 57.84 271 ILE A O 1
ATOM 2262 N N . ASP A 1 272 ? 10.309 -23.250 -25.186 1.00 61.91 272 ASP A N 1
ATOM 2263 C CA . ASP A 1 272 ? 11.106 -24.121 -26.045 1.00 61.91 272 ASP A CA 1
ATOM 2264 C C . ASP A 1 272 ? 12.370 -24.510 -25.273 1.00 61.91 272 ASP A C 1
ATOM 2266 O O . ASP A 1 272 ? 13.324 -23.744 -25.118 1.00 61.91 272 ASP A O 1
ATOM 2270 N N . MET A 1 273 ? 12.295 -25.685 -24.659 1.00 59.91 273 MET A N 1
ATOM 2271 C CA . MET A 1 273 ? 13.304 -26.158 -23.733 1.00 59.91 273 MET A CA 1
ATOM 2272 C C . MET A 1 273 ? 14.609 -26.476 -24.455 1.00 59.91 273 MET A C 1
ATOM 2274 O O . MET A 1 273 ? 15.661 -26.316 -23.843 1.00 59.91 273 MET A O 1
ATOM 2278 N N . ASP A 1 274 ? 14.559 -26.888 -25.720 1.00 59.03 274 ASP A N 1
ATOM 2279 C CA . ASP A 1 274 ? 15.732 -27.370 -26.446 1.00 59.03 274 ASP A CA 1
ATOM 2280 C C . ASP A 1 274 ? 16.648 -26.198 -26.825 1.00 59.03 274 ASP A C 1
ATOM 2282 O O . ASP A 1 274 ? 17.822 -26.196 -26.449 1.00 59.03 274 ASP A O 1
ATOM 2286 N N . THR A 1 275 ? 16.099 -25.107 -27.376 1.00 60.72 275 THR A N 1
ATOM 2287 C CA . THR A 1 275 ? 16.872 -23.862 -27.578 1.00 60.72 275 THR A CA 1
ATOM 2288 C C . THR A 1 275 ? 17.344 -23.232 -26.265 1.00 60.72 275 THR A C 1
ATOM 2290 O O . THR A 1 275 ? 18.420 -22.629 -26.207 1.00 60.72 275 THR A O 1
ATOM 2293 N N . PHE A 1 276 ? 16.571 -23.374 -25.186 1.00 60.00 276 PHE A N 1
ATOM 2294 C CA . PHE A 1 276 ? 16.935 -22.856 -23.866 1.00 60.00 276 PHE A CA 1
ATOM 2295 C C . PHE A 1 276 ? 18.040 -23.688 -23.178 1.00 60.00 276 PHE A C 1
ATOM 2297 O O . PHE A 1 276 ? 18.840 -23.137 -22.415 1.00 60.00 276 PHE A O 1
ATOM 2304 N N . PHE A 1 277 ? 18.129 -24.998 -23.452 1.00 58.94 277 PHE A N 1
ATOM 2305 C CA . PHE A 1 277 ? 19.186 -25.882 -22.941 1.00 58.94 277 PHE A CA 1
ATOM 2306 C C . PHE A 1 277 ? 20.542 -25.645 -23.613 1.00 58.94 277 PHE A C 1
ATOM 2308 O O . PHE A 1 277 ? 21.563 -25.707 -22.920 1.00 58.94 277 PHE A O 1
ATOM 2315 N N . ASP A 1 278 ? 20.552 -25.288 -24.895 1.00 62.53 278 ASP A N 1
ATOM 2316 C CA . ASP A 1 278 ? 21.782 -25.006 -25.643 1.00 62.53 278 ASP A CA 1
ATOM 2317 C C . ASP A 1 278 ? 22.456 -23.690 -25.217 1.00 62.53 278 ASP A C 1
ATOM 2319 O O . ASP A 1 278 ? 23.684 -23.581 -25.204 1.00 62.53 278 ASP A O 1
ATOM 2323 N N . GLN A 1 279 ? 21.673 -22.693 -24.789 1.00 64.25 279 GLN A N 1
ATOM 2324 C CA . GLN A 1 279 ? 22.189 -21.372 -24.405 1.00 64.25 279 GLN A CA 1
ATOM 2325 C C . GLN A 1 279 ? 22.873 -21.336 -23.024 1.00 64.25 279 GLN A C 1
ATOM 2327 O O . GLN A 1 279 ? 23.717 -20.469 -22.779 1.00 64.25 279 GLN A O 1
ATOM 2332 N N . TYR A 1 280 ? 22.556 -22.265 -22.110 1.00 66.62 280 TYR A N 1
ATOM 2333 C CA . TYR A 1 280 ? 23.020 -22.214 -20.714 1.00 66.62 280 TYR A CA 1
ATOM 2334 C C . TYR A 1 280 ? 23.662 -23.537 -20.240 1.00 66.62 280 TYR A C 1
ATOM 2336 O O . TYR A 1 280 ? 23.008 -24.370 -19.605 1.00 66.62 280 TYR A O 1
ATOM 2344 N N . PRO A 1 281 ? 24.987 -23.720 -20.435 1.00 62.91 281 PRO A N 1
ATOM 2345 C CA . PRO A 1 281 ? 25.673 -24.977 -20.138 1.00 62.91 281 PRO A CA 1
ATOM 2346 C C . PRO A 1 281 ? 25.652 -25.395 -18.658 1.00 62.91 281 PRO A C 1
ATOM 2348 O O . PRO A 1 281 ? 25.826 -24.590 -17.736 1.00 62.91 281 PRO A O 1
ATOM 2351 N N . LEU A 1 282 ? 25.574 -26.711 -18.434 1.00 59.66 282 LEU A N 1
ATOM 2352 C CA . LEU A 1 282 ? 25.560 -27.382 -17.124 1.00 59.66 282 LEU A CA 1
ATOM 2353 C C . LEU A 1 282 ? 26.726 -27.015 -16.194 1.00 59.66 282 LEU A C 1
ATOM 2355 O O . LEU A 1 282 ? 26.550 -27.025 -14.973 1.00 59.66 282 LEU A O 1
ATOM 2359 N N . ALA A 1 283 ? 27.901 -26.701 -16.740 1.00 59.59 283 ALA A N 1
ATOM 2360 C CA . ALA A 1 283 ? 29.107 -26.433 -15.956 1.00 59.59 283 ALA A CA 1
ATOM 2361 C C . ALA A 1 283 ? 28.926 -25.252 -14.983 1.00 59.59 283 ALA A C 1
ATOM 2363 O O . ALA A 1 283 ? 29.299 -25.355 -13.814 1.00 59.59 283 ALA A O 1
ATOM 2364 N N . LYS A 1 284 ? 28.250 -24.176 -15.418 1.00 60.94 284 LYS A N 1
ATOM 2365 C CA . LYS A 1 284 ? 27.988 -22.980 -14.593 1.00 60.94 284 LYS A CA 1
ATOM 2366 C C . LYS A 1 284 ? 26.865 -23.183 -13.564 1.00 60.94 284 LYS A C 1
ATOM 2368 O O . LYS A 1 284 ? 26.778 -22.436 -12.596 1.00 60.94 284 LYS A O 1
ATOM 2373 N N . SER A 1 285 ? 26.049 -24.237 -13.695 1.00 59.81 285 SER A N 1
ATOM 2374 C CA . SER A 1 285 ? 24.939 -24.526 -12.764 1.00 59.81 285 SER A CA 1
ATOM 2375 C C . SER A 1 285 ? 25.386 -24.944 -11.353 1.00 59.81 285 SER A C 1
ATOM 2377 O O . SER A 1 285 ? 24.588 -24.885 -10.413 1.00 59.81 285 SER A O 1
ATOM 2379 N N . LYS A 1 286 ? 26.657 -25.355 -11.195 1.00 59.16 286 LYS A N 1
ATOM 2380 C CA . LYS A 1 286 ? 27.254 -25.758 -9.910 1.00 59.16 286 LYS A CA 1
ATOM 2381 C C . LYS A 1 286 ? 27.640 -24.567 -9.018 1.00 59.16 286 LYS A C 1
ATOM 2383 O O . LYS A 1 286 ? 27.874 -24.760 -7.828 1.00 59.16 286 LYS A O 1
ATOM 2388 N N . GLN A 1 287 ? 27.686 -23.347 -9.558 1.00 65.44 287 GLN A N 1
ATOM 2389 C CA . GLN A 1 287 ? 28.027 -22.145 -8.796 1.00 65.44 287 GLN A CA 1
ATOM 2390 C C . GLN A 1 287 ? 26.907 -21.786 -7.801 1.00 65.44 287 GLN A C 1
ATOM 2392 O O . GLN A 1 287 ? 25.715 -21.828 -8.122 1.00 65.44 287 GLN A O 1
ATOM 2397 N N . GLY A 1 288 ? 27.283 -21.471 -6.559 1.00 61.31 288 GLY A N 1
ATOM 2398 C CA . GLY A 1 288 ? 26.336 -21.117 -5.496 1.00 61.31 288 GLY A CA 1
ATOM 2399 C C . GLY A 1 288 ? 25.427 -22.265 -5.029 1.00 61.31 288 GLY A C 1
ATOM 2400 O O . GLY A 1 288 ? 24.396 -21.996 -4.410 1.00 61.31 288 GLY A O 1
ATOM 2401 N N . VAL A 1 289 ? 25.760 -23.525 -5.347 1.00 62.91 289 VAL A N 1
ATOM 2402 C CA . VAL A 1 289 ? 25.113 -24.704 -4.748 1.00 62.91 289 VAL A CA 1
ATOM 2403 C C . VAL A 1 289 ? 25.633 -24.857 -3.312 1.00 62.91 289 VAL A C 1
ATOM 2405 O O . VAL A 1 289 ? 26.851 -24.898 -3.126 1.00 62.91 289 VAL A O 1
ATOM 2408 N N . PRO A 1 290 ? 24.761 -24.937 -2.288 1.00 56.59 290 PRO A N 1
ATOM 2409 C CA . PRO A 1 290 ? 25.201 -25.184 -0.918 1.00 56.59 290 PRO A CA 1
ATOM 2410 C C . PRO A 1 290 ? 25.980 -26.503 -0.829 1.00 56.59 290 PRO A C 1
ATOM 2412 O O . PRO A 1 290 ? 25.585 -27.499 -1.439 1.00 56.59 290 PRO A O 1
ATOM 2415 N N . LYS A 1 291 ? 27.067 -26.544 -0.046 1.00 57.56 291 LYS A N 1
ATOM 2416 C CA . LYS A 1 291 ? 27.676 -27.824 0.347 1.00 57.56 291 LYS A CA 1
ATOM 2417 C C . LYS A 1 291 ? 26.609 -28.593 1.133 1.00 57.56 291 LYS A C 1
ATOM 2419 O O . LYS A 1 291 ? 26.174 -28.102 2.168 1.00 57.56 291 LYS A O 1
ATOM 2424 N N . ARG A 1 292 ? 26.154 -29.732 0.594 1.00 49.34 292 ARG A N 1
ATOM 2425 C CA . ARG A 1 292 ? 25.055 -30.569 1.115 1.00 49.34 292 ARG A CA 1
ATOM 2426 C C . ARG A 1 292 ? 25.160 -30.677 2.642 1.00 49.34 292 ARG A C 1
ATOM 2428 O O . ARG A 1 292 ? 26.108 -31.294 3.126 1.00 49.34 292 ARG A O 1
ATOM 2435 N N . GLN A 1 293 ? 24.239 -30.074 3.396 1.00 50.38 293 GLN A N 1
ATOM 2436 C CA . GLN A 1 293 ? 24.254 -30.222 4.848 1.00 50.38 293 GLN A CA 1
ATOM 2437 C C . GLN A 1 293 ? 23.653 -31.587 5.200 1.00 50.38 293 GLN A C 1
ATOM 2439 O O . GLN A 1 293 ? 22.704 -32.061 4.566 1.00 50.38 293 GLN A O 1
ATOM 2444 N N . SER A 1 294 ? 24.250 -32.280 6.171 1.00 44.22 294 SER A N 1
ATOM 2445 C CA . SER A 1 294 ? 23.791 -33.614 6.567 1.00 44.22 294 SER A CA 1
ATOM 2446 C C . SER A 1 294 ? 22.356 -33.558 7.104 1.00 44.22 294 SER A C 1
ATOM 2448 O O . SER A 1 294 ? 21.905 -32.542 7.632 1.00 44.22 294 SER A O 1
ATOM 2450 N N . THR A 1 295 ? 21.620 -34.667 7.015 1.00 44.50 295 THR A N 1
ATOM 2451 C CA . THR A 1 295 ? 20.271 -34.815 7.597 1.00 44.50 295 THR A CA 1
ATOM 2452 C C . THR A 1 295 ? 20.224 -34.458 9.089 1.00 44.50 295 THR A C 1
ATOM 2454 O O . THR A 1 295 ? 19.215 -33.938 9.555 1.00 44.50 295 THR A O 1
ATOM 2457 N N . LYS A 1 296 ? 21.340 -34.618 9.816 1.00 38.00 296 LYS A N 1
ATOM 2458 C CA . LYS A 1 296 ? 21.522 -34.161 11.207 1.00 38.00 296 LYS A CA 1
ATOM 2459 C C . LYS A 1 296 ? 21.479 -32.633 11.386 1.00 38.00 296 LYS A C 1
ATOM 2461 O O . LYS A 1 296 ? 21.199 -32.180 12.491 1.00 38.00 296 LYS A O 1
ATOM 2466 N N . TYR A 1 297 ? 21.759 -31.844 10.348 1.00 39.47 297 TYR A N 1
ATOM 2467 C CA . TYR A 1 297 ? 21.748 -30.375 10.393 1.00 39.47 297 TYR A CA 1
ATOM 2468 C C . TYR A 1 297 ? 20.348 -29.795 10.128 1.00 39.47 297 TYR A C 1
ATOM 2470 O O . TYR A 1 297 ? 19.966 -28.814 10.756 1.00 39.47 297 TYR A O 1
ATOM 2478 N N . LYS A 1 298 ? 19.528 -30.474 9.306 1.00 44.44 298 LYS A N 1
ATOM 2479 C CA . LYS A 1 298 ? 18.118 -30.112 9.033 1.00 44.44 298 LYS A CA 1
ATOM 2480 C C . LYS A 1 298 ? 17.220 -30.098 10.281 1.00 44.44 298 LYS A C 1
ATOM 2482 O O . LYS A 1 298 ? 16.164 -29.478 10.257 1.00 44.44 298 LYS A O 1
ATOM 2487 N N . ALA A 1 299 ? 17.638 -30.776 11.352 1.00 38.88 299 ALA A N 1
ATOM 2488 C CA . ALA A 1 299 ? 16.905 -30.902 12.613 1.00 38.88 299 ALA A CA 1
ATOM 2489 C C . ALA A 1 299 ? 17.450 -30.008 13.750 1.00 38.88 299 ALA A C 1
ATOM 2491 O O . ALA A 1 299 ? 17.005 -30.126 14.891 1.00 38.88 299 ALA A O 1
ATOM 2492 N N . ARG A 1 300 ? 18.433 -29.132 13.493 1.00 40.19 300 ARG A N 1
ATOM 2493 C CA . ARG A 1 300 ? 19.108 -28.355 14.545 1.00 40.19 300 ARG A CA 1
ATOM 2494 C C . ARG A 1 300 ? 18.770 -26.871 14.479 1.00 40.19 300 ARG A C 1
ATOM 2496 O O . ARG A 1 300 ? 19.319 -26.188 13.633 1.00 40.19 300 ARG A O 1
ATOM 2503 N N . ARG A 1 301 ? 17.967 -26.446 15.470 1.00 40.50 301 ARG A N 1
ATOM 2504 C CA . ARG A 1 301 ? 17.794 -25.104 16.080 1.00 40.50 301 ARG A CA 1
ATOM 2505 C C . ARG A 1 301 ? 17.599 -23.898 15.130 1.00 40.50 301 ARG A C 1
ATOM 2507 O O . ARG A 1 301 ? 18.042 -23.906 13.993 1.00 40.50 301 ARG A O 1
ATOM 2514 N N . PRO A 1 302 ? 16.910 -22.831 15.580 1.00 41.62 302 PRO A N 1
ATOM 2515 C CA . PRO A 1 302 ? 16.660 -21.669 14.735 1.00 41.62 302 PRO A CA 1
ATOM 2516 C C . PRO A 1 302 ? 17.985 -21.092 14.213 1.00 41.62 302 PRO A C 1
ATOM 2518 O O . PRO A 1 302 ? 18.872 -20.788 15.007 1.00 41.62 302 PRO A O 1
ATOM 2521 N N . VAL A 1 303 ? 18.114 -20.926 12.892 1.00 47.94 303 VAL A N 1
ATOM 2522 C CA . VAL A 1 303 ? 19.294 -20.344 12.217 1.00 47.94 303 VAL A CA 1
ATOM 2523 C C . VAL A 1 303 ? 19.467 -18.858 12.577 1.00 47.94 303 VAL A C 1
ATOM 2525 O O . VAL A 1 303 ? 20.479 -18.240 12.261 1.00 47.94 303 VAL A O 1
ATOM 2528 N N . THR A 1 304 ? 18.495 -18.267 13.276 1.00 51.81 304 THR A N 1
ATOM 2529 C CA . THR A 1 304 ? 18.505 -16.860 13.662 1.00 51.81 304 THR A CA 1
ATOM 2530 C C . THR A 1 304 ? 17.870 -16.677 15.041 1.00 51.81 304 THR A C 1
ATOM 2532 O O . THR A 1 304 ? 16.859 -17.303 15.357 1.00 51.81 304 THR A O 1
ATOM 2535 N N . THR A 1 305 ? 18.455 -15.794 15.848 1.00 55.31 305 THR A N 1
ATOM 2536 C CA . THR A 1 305 ? 17.876 -15.274 17.098 1.00 55.31 305 THR A CA 1
ATOM 2537 C C . THR A 1 305 ? 16.885 -14.132 16.856 1.00 55.31 305 THR A C 1
ATOM 2539 O O . THR A 1 305 ? 16.282 -13.639 17.810 1.00 55.31 305 THR A O 1
ATOM 2542 N N . LYS A 1 306 ? 16.726 -13.694 15.599 1.00 65.44 306 LYS A N 1
ATOM 2543 C CA . LYS A 1 306 ? 15.844 -12.590 15.229 1.00 65.44 306 LYS A CA 1
ATOM 2544 C C . LYS A 1 306 ? 14.380 -13.052 15.216 1.00 65.44 306 LYS A C 1
ATOM 2546 O O . LYS A 1 306 ? 14.110 -14.190 14.817 1.00 65.44 306 LYS A O 1
ATOM 2551 N N . PRO A 1 307 ? 13.448 -12.188 15.647 1.00 75.94 307 PRO A N 1
ATOM 2552 C CA . PRO A 1 307 ? 12.021 -12.456 15.538 1.00 75.94 307 PRO A CA 1
ATOM 2553 C C . PRO A 1 307 ? 11.602 -12.616 14.073 1.00 75.94 307 PRO A C 1
ATOM 2555 O O . PRO A 1 307 ? 12.229 -12.059 13.169 1.00 75.94 307 PRO A O 1
ATOM 2558 N N . PHE A 1 308 ? 10.554 -13.405 13.841 1.00 83.69 308 PHE A N 1
ATOM 2559 C CA . PHE A 1 308 ? 9.975 -13.560 12.506 1.00 83.69 308 PHE A CA 1
ATOM 2560 C C . PHE A 1 308 ? 9.261 -12.266 12.090 1.00 83.69 308 PHE A C 1
ATOM 2562 O O . PHE A 1 308 ? 8.680 -11.577 12.928 1.00 83.69 308 PHE A O 1
ATOM 2569 N N . ASN A 1 309 ? 9.307 -11.952 10.794 1.00 87.56 309 ASN A N 1
ATOM 2570 C CA . ASN A 1 309 ? 8.521 -10.870 10.211 1.00 87.56 309 ASN A CA 1
ATOM 2571 C C . ASN A 1 309 ? 7.065 -11.323 10.063 1.00 87.56 309 ASN A C 1
ATOM 2573 O O . ASN A 1 309 ? 6.787 -12.485 9.763 1.00 87.56 309 ASN A O 1
ATOM 2577 N N . VAL A 1 310 ? 6.141 -10.380 10.209 1.00 88.75 310 VAL A N 1
ATOM 2578 C CA . VAL A 1 310 ? 4.698 -10.645 10.155 1.00 88.75 310 VAL A CA 1
ATOM 2579 C C . VAL A 1 310 ? 4.163 -10.835 8.735 1.00 88.75 310 VAL A C 1
ATOM 2581 O O . VAL A 1 310 ? 3.204 -11.568 8.529 1.00 88.75 310 VAL A O 1
ATOM 2584 N N . LEU A 1 311 ? 4.828 -10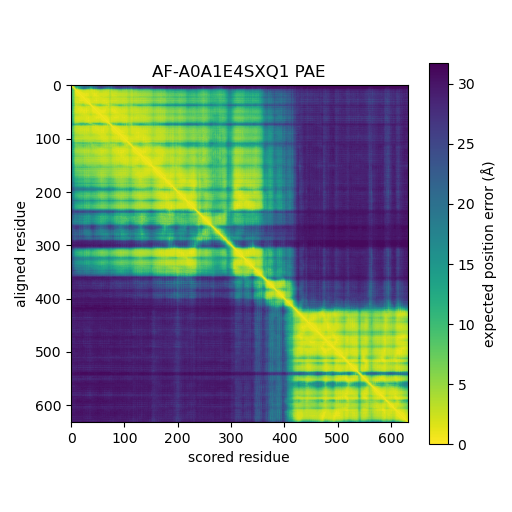.268 7.723 1.00 91.06 311 LEU A N 1
ATOM 2585 C CA . LEU A 1 311 ? 4.362 -10.323 6.334 1.00 91.06 311 LEU A CA 1
ATOM 2586 C C . LEU A 1 311 ? 4.096 -11.763 5.831 1.00 91.06 311 LEU A C 1
ATOM 2588 O O . LEU A 1 311 ? 3.019 -11.995 5.287 1.00 91.06 311 LEU A O 1
ATOM 2592 N N . PRO A 1 312 ? 4.995 -12.755 6.016 1.00 92.56 312 PRO A N 1
ATOM 2593 C CA . PRO A 1 312 ? 4.697 -14.142 5.649 1.00 92.56 312 PRO A CA 1
ATOM 2594 C C . PRO A 1 312 ? 3.495 -14.750 6.376 1.00 92.56 312 PRO A C 1
ATOM 2596 O O . PRO A 1 312 ? 2.779 -15.546 5.775 1.00 92.56 312 PRO A O 1
ATOM 2599 N N . LEU A 1 313 ? 3.264 -14.382 7.642 1.00 92.31 313 LEU A N 1
ATOM 2600 C CA . LEU A 1 313 ? 2.068 -14.792 8.378 1.00 92.31 313 LEU A CA 1
ATOM 2601 C C . LEU A 1 313 ? 0.824 -14.193 7.711 1.00 92.31 313 LEU A C 1
ATOM 2603 O O . LEU A 1 313 ? -0.080 -14.942 7.361 1.00 92.31 313 LEU A O 1
ATOM 2607 N N . ASN A 1 314 ? 0.823 -12.892 7.421 1.00 91.25 314 ASN A N 1
ATOM 2608 C CA . ASN A 1 314 ? -0.315 -12.224 6.787 1.00 91.25 314 ASN A CA 1
ATOM 2609 C C . ASN A 1 314 ? -0.645 -12.751 5.391 1.00 91.25 314 ASN A C 1
ATOM 2611 O O . ASN A 1 314 ? -1.818 -12.880 5.051 1.00 91.25 314 ASN A O 1
ATOM 2615 N N . ILE A 1 315 ? 0.370 -13.108 4.599 1.00 93.69 315 ILE A N 1
ATOM 2616 C CA . ILE A 1 315 ? 0.166 -13.773 3.305 1.00 93.69 315 ILE A CA 1
ATOM 2617 C C . ILE A 1 315 ? -0.614 -15.079 3.501 1.00 93.69 315 ILE A C 1
ATOM 2619 O O . ILE A 1 315 ? -1.592 -15.310 2.796 1.00 93.69 315 ILE A O 1
ATOM 2623 N N . ILE A 1 316 ? -0.227 -15.918 4.468 1.00 94.69 316 ILE A N 1
ATOM 2624 C CA . ILE A 1 316 ? -0.909 -17.197 4.717 1.00 94.69 316 ILE A CA 1
ATOM 2625 C C . ILE A 1 316 ? -2.300 -17.006 5.321 1.00 94.69 316 ILE A C 1
ATOM 2627 O O . ILE A 1 316 ? -3.229 -17.689 4.900 1.00 94.69 316 ILE A O 1
ATOM 2631 N N . LEU A 1 317 ? -2.482 -16.059 6.240 1.00 90.94 317 LEU A N 1
ATOM 2632 C CA . LEU A 1 317 ? -3.808 -15.729 6.772 1.00 90.94 317 LEU A CA 1
ATOM 2633 C C . LEU A 1 317 ? -4.755 -15.272 5.656 1.00 90.94 317 LEU A C 1
ATOM 2635 O O . LEU A 1 317 ? -5.916 -15.676 5.624 1.00 90.94 317 LEU A O 1
ATOM 2639 N N . LYS A 1 318 ? -4.246 -14.504 4.684 1.00 90.75 318 LYS A N 1
ATOM 2640 C CA . LYS A 1 318 ? -5.023 -14.093 3.513 1.00 90.75 318 LYS A CA 1
ATOM 2641 C C . LYS A 1 318 ? -5.376 -15.269 2.595 1.00 90.75 318 LYS A C 1
ATOM 2643 O O . LYS A 1 318 ? -6.505 -15.334 2.124 1.00 90.75 318 LYS A O 1
ATOM 2648 N N . VAL A 1 319 ? -4.466 -16.230 2.409 1.00 92.50 319 VAL A N 1
ATOM 2649 C CA . VAL A 1 319 ? -4.756 -17.486 1.686 1.00 92.50 319 VAL A CA 1
ATOM 2650 C C . VAL A 1 319 ? -5.858 -18.286 2.384 1.00 92.50 319 VAL A C 1
ATOM 2652 O O . VAL A 1 319 ? -6.776 -18.762 1.720 1.00 92.50 319 VAL A O 1
ATOM 2655 N N . ILE A 1 320 ? -5.804 -18.416 3.715 1.00 89.44 320 ILE A N 1
ATOM 2656 C CA . ILE A 1 320 ? -6.848 -19.105 4.492 1.00 89.44 320 ILE A CA 1
ATOM 2657 C C . ILE A 1 320 ? -8.187 -18.388 4.310 1.00 89.44 320 ILE A C 1
ATOM 2659 O O . ILE A 1 320 ? -9.189 -19.036 4.023 1.00 89.44 320 ILE A O 1
ATOM 2663 N N . GLN A 1 321 ? -8.197 -17.055 4.401 1.00 85.81 321 GLN A N 1
ATOM 2664 C CA . GLN A 1 321 ? -9.398 -16.245 4.193 1.00 85.81 321 GLN A CA 1
ATOM 2665 C C . GLN A 1 321 ? -10.048 -16.474 2.816 1.00 85.81 321 GLN A C 1
ATOM 2667 O O . GLN A 1 321 ? -11.270 -16.462 2.715 1.00 85.81 321 GLN A O 1
ATOM 2672 N N . GLU A 1 322 ? -9.252 -16.658 1.762 1.00 86.44 322 GLU A N 1
ATOM 2673 C CA . GLU A 1 322 ? -9.739 -16.852 0.386 1.00 86.44 322 GLU A CA 1
ATOM 2674 C C . GLU A 1 322 ? -10.142 -18.299 0.058 1.00 86.44 322 GLU A C 1
ATOM 2676 O O . GLU A 1 322 ? -10.734 -18.537 -0.993 1.00 86.44 322 GLU A O 1
ATOM 2681 N N . THR A 1 323 ? -9.830 -19.262 0.929 1.00 86.88 323 THR A N 1
ATOM 2682 C CA . THR A 1 323 ? -10.060 -20.696 0.687 1.00 86.88 323 THR A CA 1
ATOM 2683 C C . THR A 1 323 ? -11.115 -21.276 1.621 1.00 86.88 323 THR A C 1
ATOM 2685 O O . THR A 1 323 ? -12.284 -21.368 1.258 1.00 86.88 323 THR A O 1
ATOM 2688 N N . THR A 1 324 ? -10.710 -21.667 2.829 1.00 80.81 324 THR A N 1
ATOM 2689 C CA . THR A 1 324 ? -11.579 -22.308 3.825 1.00 80.81 324 THR A CA 1
ATOM 2690 C C . THR A 1 324 ? -12.230 -21.311 4.765 1.00 80.81 324 THR A C 1
ATOM 2692 O O . THR A 1 324 ? -13.248 -21.619 5.379 1.00 80.81 324 THR A O 1
ATOM 2695 N N . ASN A 1 325 ? -11.608 -20.139 4.920 1.00 80.19 325 ASN A N 1
ATOM 2696 C CA . ASN A 1 325 ? -11.865 -19.196 5.997 1.00 80.19 325 ASN A CA 1
ATOM 2697 C C . ASN A 1 325 ? -11.858 -19.879 7.386 1.00 80.19 325 ASN A C 1
ATOM 2699 O O . ASN A 1 325 ? -12.602 -19.485 8.282 1.00 80.19 325 ASN A O 1
ATOM 2703 N N . ASP A 1 326 ? -11.029 -20.923 7.562 1.00 78.88 326 ASP A N 1
ATOM 2704 C CA . ASP A 1 326 ? -10.940 -21.677 8.816 1.00 78.88 326 ASP A CA 1
ATOM 2705 C C . ASP A 1 326 ? -10.215 -20.862 9.893 1.00 78.88 326 ASP A C 1
ATOM 2707 O O . ASP A 1 326 ? -8.988 -20.707 9.929 1.00 78.88 326 ASP A O 1
ATOM 2711 N N . LEU A 1 327 ? -11.032 -20.368 10.811 1.00 74.88 327 LEU A N 1
ATOM 2712 C CA . LEU A 1 327 ? -10.641 -19.504 11.905 1.00 74.88 327 LEU A CA 1
ATOM 2713 C C . LEU A 1 327 ? -9.728 -20.196 12.918 1.00 74.88 327 LEU A C 1
ATOM 2715 O O . LEU A 1 327 ? -8.805 -19.569 13.445 1.00 74.88 327 LEU A O 1
ATOM 2719 N N . ASN A 1 328 ? -9.922 -21.496 13.146 1.00 74.44 328 ASN A N 1
ATOM 2720 C CA . ASN A 1 328 ? -9.129 -22.253 14.107 1.00 74.44 328 ASN A CA 1
ATOM 2721 C C . ASN A 1 328 ? -7.684 -22.383 13.633 1.00 74.44 328 ASN A C 1
ATOM 2723 O O . ASN A 1 328 ? -6.756 -22.217 14.428 1.00 74.44 328 ASN A O 1
ATOM 2727 N N . ILE A 1 329 ? -7.475 -22.633 12.340 1.00 81.88 329 ILE A N 1
ATOM 2728 C CA . ILE A 1 329 ? -6.132 -22.738 11.760 1.00 81.88 329 ILE A CA 1
ATOM 2729 C C . ILE A 1 329 ? -5.397 -21.400 11.874 1.00 81.88 329 ILE A C 1
ATOM 2731 O O . ILE A 1 329 ? -4.261 -21.367 12.358 1.00 81.88 329 ILE A O 1
ATOM 2735 N N . SER A 1 330 ? -6.057 -20.299 11.502 1.00 83.31 330 SER A N 1
ATOM 2736 C CA . SER A 1 330 ? -5.519 -18.938 11.619 1.00 83.31 330 SER A CA 1
ATOM 2737 C C . SER A 1 330 ? -5.066 -18.618 13.046 1.00 83.31 330 SER A C 1
ATOM 2739 O O . SER A 1 330 ? -3.934 -18.184 13.269 1.00 83.31 330 SER A O 1
ATOM 2741 N N . ILE A 1 331 ? -5.908 -18.926 14.031 1.00 74.88 331 ILE A N 1
ATOM 2742 C CA . ILE A 1 331 ? -5.629 -18.769 15.464 1.00 74.88 331 ILE A CA 1
ATOM 2743 C C . ILE A 1 331 ? -4.397 -19.558 15.903 1.00 74.88 331 ILE A C 1
ATOM 2745 O O . ILE A 1 331 ? -3.506 -19.016 16.566 1.00 74.88 331 ILE A O 1
ATOM 2749 N N . HIS A 1 332 ? -4.328 -20.837 15.534 1.00 79.75 332 HIS A N 1
ATOM 2750 C CA . HIS A 1 332 ? -3.216 -21.696 15.926 1.00 79.75 332 HIS A CA 1
ATOM 2751 C C . HIS A 1 332 ? -1.898 -21.197 15.325 1.00 79.75 332 HIS A C 1
ATOM 2753 O O . HIS A 1 332 ? -0.881 -21.170 16.025 1.00 79.75 332 HIS A O 1
ATOM 2759 N N . LEU A 1 333 ? -1.910 -20.752 14.062 1.00 84.94 333 LEU A N 1
ATOM 2760 C CA . LEU A 1 333 ? -0.737 -20.171 13.404 1.00 84.94 333 LEU A CA 1
ATOM 2761 C C . LEU A 1 333 ? -0.268 -18.903 14.117 1.00 84.94 333 LEU A C 1
ATOM 2763 O O . LEU A 1 333 ? 0.910 -18.796 14.455 1.00 84.94 333 LEU A O 1
ATOM 2767 N N . ILE A 1 334 ? -1.178 -17.975 14.411 1.00 83.62 334 ILE A N 1
ATOM 2768 C CA . ILE A 1 334 ? -0.853 -16.725 15.106 1.00 83.62 334 ILE A CA 1
ATOM 2769 C C . ILE A 1 334 ? -0.280 -17.015 16.496 1.00 83.62 334 ILE A C 1
ATOM 2771 O O . ILE A 1 334 ? 0.801 -16.527 16.835 1.00 83.62 334 ILE A O 1
ATOM 2775 N N . SER A 1 335 ? -0.947 -17.869 17.279 1.00 76.31 335 SER A N 1
ATOM 2776 C CA . SER A 1 335 ? -0.493 -18.244 18.623 1.00 76.31 335 SER A CA 1
ATOM 2777 C C . SER A 1 335 ? 0.906 -18.863 18.590 1.00 76.31 335 SER A C 1
ATOM 2779 O O . SER A 1 335 ? 1.768 -18.514 19.403 1.00 76.31 335 SER A O 1
ATOM 2781 N N . TYR A 1 336 ? 1.168 -19.741 17.617 1.00 82.88 336 TYR A N 1
ATOM 2782 C CA . TYR A 1 336 ? 2.487 -20.332 17.418 1.00 82.88 336 TYR A CA 1
ATOM 2783 C C . TYR A 1 336 ? 3.538 -19.269 17.069 1.00 82.88 336 TYR A C 1
ATOM 2785 O O . TYR A 1 336 ? 4.617 -19.243 17.668 1.00 82.88 336 TYR A O 1
ATOM 2793 N N . MET A 1 337 ? 3.229 -18.366 16.139 1.00 84.00 337 MET A N 1
ATOM 2794 C CA . MET A 1 337 ? 4.154 -17.334 15.669 1.00 84.00 337 MET A CA 1
ATOM 2795 C C . MET A 1 337 ? 4.529 -16.334 16.768 1.00 84.00 337 MET A C 1
ATOM 2797 O O . MET A 1 337 ? 5.710 -16.012 16.928 1.00 84.00 337 MET A O 1
ATOM 2801 N N . VAL A 1 338 ? 3.568 -15.914 17.590 1.00 76.94 338 VAL A N 1
ATOM 2802 C CA . VAL A 1 338 ? 3.821 -15.038 18.744 1.00 76.94 338 VAL A CA 1
ATOM 2803 C C . VAL A 1 338 ? 4.631 -15.782 19.812 1.00 76.94 338 VAL A C 1
ATOM 2805 O O . VAL A 1 338 ? 5.745 -15.373 20.149 1.00 76.94 338 VAL A O 1
ATOM 2808 N N . LYS A 1 339 ? 4.133 -16.929 20.299 1.00 75.25 339 LYS A N 1
ATOM 2809 C CA . LYS A 1 339 ? 4.716 -17.630 21.461 1.00 75.25 339 LYS A CA 1
ATOM 2810 C C . LYS A 1 339 ? 6.061 -18.295 21.165 1.00 75.25 339 LYS A C 1
ATOM 2812 O O . LYS A 1 339 ? 6.942 -18.314 22.022 1.00 75.25 339 LYS A O 1
ATOM 2817 N N . ARG A 1 340 ? 6.231 -18.894 19.980 1.00 79.62 340 ARG A N 1
ATOM 2818 C CA . ARG A 1 340 ? 7.421 -19.702 19.638 1.00 79.62 340 ARG A CA 1
ATOM 2819 C C . ARG A 1 340 ? 8.411 -18.981 18.729 1.00 79.62 340 ARG A C 1
ATOM 2821 O O . ARG A 1 340 ? 9.597 -19.314 18.773 1.00 79.62 340 ARG A O 1
ATOM 2828 N N . ARG A 1 341 ? 7.959 -18.024 17.911 1.00 78.31 341 ARG A N 1
ATOM 2829 C CA . ARG A 1 341 ? 8.804 -17.308 16.933 1.00 78.31 341 ARG A CA 1
ATOM 2830 C C . ARG A 1 341 ? 9.001 -15.818 17.241 1.00 78.31 341 ARG A C 1
ATOM 2832 O O . ARG A 1 341 ? 9.715 -15.154 16.490 1.00 78.31 341 ARG A O 1
ATOM 2839 N N . ARG A 1 342 ? 8.448 -15.316 18.358 1.00 78.62 342 ARG A N 1
ATOM 2840 C CA . ARG A 1 342 ? 8.535 -13.908 18.802 1.00 78.62 342 ARG A CA 1
ATOM 2841 C C . ARG A 1 342 ? 8.100 -12.919 17.709 1.00 78.62 342 ARG A C 1
ATOM 2843 O O . ARG A 1 342 ? 8.652 -11.828 17.618 1.00 78.62 342 ARG A O 1
ATOM 2850 N N . CYS A 1 343 ? 7.163 -13.325 16.851 1.00 81.06 343 CYS A N 1
ATOM 2851 C CA . CYS A 1 343 ? 6.636 -12.478 15.785 1.00 81.06 343 CYS A CA 1
ATOM 2852 C C . CYS A 1 343 ? 5.845 -11.318 16.402 1.00 81.06 343 CYS A C 1
ATOM 2854 O O . CYS A 1 343 ? 4.974 -11.557 17.237 1.00 81.06 343 CYS A O 1
ATOM 2856 N N . GLN A 1 344 ? 6.144 -10.084 15.999 1.00 80.19 344 GLN A N 1
ATOM 2857 C CA . GLN A 1 344 ? 5.334 -8.917 16.359 1.00 80.19 344 GLN A CA 1
ATOM 2858 C C . GLN A 1 344 ? 4.197 -8.786 15.347 1.00 80.19 344 GLN A C 1
ATOM 2860 O O . GLN A 1 344 ? 4.456 -8.869 14.151 1.00 80.19 344 GLN A O 1
ATOM 2865 N N . LEU A 1 345 ? 2.960 -8.648 15.819 1.00 79.38 345 LEU A N 1
ATOM 2866 C CA . LEU A 1 345 ? 1.787 -8.516 14.953 1.00 79.38 345 LEU A CA 1
ATOM 2867 C C . LEU A 1 345 ? 1.665 -7.068 14.459 1.00 79.38 345 LEU A C 1
ATOM 2869 O O . LEU A 1 345 ? 1.947 -6.140 15.215 1.00 79.38 345 LEU A O 1
ATOM 2873 N N . ASP A 1 346 ? 1.273 -6.886 13.199 1.00 75.44 346 ASP A N 1
ATOM 2874 C CA . ASP A 1 346 ? 1.005 -5.574 12.604 1.00 75.44 346 ASP A CA 1
ATOM 2875 C C . ASP A 1 346 ? -0.495 -5.266 12.551 1.00 75.44 346 ASP A C 1
ATOM 2877 O O . ASP A 1 346 ? -1.332 -6.079 12.954 1.00 75.44 346 ASP A O 1
ATOM 2881 N N . HIS A 1 347 ? -0.817 -4.080 12.025 1.00 66.69 347 HIS A N 1
ATOM 2882 C CA . HIS A 1 347 ? -2.185 -3.589 11.948 1.00 66.69 347 HIS A CA 1
ATOM 2883 C C . HIS A 1 347 ? -3.112 -4.568 11.227 1.00 66.69 347 HIS A C 1
ATOM 2885 O O . HIS A 1 347 ? -4.140 -4.976 11.762 1.00 66.69 347 HIS A O 1
ATOM 2891 N N . ASP A 1 348 ? -2.698 -5.030 10.053 1.00 68.25 348 ASP A N 1
ATOM 2892 C CA . ASP A 1 348 ? -3.500 -5.925 9.226 1.00 68.25 348 ASP A CA 1
ATOM 2893 C C . ASP A 1 348 ? -3.759 -7.278 9.912 1.00 68.25 348 ASP A C 1
ATOM 2895 O O . ASP A 1 348 ? -4.873 -7.805 9.828 1.00 68.25 348 ASP A O 1
ATOM 2899 N N . THR A 1 349 ? -2.773 -7.827 10.639 1.00 73.44 349 THR A N 1
ATOM 2900 C CA . THR A 1 349 ? -2.954 -9.093 11.375 1.00 73.44 349 THR A CA 1
ATOM 2901 C C . THR A 1 349 ? -3.988 -8.956 12.483 1.00 73.44 349 THR A C 1
ATOM 2903 O O . THR A 1 349 ? -4.805 -9.852 12.702 1.00 73.44 349 THR A O 1
ATOM 2906 N N . LEU A 1 350 ? -3.928 -7.845 13.213 1.00 67.81 350 LEU A N 1
ATOM 2907 C CA . LEU A 1 350 ? -4.772 -7.601 14.373 1.00 67.81 350 LEU A CA 1
ATOM 2908 C C . LEU A 1 350 ? -6.224 -7.329 13.953 1.00 67.81 350 LEU A C 1
ATOM 2910 O O . LEU A 1 350 ? -7.146 -7.834 14.588 1.00 67.81 350 LEU A O 1
ATOM 2914 N N . LEU A 1 351 ? -6.441 -6.662 12.814 1.00 66.00 351 LEU A N 1
ATOM 2915 C CA . LEU A 1 351 ? -7.771 -6.561 12.197 1.00 66.00 351 LEU A CA 1
ATOM 2916 C C . LEU A 1 351 ? -8.318 -7.887 11.709 1.00 66.00 351 LEU A C 1
ATOM 2918 O O . LEU A 1 351 ? -9.517 -8.146 11.810 1.00 66.00 351 LEU A O 1
ATOM 2922 N N . TYR A 1 352 ? -7.453 -8.721 11.142 1.00 70.62 352 TYR A N 1
ATOM 2923 C CA . TYR A 1 352 ? -7.864 -10.051 10.744 1.00 70.62 352 TYR A CA 1
ATOM 2924 C C . TYR A 1 352 ? -8.311 -10.844 11.977 1.00 70.62 352 TYR A C 1
ATOM 2926 O O . TYR A 1 352 ? -9.438 -11.321 11.991 1.00 70.62 352 TYR A O 1
ATOM 2934 N N . LEU A 1 353 ? -7.513 -10.872 13.052 1.00 67.88 353 LEU A N 1
ATOM 2935 C CA . LEU A 1 353 ? -7.893 -11.472 14.341 1.00 67.88 353 LEU A CA 1
ATOM 2936 C C . LEU A 1 353 ? -9.219 -10.943 14.885 1.00 67.88 353 LEU A C 1
ATOM 2938 O O . LEU A 1 353 ? -10.039 -11.733 15.342 1.00 67.88 353 LEU A O 1
ATOM 2942 N N . PHE A 1 354 ? -9.450 -9.635 14.797 1.00 63.59 354 PHE A N 1
ATOM 2943 C CA . PHE A 1 354 ? -10.710 -9.033 15.216 1.00 63.59 354 PHE A CA 1
ATOM 2944 C C . PHE A 1 354 ? -11.909 -9.605 14.461 1.00 63.59 354 PHE A C 1
ATOM 2946 O O . PHE A 1 354 ? -12.866 -10.073 15.075 1.00 63.59 354 PHE A O 1
ATOM 2953 N N . LYS A 1 355 ? -11.839 -9.637 13.122 1.00 63.56 355 LYS A N 1
ATOM 2954 C CA . LYS A 1 355 ? -12.904 -10.212 12.284 1.00 63.56 355 LYS A CA 1
ATOM 2955 C C . LYS A 1 355 ? -13.192 -11.659 12.663 1.00 63.56 355 LYS A C 1
ATOM 2957 O O . LYS A 1 355 ? -14.351 -12.057 12.708 1.00 63.56 355 LYS A O 1
ATOM 2962 N N . ILE A 1 356 ? -12.141 -12.419 12.970 1.00 63.38 356 ILE A N 1
ATOM 2963 C CA . ILE A 1 356 ? -12.255 -13.797 13.442 1.00 63.38 356 ILE A CA 1
ATOM 2964 C C . ILE A 1 356 ? -13.004 -13.859 14.778 1.00 63.38 356 ILE A C 1
ATOM 2966 O O . ILE A 1 356 ? -13.968 -14.614 14.897 1.00 63.38 356 ILE A O 1
ATOM 2970 N N . MET A 1 357 ? -12.587 -13.060 15.760 1.00 59.91 357 MET A N 1
ATOM 2971 C CA . MET A 1 357 ? -13.181 -13.042 17.099 1.00 59.91 357 MET A CA 1
ATOM 2972 C C . MET A 1 357 ? -14.656 -12.627 17.076 1.00 59.91 357 MET A C 1
ATOM 2974 O O . MET A 1 357 ? -15.479 -13.292 17.698 1.00 59.91 357 MET A O 1
ATOM 2978 N N . MET A 1 358 ? -15.012 -11.601 16.301 1.00 57.53 358 MET A N 1
ATOM 2979 C CA . MET A 1 358 ? -16.404 -11.149 16.169 1.00 57.53 358 MET A CA 1
ATOM 2980 C C . MET A 1 358 ? -17.305 -12.183 15.488 1.00 57.53 358 MET A C 1
ATOM 2982 O O . MET A 1 358 ? -18.498 -12.245 15.766 1.00 57.53 358 MET A O 1
ATOM 2986 N N . SER A 1 359 ? -16.746 -13.010 14.599 1.00 55.31 359 SER A N 1
ATOM 2987 C CA . SER A 1 359 ? -17.506 -14.050 13.897 1.00 55.31 359 SER A CA 1
ATOM 2988 C C . SER A 1 359 ? -17.715 -15.340 14.703 1.00 55.31 359 SER A C 1
ATOM 2990 O O . SER A 1 359 ? -18.599 -16.117 14.357 1.00 55.31 359 SER A O 1
ATOM 2992 N N . ASN A 1 360 ? -16.950 -15.568 15.779 1.00 50.88 360 ASN A N 1
ATOM 2993 C CA . ASN A 1 360 ? -16.997 -16.792 16.584 1.00 50.88 360 ASN A CA 1
ATOM 2994 C C . ASN A 1 360 ? -16.862 -16.469 18.089 1.00 50.88 360 ASN A C 1
ATOM 2996 O O . ASN A 1 360 ? -15.763 -16.406 18.634 1.00 50.88 360 ASN A O 1
ATOM 3000 N N . LEU A 1 361 ? -18.000 -16.361 18.786 1.00 43.16 361 LEU A N 1
ATOM 3001 C CA . LEU A 1 361 ? -18.128 -16.069 20.231 1.00 43.16 361 LEU A CA 1
ATOM 3002 C C . LEU A 1 361 ? -17.528 -17.125 21.193 1.00 43.16 361 LEU A C 1
ATOM 3004 O O . LEU A 1 361 ? -17.639 -16.989 22.406 1.00 43.16 361 LEU A O 1
ATOM 3008 N N . SER A 1 362 ? -16.907 -18.191 20.683 1.00 39.84 362 SER A N 1
ATOM 3009 C CA . SER A 1 362 ? -16.420 -19.347 21.462 1.00 39.84 362 SER A CA 1
ATOM 3010 C C . SER A 1 362 ? -14.914 -19.597 21.301 1.00 39.84 362 SER A C 1
ATOM 3012 O O . SER A 1 362 ? -14.441 -20.730 21.377 1.00 39.84 362 SER A O 1
ATOM 3014 N N . ILE A 1 363 ? -14.136 -18.537 21.077 1.00 42.69 363 ILE A N 1
ATOM 3015 C CA . ILE A 1 363 ? -12.679 -18.625 20.942 1.00 42.69 363 ILE A CA 1
ATOM 3016 C C . ILE A 1 363 ? -11.996 -18.183 22.244 1.00 42.69 363 ILE A C 1
ATOM 3018 O O . ILE A 1 363 ? -12.004 -17.009 22.600 1.00 42.69 363 ILE A O 1
ATOM 3022 N N . ASP A 1 364 ? -11.318 -19.121 22.909 1.00 40.03 364 ASP A N 1
ATOM 3023 C CA . ASP A 1 364 ? -10.453 -18.884 24.077 1.00 40.03 364 ASP A CA 1
ATOM 3024 C C . ASP A 1 364 ? -9.060 -18.364 23.649 1.00 40.03 364 ASP A C 1
ATOM 3026 O O . ASP A 1 364 ? -8.009 -18.932 23.962 1.00 40.03 364 ASP A O 1
ATOM 3030 N N . LEU A 1 365 ? -9.031 -17.287 22.856 1.00 43.03 365 LEU A N 1
ATOM 3031 C CA . LEU A 1 365 ? -7.841 -16.447 22.744 1.00 43.03 365 LEU A CA 1
ATOM 3032 C C . LEU A 1 365 ? -7.982 -15.355 23.787 1.00 43.03 365 LEU A C 1
ATOM 3034 O O . LEU A 1 365 ? -8.860 -14.511 23.673 1.00 43.03 365 LEU A O 1
ATOM 3038 N N . LYS A 1 366 ? -7.090 -15.337 24.773 1.00 50.19 366 LYS A N 1
ATOM 3039 C CA . LYS A 1 366 ? -6.896 -14.155 25.613 1.00 50.19 366 LYS A CA 1
ATOM 3040 C C . LYS A 1 366 ? -6.086 -13.156 24.784 1.00 50.19 366 LYS A C 1
ATOM 3042 O O . LYS A 1 366 ? -4.902 -13.440 24.561 1.00 50.19 366 LYS A O 1
ATOM 3047 N N . PRO A 1 367 ? -6.681 -12.063 24.273 1.00 52.75 367 PRO A N 1
ATOM 3048 C CA . PRO A 1 367 ? -5.903 -11.033 23.606 1.00 52.75 367 PRO A CA 1
ATOM 3049 C C . PRO A 1 367 ? -4.943 -10.457 24.650 1.00 52.75 367 PRO A C 1
ATOM 3051 O O . PRO A 1 367 ? -5.316 -10.284 25.812 1.00 52.75 367 PRO A O 1
ATOM 3054 N N . ASP A 1 368 ? -3.682 -10.255 24.280 1.00 55.00 368 ASP A N 1
ATOM 3055 C CA . ASP A 1 368 ? -2.753 -9.557 25.162 1.00 55.00 368 ASP A CA 1
ATOM 3056 C C . ASP A 1 368 ? -3.002 -8.044 25.085 1.00 55.00 368 ASP A C 1
ATOM 3058 O O . ASP A 1 368 ? -3.744 -7.558 24.228 1.00 55.00 368 ASP A O 1
ATOM 3062 N N . GLN A 1 369 ? -2.380 -7.291 25.992 1.00 59.34 369 GLN A N 1
ATOM 3063 C CA . GLN A 1 369 ? -2.558 -5.843 26.099 1.00 59.34 369 GLN A CA 1
ATOM 3064 C C . GLN A 1 369 ? -2.399 -5.116 24.751 1.00 59.34 369 GLN A C 1
ATOM 3066 O O . GLN A 1 369 ? -3.179 -4.228 24.426 1.00 59.34 369 GLN A O 1
ATOM 3071 N N . ARG A 1 370 ? -1.437 -5.548 23.927 1.00 55.66 370 ARG A N 1
ATOM 3072 C CA . ARG A 1 370 ? -1.132 -4.933 22.628 1.00 55.66 370 ARG A CA 1
ATOM 3073 C C . ARG A 1 370 ? -2.237 -5.137 21.607 1.00 55.66 370 ARG A C 1
ATOM 3075 O O . ARG A 1 370 ? -2.473 -4.258 20.786 1.00 55.66 370 ARG A O 1
ATOM 3082 N N . VAL A 1 371 ? -2.887 -6.300 21.631 1.00 56.06 371 VAL A N 1
ATOM 3083 C CA . VAL A 1 371 ? -4.030 -6.572 20.757 1.00 56.06 371 VAL A CA 1
ATOM 3084 C C . VAL A 1 371 ? -5.172 -5.632 21.121 1.00 56.06 371 VAL A C 1
ATOM 3086 O O . VAL A 1 371 ? -5.731 -5.004 20.234 1.00 56.06 371 VAL A O 1
ATOM 3089 N N . TYR A 1 372 ? -5.469 -5.447 22.404 1.00 62.47 372 TYR A N 1
ATOM 3090 C CA . TYR A 1 372 ? -6.507 -4.507 22.818 1.00 62.47 372 TYR A CA 1
ATOM 3091 C C . TYR A 1 372 ? -6.174 -3.039 22.532 1.00 62.47 372 TYR A C 1
ATOM 3093 O O . TYR A 1 372 ? -7.011 -2.344 21.968 1.00 62.47 372 TYR A O 1
ATOM 3101 N N . GLU A 1 373 ? -4.963 -2.573 22.853 1.00 61.00 373 GLU A N 1
ATOM 3102 C CA . GLU A 1 373 ? -4.511 -1.204 22.545 1.00 61.00 373 GLU A CA 1
ATOM 3103 C C . GLU A 1 373 ? -4.658 -0.890 21.053 1.00 61.00 373 GLU A C 1
ATOM 3105 O O . GLU A 1 373 ? -5.123 0.177 20.654 1.00 61.00 373 GLU A O 1
ATOM 3110 N N . PHE A 1 374 ? -4.317 -1.865 20.216 1.00 60.00 374 PHE A N 1
ATOM 3111 C CA . PHE A 1 374 ? -4.482 -1.764 18.783 1.00 60.00 374 PHE A CA 1
ATOM 3112 C C . PHE A 1 374 ? -5.949 -1.704 18.337 1.00 60.00 374 PHE A C 1
ATOM 3114 O O . PHE A 1 374 ? -6.299 -0.919 17.455 1.00 60.00 374 PHE A O 1
ATOM 3121 N N . LEU A 1 375 ? -6.799 -2.568 18.897 1.00 58.56 375 LEU A N 1
ATOM 3122 C CA . LEU A 1 375 ? -8.221 -2.614 18.565 1.00 58.56 375 LEU A CA 1
ATOM 3123 C C . LEU A 1 375 ? -8.901 -1.297 18.933 1.00 58.56 375 LEU A C 1
ATOM 3125 O O . LEU A 1 375 ? -9.687 -0.778 18.142 1.00 58.56 375 LEU A O 1
ATOM 3129 N N . ILE A 1 376 ? -8.533 -0.734 20.084 1.00 64.94 376 ILE A N 1
ATOM 3130 C CA . ILE A 1 376 ? -8.957 0.595 20.513 1.00 64.94 376 ILE A CA 1
ATOM 3131 C C . ILE A 1 376 ? -8.533 1.633 19.462 1.00 64.94 376 ILE A C 1
ATOM 3133 O O . ILE A 1 376 ? -9.393 2.328 18.932 1.00 64.94 376 ILE A O 1
ATOM 3137 N N . ASP A 1 377 ? -7.258 1.673 19.057 1.00 58.19 377 ASP A N 1
ATOM 3138 C CA . ASP A 1 377 ? -6.759 2.625 18.046 1.00 58.19 377 ASP A CA 1
ATOM 3139 C C . ASP A 1 377 ? -7.419 2.458 16.656 1.00 58.19 377 ASP A C 1
ATOM 3141 O O . ASP A 1 377 ? -7.667 3.438 15.951 1.00 58.19 377 ASP A O 1
ATOM 3145 N N . HIS A 1 378 ? -7.757 1.234 16.235 1.00 58.28 378 HIS A N 1
ATOM 3146 C CA . HIS A 1 378 ? -8.448 1.014 14.959 1.00 58.28 378 HIS A CA 1
ATOM 3147 C C . HIS A 1 378 ? -9.925 1.415 14.996 1.00 58.28 378 HIS A C 1
ATOM 3149 O O . HIS A 1 378 ? -10.404 2.086 14.076 1.00 58.28 378 HIS A O 1
ATOM 3155 N N . HIS A 1 379 ? -10.659 1.017 16.035 1.00 58.72 379 HIS A N 1
ATOM 3156 C CA . HIS A 1 379 ? -12.062 1.402 16.186 1.00 58.72 379 HIS A CA 1
ATOM 3157 C C . HIS A 1 379 ? -12.205 2.911 16.422 1.00 58.72 379 HIS A C 1
ATOM 3159 O O . HIS A 1 379 ? -13.115 3.530 15.876 1.00 58.72 379 HIS A O 1
ATOM 3165 N N . MET A 1 380 ? -11.219 3.538 17.075 1.00 55.03 380 MET A N 1
ATOM 3166 C CA . MET A 1 380 ? -11.082 4.996 17.140 1.00 55.03 380 MET A CA 1
ATOM 3167 C C . MET A 1 380 ? -10.944 5.674 15.772 1.00 55.03 380 MET A C 1
ATOM 3169 O O . MET A 1 380 ? -11.383 6.811 15.610 1.00 55.03 380 MET A O 1
ATOM 3173 N N . LYS A 1 381 ? -10.306 5.018 14.796 1.00 55.91 381 LYS A N 1
ATOM 3174 C CA . LYS A 1 381 ? -10.097 5.555 13.438 1.00 55.91 381 LYS A CA 1
ATOM 3175 C C . LYS A 1 381 ? -11.252 5.262 12.483 1.00 55.91 381 LYS A C 1
ATOM 3177 O O . LYS A 1 381 ? -11.357 5.928 11.457 1.00 55.91 381 LYS A O 1
ATOM 3182 N N . SER A 1 382 ? -12.070 4.256 12.781 1.00 48.75 382 SER A N 1
ATOM 3183 C CA . SER A 1 382 ? -13.162 3.783 11.918 1.00 48.75 382 SER A CA 1
ATOM 3184 C C . SER A 1 382 ? -14.559 4.223 12.370 1.00 48.75 382 SER A C 1
ATOM 3186 O O . SER A 1 382 ? -15.516 3.958 11.648 1.00 48.75 382 SER A O 1
ATOM 3188 N N . ASP A 1 383 ? -14.670 4.928 13.503 1.00 51.91 383 ASP A N 1
ATOM 3189 C CA . ASP A 1 383 ? -15.919 5.488 14.059 1.00 51.91 383 ASP A CA 1
ATOM 3190 C C . ASP A 1 383 ? -16.993 4.426 14.407 1.00 51.91 383 ASP A C 1
ATOM 3192 O O . ASP A 1 383 ? -18.175 4.726 14.569 1.00 51.91 383 ASP A O 1
ATOM 3196 N N . ASP A 1 384 ? -16.583 3.159 14.556 1.00 56.53 384 ASP A N 1
ATOM 3197 C CA . ASP A 1 384 ? -17.442 2.043 14.978 1.00 56.53 384 ASP A CA 1
ATOM 3198 C C . ASP A 1 384 ? -17.480 1.931 16.513 1.00 56.53 384 ASP A C 1
ATOM 3200 O O . ASP A 1 384 ? -16.774 1.132 17.138 1.00 56.53 384 ASP A O 1
ATOM 3204 N N . LEU A 1 385 ? -18.305 2.793 17.112 1.00 53.28 385 LEU A N 1
ATOM 3205 C CA . LEU A 1 385 ? -18.417 3.012 18.558 1.00 53.28 385 LEU A CA 1
ATOM 3206 C C . LEU A 1 385 ? -18.995 1.817 19.335 1.00 53.28 385 LEU A C 1
ATOM 3208 O O . LEU A 1 385 ? -18.632 1.609 20.491 1.00 53.28 385 LEU A O 1
ATOM 3212 N N . GLY A 1 386 ? -19.874 1.022 18.717 1.00 51.44 386 GLY A N 1
ATOM 3213 C CA . GLY A 1 386 ? -20.504 -0.127 19.380 1.00 51.44 386 GLY A CA 1
ATOM 3214 C C . GLY A 1 386 ? -19.504 -1.248 19.660 1.00 51.44 386 GLY A C 1
ATOM 3215 O O . GLY A 1 386 ? -19.431 -1.768 20.773 1.00 51.44 386 GLY A O 1
ATOM 3216 N N . SER A 1 387 ? -18.670 -1.566 18.668 1.00 57.94 387 SER A N 1
ATOM 3217 C CA . SER A 1 387 ? -17.591 -2.545 18.816 1.00 57.94 387 SER A CA 1
ATOM 3218 C C . SER A 1 387 ? -16.514 -2.058 19.794 1.00 57.94 387 SER A C 1
ATOM 3220 O O . SER A 1 387 ? -16.014 -2.844 20.596 1.00 57.94 387 SER A O 1
ATOM 3222 N N . LEU A 1 388 ? -16.202 -0.757 19.789 1.00 60.16 388 LEU A N 1
ATOM 3223 C CA . LEU A 1 388 ? -15.176 -0.147 20.641 1.00 60.16 388 LEU A CA 1
ATOM 3224 C C . LEU A 1 388 ? -15.452 -0.322 22.143 1.00 60.16 388 LEU A C 1
ATOM 3226 O O . LEU A 1 388 ? -14.545 -0.689 22.888 1.00 60.16 388 LEU A O 1
ATOM 3230 N N . ILE A 1 389 ? -16.699 -0.116 22.577 1.00 58.16 389 ILE A N 1
ATOM 3231 C CA . ILE A 1 389 ? -17.100 -0.258 23.987 1.00 58.16 389 ILE A CA 1
ATOM 3232 C C . ILE A 1 389 ? -16.913 -1.705 24.455 1.00 58.16 389 ILE A C 1
ATOM 3234 O O . ILE A 1 389 ? -16.250 -1.938 25.463 1.00 58.16 389 ILE A O 1
ATOM 3238 N N . SER A 1 390 ? -17.383 -2.680 23.670 1.00 61.09 390 SER A N 1
ATOM 3239 C CA . SER A 1 390 ? -17.247 -4.105 24.014 1.00 61.09 390 SER A CA 1
ATOM 3240 C C . SER A 1 390 ? -15.783 -4.556 24.152 1.00 61.09 390 SER A C 1
ATOM 3242 O O . SER A 1 390 ? -15.442 -5.394 24.989 1.00 61.09 390 SER A O 1
ATOM 3244 N N . ILE A 1 391 ? -14.885 -3.966 23.356 1.00 65.75 391 ILE A N 1
ATOM 3245 C CA . ILE A 1 391 ? -13.446 -4.251 23.382 1.00 65.75 391 ILE A CA 1
ATOM 3246 C C . ILE A 1 391 ? -12.798 -3.654 24.634 1.00 65.75 391 ILE A C 1
ATOM 3248 O O . ILE A 1 391 ? -11.937 -4.294 25.236 1.00 65.75 391 ILE A O 1
ATOM 3252 N N . ILE A 1 392 ? -13.214 -2.452 25.039 1.00 62.34 392 ILE A N 1
ATOM 3253 C CA . ILE A 1 392 ? -12.721 -1.765 26.239 1.00 62.34 392 ILE A CA 1
ATOM 3254 C C . ILE A 1 392 ? -13.198 -2.466 27.511 1.00 62.34 392 ILE A C 1
ATOM 3256 O O . ILE A 1 392 ? -12.392 -2.701 28.408 1.00 62.34 392 ILE A O 1
ATOM 3260 N N . GLU A 1 393 ? -14.470 -2.857 27.581 1.00 63.41 393 GLU A N 1
ATOM 3261 C CA . GLU A 1 393 ? -15.008 -3.632 28.707 1.00 63.41 393 GLU A CA 1
ATOM 3262 C C . GLU A 1 393 ? -14.229 -4.939 28.869 1.00 63.41 393 GLU A C 1
ATOM 3264 O O . GLU A 1 393 ? -13.725 -5.249 29.949 1.00 63.41 393 GLU A O 1
ATOM 3269 N N . SER A 1 394 ? -13.997 -5.637 27.755 1.00 59.78 394 SER A N 1
ATOM 3270 C CA . SER A 1 394 ? -13.172 -6.840 27.739 1.00 59.78 394 SER A CA 1
ATOM 3271 C C . SER A 1 394 ? -11.703 -6.578 28.126 1.00 59.78 394 SER A C 1
ATOM 3273 O O . SER A 1 394 ? -11.097 -7.417 28.791 1.00 59.78 394 SER A O 1
ATOM 3275 N N . TYR A 1 395 ? -11.115 -5.428 27.770 1.00 62.50 395 TYR A N 1
ATOM 3276 C CA . TYR A 1 395 ? -9.758 -5.035 28.189 1.00 62.50 395 TYR A CA 1
ATOM 3277 C C . TYR A 1 395 ? -9.653 -4.858 29.709 1.00 62.50 395 TYR A C 1
ATOM 3279 O O . TYR A 1 395 ? -8.714 -5.362 30.334 1.00 62.50 395 TYR A O 1
ATOM 3287 N N . VAL A 1 396 ? -10.642 -4.184 30.302 1.00 58.53 396 VAL A N 1
ATOM 3288 C CA . VAL A 1 396 ? -10.706 -3.896 31.741 1.00 58.53 396 VAL A CA 1
ATOM 3289 C C . VAL A 1 396 ? -11.000 -5.164 32.547 1.00 58.53 396 VAL A C 1
ATOM 3291 O O . VAL A 1 396 ? -10.322 -5.417 33.542 1.00 58.53 396 VAL A O 1
ATOM 3294 N N . GLU A 1 397 ? -11.918 -6.026 32.093 1.00 66.75 397 GLU A N 1
ATOM 3295 C CA . GLU A 1 397 ? -12.197 -7.333 32.716 1.00 66.75 397 GLU A CA 1
ATOM 3296 C C . GLU A 1 397 ? -10.951 -8.227 32.825 1.00 66.75 397 GLU A C 1
ATOM 3298 O O . GLU A 1 397 ? -10.848 -9.073 33.718 1.00 66.75 397 GLU A O 1
ATOM 3303 N N . LYS A 1 398 ? -9.979 -8.055 31.921 1.00 59.25 398 LYS A N 1
ATOM 3304 C CA . LYS A 1 398 ? -8.707 -8.795 31.936 1.00 59.25 398 LYS A CA 1
ATOM 3305 C C . LYS A 1 398 ? -7.646 -8.174 32.849 1.00 59.25 398 LYS A C 1
ATOM 3307 O O . LYS A 1 398 ? -6.561 -8.745 32.962 1.00 59.25 398 LYS A O 1
ATOM 3312 N N . GLY A 1 399 ? -7.957 -7.070 33.530 1.00 50.50 399 GLY A N 1
ATOM 3313 C CA . GLY A 1 399 ? -7.087 -6.419 34.510 1.00 50.50 399 GLY A CA 1
ATOM 3314 C C . GLY A 1 399 ? -6.057 -5.463 33.908 1.00 50.50 399 GLY A C 1
ATOM 3315 O O . GLY A 1 399 ? -5.086 -5.123 34.585 1.00 50.50 399 GLY A O 1
ATOM 3316 N N . TYR A 1 400 ? -6.231 -5.046 32.651 1.00 62.00 400 TYR A N 1
ATOM 3317 C CA . TYR A 1 400 ? -5.389 -4.023 32.040 1.00 62.00 400 TYR A CA 1
ATOM 3318 C C . TYR A 1 400 ? -5.918 -2.620 32.364 1.00 62.00 400 TYR A C 1
ATOM 3320 O O . TYR A 1 400 ? -7.122 -2.373 32.356 1.00 62.00 400 TYR A O 1
ATOM 3328 N N . THR A 1 401 ? -5.015 -1.683 32.648 1.00 51.56 401 THR A N 1
ATOM 3329 C CA . THR A 1 401 ? -5.366 -0.303 33.011 1.00 51.56 401 THR A CA 1
ATOM 3330 C C . THR A 1 401 ? -5.394 0.593 31.776 1.00 51.56 401 THR A C 1
ATOM 3332 O O . THR A 1 401 ? -4.400 0.673 31.053 1.00 51.56 401 THR A O 1
ATOM 3335 N N . ILE A 1 402 ? -6.509 1.283 31.547 1.00 53.28 402 ILE A N 1
ATOM 3336 C CA . ILE A 1 402 ? -6.628 2.392 30.589 1.00 53.28 402 ILE A CA 1
ATOM 3337 C C . ILE A 1 402 ? -6.319 3.702 31.327 1.00 53.28 402 ILE A C 1
ATOM 3339 O O . ILE A 1 402 ? -6.693 3.852 32.489 1.00 53.28 402 ILE A O 1
ATOM 3343 N N . SER A 1 403 ? -5.639 4.651 30.673 1.00 47.97 403 SER A N 1
ATOM 3344 C CA . SER A 1 403 ? -5.518 6.007 31.218 1.00 47.97 403 SER A CA 1
ATOM 3345 C C . SER A 1 403 ? -6.885 6.693 31.210 1.00 47.97 403 SER A C 1
ATOM 3347 O O . SER A 1 403 ? -7.609 6.615 30.217 1.00 47.97 403 SER A O 1
ATOM 3349 N N . ASN A 1 404 ? -7.234 7.397 32.291 1.00 45.03 404 ASN A N 1
ATOM 3350 C CA . ASN A 1 404 ? -8.507 8.125 32.374 1.00 45.03 404 ASN A CA 1
ATOM 3351 C C . ASN A 1 404 ? -8.702 9.087 31.188 1.00 45.03 404 ASN A C 1
ATOM 3353 O O . ASN A 1 404 ? -9.807 9.200 30.685 1.00 45.03 404 ASN A O 1
ATOM 3357 N N . GLU A 1 405 ? -7.635 9.695 30.665 1.00 42.44 405 GLU A N 1
ATOM 3358 C CA . GLU A 1 405 ? -7.683 10.541 29.461 1.00 42.44 405 GLU A CA 1
ATOM 3359 C C . GLU A 1 405 ? -8.152 9.791 28.206 1.00 42.44 405 GLU A C 1
ATOM 3361 O O . GLU A 1 405 ? -8.929 10.331 27.422 1.00 42.44 405 GLU A O 1
ATOM 3366 N N . LEU A 1 406 ? -7.708 8.545 28.005 1.00 42.44 406 LEU A N 1
ATOM 3367 C CA . LEU A 1 406 ? -8.122 7.739 26.858 1.00 42.44 406 LEU A CA 1
ATOM 3368 C C . LEU A 1 406 ? -9.548 7.215 27.062 1.00 42.44 406 LEU A C 1
ATOM 3370 O O . LEU A 1 406 ? -10.333 7.253 26.123 1.00 42.44 406 LEU A O 1
ATOM 3374 N N . TYR A 1 407 ? -9.909 6.790 28.277 1.00 49.31 407 TYR A N 1
ATOM 3375 C CA . TYR A 1 407 ? -11.280 6.377 28.606 1.00 49.31 407 TYR A CA 1
ATOM 3376 C C . TYR A 1 407 ? -12.280 7.519 28.398 1.00 49.31 407 TYR A C 1
ATOM 3378 O O . TYR A 1 407 ? -13.290 7.341 27.724 1.00 49.31 407 TYR A O 1
ATOM 3386 N N . GLU A 1 408 ? -11.967 8.709 28.910 1.00 47.66 408 GLU A N 1
ATOM 3387 C CA . GLU A 1 408 ? -12.823 9.889 28.801 1.00 47.66 408 GLU A CA 1
ATOM 3388 C C . GLU A 1 408 ? -12.809 10.472 27.383 1.00 47.66 408 GLU A C 1
ATOM 3390 O O . GLU A 1 408 ? -13.860 10.827 26.866 1.00 47.66 408 GLU A O 1
ATOM 3395 N N . GLY A 1 409 ? -11.674 10.476 26.675 1.00 46.25 409 GLY A N 1
ATOM 3396 C CA . GLY A 1 409 ? -11.627 10.856 25.257 1.00 46.25 409 GLY A CA 1
ATOM 3397 C C . GLY A 1 409 ? -12.468 9.931 24.364 1.00 46.25 409 GLY A C 1
ATOM 3398 O O . GLY A 1 409 ? -13.154 10.386 23.446 1.00 46.25 409 GLY A O 1
ATOM 3399 N N . LEU A 1 410 ? -12.479 8.631 24.672 1.00 48.84 410 LEU A N 1
ATOM 3400 C CA . LEU A 1 410 ? -13.318 7.621 24.022 1.00 48.84 410 LEU A CA 1
ATOM 3401 C C . LEU A 1 410 ? -14.795 7.763 24.394 1.00 48.84 410 LEU A C 1
ATOM 3403 O O . LEU A 1 410 ? -15.653 7.621 23.524 1.00 48.84 410 LEU A O 1
ATOM 3407 N N . ARG A 1 411 ? -15.085 8.107 25.652 1.00 47.12 411 ARG A N 1
ATOM 3408 C CA . ARG A 1 411 ? -16.424 8.426 26.160 1.00 47.12 411 ARG A CA 1
ATOM 3409 C C . ARG A 1 411 ? -16.991 9.686 25.503 1.00 47.12 411 ARG A C 1
ATOM 3411 O O . ARG A 1 411 ? -18.138 9.695 25.079 1.00 47.12 411 ARG A O 1
ATOM 3418 N N . MET A 1 412 ? -16.191 10.735 25.339 1.00 46.22 412 MET A N 1
ATOM 3419 C CA . MET A 1 412 ? -16.614 11.992 24.709 1.00 46.22 412 MET A CA 1
ATOM 3420 C C . MET A 1 412 ? -16.855 11.834 23.200 1.00 46.22 412 MET A C 1
ATOM 3422 O O . MET A 1 412 ? -17.793 12.426 22.655 1.00 46.22 412 MET A O 1
ATOM 3426 N N . LYS A 1 413 ? -16.062 10.988 22.524 1.00 45.16 413 LYS A N 1
ATOM 3427 C CA . LYS A 1 413 ? -16.313 10.592 21.128 1.00 45.16 413 LYS A CA 1
ATOM 3428 C C . LYS A 1 413 ? -17.509 9.656 20.976 1.00 45.16 413 LYS A C 1
ATOM 3430 O O . LYS A 1 413 ? -18.278 9.846 20.037 1.00 45.16 413 LYS A O 1
ATOM 3435 N N . SER A 1 414 ? -1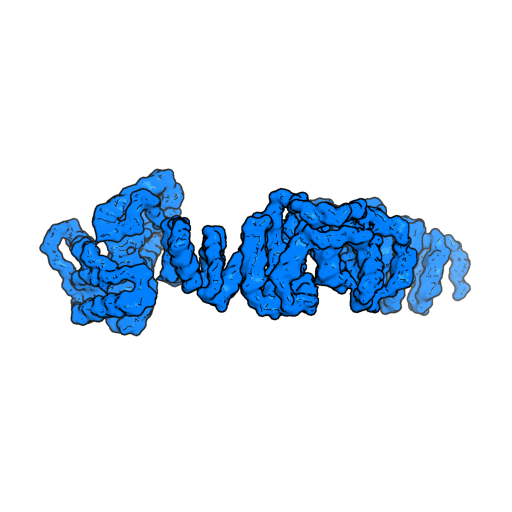7.716 8.703 21.888 1.00 41.31 414 SER A N 1
ATOM 3436 C CA . SER A 1 414 ? -18.885 7.810 21.856 1.00 41.31 414 SER A CA 1
ATOM 3437 C C . SER A 1 414 ? -20.199 8.530 22.158 1.00 41.31 414 SER A C 1
ATOM 3439 O O . SER A 1 414 ? -21.232 8.178 21.593 1.00 41.31 414 SER A O 1
ATOM 3441 N N . LEU A 1 415 ? -20.140 9.606 22.947 1.00 44.06 415 LEU A N 1
ATOM 3442 C CA . LEU A 1 415 ? -21.226 10.569 23.139 1.00 44.06 415 LEU A CA 1
ATOM 3443 C C . LEU A 1 415 ? -21.421 11.508 21.928 1.00 44.06 415 LEU A C 1
ATOM 3445 O O . LEU A 1 415 ? -22.362 12.288 21.907 1.00 44.06 415 LEU A O 1
ATOM 3449 N N . GLY A 1 416 ? -20.573 11.454 20.891 1.00 44.62 416 GLY A N 1
ATOM 3450 C CA . GLY A 1 416 ? -20.752 12.201 19.639 1.00 44.62 416 GLY A CA 1
ATOM 3451 C C . GLY A 1 416 ? -20.482 13.711 19.716 1.00 44.62 416 GLY A C 1
ATOM 3452 O O . GLY A 1 416 ? -20.854 14.439 18.792 1.00 44.62 416 GLY A O 1
ATOM 3453 N N . ILE A 1 417 ? -19.827 14.195 20.776 1.00 50.66 417 ILE A N 1
ATOM 3454 C CA . ILE A 1 417 ? -19.717 15.630 21.085 1.00 50.66 417 ILE A CA 1
ATOM 3455 C C . ILE A 1 417 ? -18.846 16.371 20.046 1.00 50.66 417 ILE A C 1
ATOM 3457 O O . ILE A 1 417 ? -19.282 17.381 19.495 1.00 50.66 417 ILE A O 1
ATOM 3461 N N . GLU A 1 418 ? -17.684 15.839 19.642 1.00 48.19 418 GLU A N 1
ATOM 3462 C CA . GLU A 1 418 ? -16.784 16.514 18.678 1.00 48.19 418 GLU A CA 1
ATOM 3463 C C . GLU A 1 418 ? -17.410 16.744 17.283 1.00 48.19 418 GLU A C 1
ATOM 3465 O O . GLU A 1 418 ? -17.219 17.796 16.666 1.00 48.19 418 GLU A O 1
ATOM 3470 N N . SER A 1 419 ? -18.196 15.782 16.779 1.00 48.22 419 SER A N 1
ATOM 3471 C CA . SER A 1 419 ? -18.806 15.858 15.437 1.00 48.22 419 SER A CA 1
ATOM 3472 C C . SER A 1 419 ? -20.056 16.749 15.377 1.00 48.22 419 SER A C 1
ATOM 3474 O O . SER A 1 419 ? -20.457 17.190 14.293 1.00 48.22 419 SER A O 1
ATOM 3476 N N . GLN A 1 420 ? -20.679 17.020 16.529 1.00 51.69 420 GLN A N 1
ATOM 3477 C CA . GLN A 1 420 ? -21.856 17.880 16.630 1.00 51.69 420 GLN A CA 1
ATOM 3478 C C . GLN A 1 420 ? -21.477 19.344 16.872 1.00 51.69 420 GLN A C 1
ATOM 3480 O O . GLN A 1 420 ? -22.089 20.218 16.265 1.00 51.69 420 GLN A O 1
ATOM 3485 N N . LEU A 1 421 ? -20.447 19.638 17.672 1.00 57.75 421 LEU A N 1
ATOM 3486 C CA . LEU A 1 421 ? -20.104 21.022 18.037 1.00 57.75 421 LEU A CA 1
ATOM 3487 C C . LEU A 1 421 ? -19.659 21.887 16.849 1.00 57.75 421 LEU A C 1
ATOM 3489 O O . LEU A 1 421 ? -20.121 23.019 16.714 1.00 57.75 421 LEU A O 1
ATOM 3493 N N . SER A 1 422 ? -18.875 21.325 15.923 1.00 56.28 422 SER A N 1
ATOM 3494 C CA . SER A 1 422 ? -18.487 22.001 14.670 1.00 56.28 422 SER A CA 1
ATOM 3495 C C . SER A 1 422 ? -19.673 22.338 13.752 1.00 56.28 422 SER A C 1
ATOM 3497 O O . SER A 1 422 ? -19.590 23.270 12.953 1.00 56.28 422 SER A O 1
ATOM 3499 N N . LYS A 1 423 ? -20.796 21.614 13.879 1.00 61.06 423 LYS A N 1
ATOM 3500 C CA . LYS A 1 423 ? -22.058 21.924 13.186 1.00 61.06 423 LYS A CA 1
ATOM 3501 C C . LYS A 1 423 ? -22.896 22.962 13.935 1.00 61.06 423 LYS A C 1
ATOM 3503 O O . LYS A 1 423 ? -23.678 23.662 13.300 1.00 61.06 423 LYS A O 1
ATOM 3508 N N . VAL A 1 424 ? -22.759 23.042 15.261 1.00 66.12 424 VAL A N 1
ATOM 3509 C CA . VAL A 1 424 ? -23.539 23.942 16.124 1.00 66.12 424 VAL A CA 1
ATOM 3510 C C . VAL A 1 424 ? -23.062 25.389 15.967 1.00 66.12 424 VAL A C 1
ATOM 3512 O O . VAL A 1 424 ? -23.900 26.258 15.734 1.00 66.12 424 VAL A O 1
ATOM 3515 N N . VAL A 1 425 ? -21.750 25.662 16.009 1.00 79.12 425 VAL A N 1
ATOM 3516 C CA . VAL A 1 425 ? -21.213 27.013 15.742 1.00 79.12 425 VAL A CA 1
ATOM 3517 C C . VAL A 1 425 ? -20.130 26.980 14.660 1.00 79.12 425 VAL A C 1
ATOM 3519 O O . VAL A 1 425 ? -18.959 26.740 14.951 1.00 79.12 425 VAL A O 1
ATOM 3522 N N . PRO A 1 426 ? -20.490 27.271 13.399 1.00 78.00 426 PRO A N 1
ATOM 3523 C CA . PRO A 1 426 ? -19.515 27.372 12.322 1.00 78.00 426 PRO A CA 1
ATOM 3524 C C . PRO A 1 426 ? -18.486 28.484 12.571 1.00 78.00 426 PRO A C 1
ATOM 3526 O O . PRO A 1 426 ? -18.829 29.565 13.061 1.00 78.00 426 PRO A O 1
ATOM 3529 N N . GLY A 1 427 ? -17.240 28.235 12.162 1.00 82.38 427 GLY A N 1
ATOM 3530 C CA . GLY A 1 427 ? -16.153 29.221 12.187 1.00 82.38 427 GLY A CA 1
ATOM 3531 C C . GLY A 1 427 ? -15.314 29.254 13.466 1.00 82.38 427 GLY A C 1
ATOM 3532 O O . GLY A 1 427 ? -14.405 30.069 13.540 1.00 82.38 427 GLY A O 1
ATOM 3533 N N . PHE A 1 428 ? -15.578 28.376 14.436 1.00 83.62 428 PHE A N 1
ATOM 3534 C CA . PHE A 1 428 ? -14.770 28.235 15.650 1.00 83.62 428 PHE A CA 1
ATOM 3535 C C . PHE A 1 428 ? -13.959 26.937 15.633 1.00 83.62 428 PHE A C 1
ATOM 3537 O O . PHE A 1 428 ? -14.428 25.903 15.151 1.00 83.62 428 PHE A O 1
ATOM 3544 N N . THR A 1 429 ? -12.748 26.985 16.188 1.00 85.81 429 THR A N 1
ATOM 3545 C CA . THR A 1 429 ? -11.942 25.799 16.503 1.00 85.81 429 THR A CA 1
ATOM 3546 C C . THR A 1 429 ? -11.995 25.520 17.995 1.00 85.81 429 THR A C 1
ATOM 3548 O O . THR A 1 429 ? -11.885 26.442 18.799 1.00 85.81 429 THR A O 1
ATOM 3551 N N . TYR A 1 430 ? -12.134 24.250 18.362 1.00 82.94 430 TYR A N 1
ATOM 3552 C CA . TYR A 1 430 ? -12.275 23.829 19.753 1.00 82.94 430 TYR A CA 1
ATOM 3553 C C . TYR A 1 430 ? -11.022 23.093 20.216 1.00 82.94 430 TYR A C 1
ATOM 3555 O O . TYR A 1 430 ? -10.520 22.220 19.509 1.00 82.94 430 TYR A O 1
ATOM 3563 N N . SER A 1 431 ? -10.554 23.436 21.413 1.00 85.56 431 SER A N 1
ATOM 3564 C CA . SER A 1 431 ? -9.517 22.715 22.149 1.00 85.56 431 SER A CA 1
ATOM 3565 C C . SER A 1 431 ? -10.113 22.244 23.472 1.00 85.56 4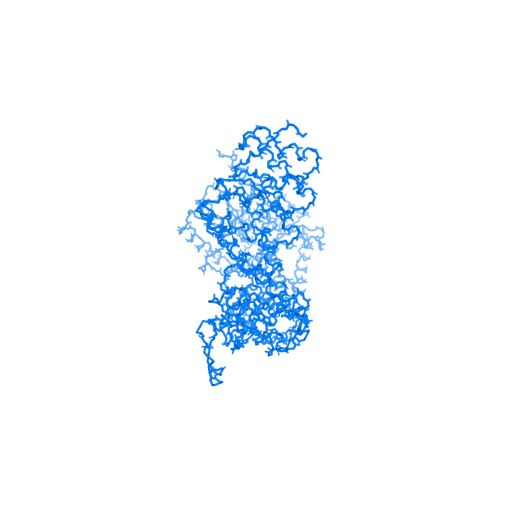31 SER A C 1
ATOM 3567 O O . SER A 1 431 ? -10.918 22.958 24.073 1.00 85.56 431 SER A O 1
ATOM 3569 N N . TYR A 1 432 ? -9.757 21.037 23.906 1.00 85.50 432 TYR A N 1
ATOM 3570 C CA . TYR A 1 432 ? -10.317 20.421 25.106 1.00 85.50 432 TYR A CA 1
ATOM 3571 C C . TYR A 1 432 ? -9.245 20.298 26.181 1.00 85.50 432 TYR A C 1
ATOM 3573 O O . TYR A 1 432 ? -8.150 19.802 25.925 1.00 85.50 432 TYR A O 1
ATOM 3581 N N . PHE A 1 433 ? -9.595 20.708 27.396 1.00 85.56 433 PHE A N 1
ATOM 3582 C CA . PHE A 1 433 ? -8.749 20.593 28.574 1.00 85.56 433 PHE A CA 1
ATOM 3583 C C . PHE A 1 433 ? -9.441 19.701 29.604 1.00 85.56 433 PHE A C 1
ATOM 3585 O O . PHE A 1 433 ? -10.566 19.979 30.020 1.00 85.56 433 PHE A O 1
ATOM 3592 N N . THR A 1 434 ? -8.765 18.623 29.997 1.00 86.06 434 THR A N 1
ATOM 3593 C CA . THR A 1 434 ? -9.210 17.733 31.077 1.00 86.06 434 THR A CA 1
ATOM 3594 C C . THR A 1 434 ? -8.394 18.044 32.324 1.00 86.06 434 THR A C 1
ATOM 3596 O O . THR A 1 434 ? -7.196 18.309 32.223 1.00 86.06 434 THR A O 1
ATOM 3599 N N . GLY A 1 435 ? -9.034 18.021 33.497 1.00 82.12 435 GLY A N 1
ATOM 3600 C CA . GLY A 1 435 ? -8.337 18.243 34.762 1.00 82.12 435 GLY A CA 1
ATOM 3601 C C . GLY A 1 435 ? -7.160 17.268 34.938 1.00 82.12 435 GLY A C 1
ATOM 3602 O O . GLY A 1 435 ? -7.271 16.106 34.540 1.00 82.12 435 GLY A O 1
ATOM 3603 N N . PRO A 1 436 ? -6.028 17.715 35.516 1.00 88.19 436 PRO A N 1
ATOM 3604 C CA . PRO A 1 436 ? -4.849 16.867 35.699 1.00 88.19 436 PRO A CA 1
ATOM 3605 C C . PRO A 1 436 ? -5.136 15.698 36.660 1.00 88.19 436 PRO A C 1
ATOM 3607 O O . PRO A 1 436 ? -6.127 15.740 37.385 1.00 88.19 436 PRO A O 1
ATOM 3610 N N . PRO A 1 437 ? -4.246 14.691 36.777 1.00 86.12 437 PRO A N 1
ATOM 3611 C CA . PRO A 1 437 ? -4.429 13.565 37.705 1.00 86.12 437 PRO A CA 1
ATOM 3612 C C . PRO A 1 437 ? -4.596 13.946 39.188 1.00 86.12 437 PRO A C 1
ATOM 3614 O O . PRO A 1 437 ? -5.022 13.116 39.985 1.00 86.12 437 PRO A O 1
ATOM 3617 N N . SER A 1 438 ? -4.229 15.174 39.570 1.00 86.31 438 SER A N 1
ATOM 3618 C CA . SER A 1 438 ? -4.464 15.745 40.902 1.00 86.31 438 SER A CA 1
ATOM 3619 C C . SER A 1 438 ? -5.887 16.291 41.105 1.00 86.31 438 SER A C 1
ATOM 3621 O O . SER A 1 438 ? -6.266 16.579 42.239 1.00 86.31 438 SER A O 1
ATOM 3623 N N . SER A 1 439 ? -6.676 16.440 40.037 1.00 87.12 439 SER A N 1
ATOM 3624 C CA . SER A 1 439 ? -8.108 16.750 40.088 1.00 87.12 439 SER A CA 1
ATOM 3625 C C . SER A 1 439 ? -8.897 15.508 40.522 1.00 87.12 439 SER A C 1
ATOM 3627 O O . SER A 1 439 ? -8.502 14.388 40.182 1.00 87.12 439 SER A O 1
ATOM 3629 N N . PRO A 1 440 ? -10.031 15.661 41.233 1.00 85.31 440 PRO A N 1
ATOM 3630 C CA . PRO A 1 440 ? -10.910 14.533 41.508 1.00 85.31 440 PRO A CA 1
ATOM 3631 C C . PRO A 1 440 ? -11.405 13.880 40.203 1.00 85.31 440 PRO A C 1
ATOM 3633 O O . PRO A 1 440 ? -11.593 14.582 39.202 1.00 85.31 440 PRO A O 1
ATOM 3636 N N . PRO A 1 441 ? -11.627 12.551 40.205 1.00 76.69 441 PRO A N 1
ATOM 3637 C CA . PRO A 1 441 ? -12.088 11.811 39.028 1.00 76.69 441 PRO A CA 1
ATOM 3638 C C . PRO A 1 441 ? -13.530 12.155 38.623 1.00 76.69 441 PRO A C 1
ATOM 3640 O O . PRO A 1 441 ? -13.893 12.002 37.462 1.00 76.69 441 PRO A O 1
ATOM 3643 N N . GLU A 1 442 ? -14.343 12.626 39.566 1.00 77.00 442 GLU A N 1
ATOM 3644 C CA . GLU A 1 442 ? -15.700 13.124 39.350 1.00 77.00 442 GLU A CA 1
ATOM 3645 C C . GLU A 1 442 ? -15.967 14.261 40.342 1.00 77.00 442 GLU A C 1
ATOM 3647 O O . GLU A 1 442 ? -15.419 14.265 41.445 1.00 77.00 442 GLU A O 1
ATOM 3652 N N . ILE A 1 443 ? -16.807 15.222 39.956 1.00 83.06 443 ILE A N 1
ATOM 3653 C CA . ILE A 1 443 ? -17.265 16.295 40.839 1.00 83.06 443 ILE A CA 1
ATOM 3654 C C . ILE A 1 443 ? -18.648 15.905 41.355 1.00 83.06 443 ILE A C 1
ATOM 3656 O O . ILE A 1 443 ? -19.596 15.857 40.573 1.00 83.06 443 ILE A O 1
ATOM 3660 N N . ASN A 1 444 ? -18.767 15.640 42.657 1.00 81.31 444 ASN A N 1
ATOM 3661 C CA . ASN A 1 444 ? -20.020 15.203 43.287 1.00 81.31 444 ASN A CA 1
ATOM 3662 C C . ASN A 1 444 ? -20.554 16.177 44.350 1.00 81.31 444 ASN A C 1
ATOM 3664 O O . ASN A 1 444 ? -21.666 16.003 44.857 1.00 81.31 444 ASN A O 1
ATOM 3668 N N . ASN A 1 445 ? -19.763 17.187 44.703 1.00 83.00 445 ASN A N 1
ATOM 3669 C CA . ASN A 1 445 ? -20.077 18.192 45.712 1.00 83.00 445 ASN A CA 1
ATOM 3670 C C . ASN A 1 445 ? -19.246 19.473 45.488 1.00 83.00 445 ASN A C 1
ATOM 3672 O O . ASN A 1 445 ? -18.480 19.601 44.526 1.00 83.00 445 ASN A O 1
ATOM 3676 N N . THR A 1 446 ? -19.416 20.440 46.388 1.00 84.94 446 THR A N 1
ATOM 3677 C CA . THR A 1 446 ? -18.717 21.729 46.352 1.00 84.94 446 THR A CA 1
ATOM 3678 C C . THR A 1 446 ? -17.213 21.583 46.602 1.00 84.94 446 THR A C 1
ATOM 3680 O O . THR A 1 446 ? -16.421 22.275 45.960 1.00 84.94 446 THR A O 1
ATOM 3683 N N . GLU A 1 447 ? -16.798 20.690 47.505 1.00 88.62 447 GLU A N 1
ATOM 3684 C CA . GLU A 1 447 ? -15.392 20.431 47.828 1.00 88.62 447 GLU A CA 1
ATOM 3685 C C . GLU A 1 447 ? -14.621 19.871 46.625 1.00 88.62 447 GLU A C 1
ATOM 3687 O O . GLU A 1 447 ? -13.521 20.343 46.329 1.00 88.62 447 GLU A O 1
ATOM 3692 N N . ASP A 1 448 ? -15.217 18.939 45.881 1.00 88.25 448 ASP A N 1
ATOM 3693 C CA . ASP A 1 448 ? -14.655 18.395 44.645 1.00 88.25 448 ASP A CA 1
ATOM 3694 C C . ASP A 1 448 ? -14.504 19.498 43.592 1.00 88.25 448 ASP A C 1
ATOM 3696 O O . ASP A 1 448 ? -13.474 19.584 42.924 1.00 88.25 448 ASP A O 1
ATOM 3700 N N . GLY A 1 449 ? -15.491 20.396 43.479 1.00 89.25 449 GLY A N 1
ATOM 3701 C CA . GLY A 1 449 ? -15.426 21.547 42.573 1.00 89.25 449 GLY A CA 1
ATOM 3702 C C . GLY A 1 449 ? -14.293 22.516 42.930 1.00 89.25 449 GLY A C 1
ATOM 3703 O O . GLY A 1 449 ? -13.587 23.006 42.048 1.00 89.25 449 GLY A O 1
ATOM 3704 N N . LEU A 1 450 ? -14.061 22.758 44.225 1.00 93.12 450 LEU A N 1
ATOM 3705 C CA . LEU A 1 450 ? -12.926 23.554 44.710 1.00 93.12 450 LEU A CA 1
ATOM 3706 C C . LEU A 1 450 ? -11.589 22.858 44.441 1.00 93.12 450 LEU A C 1
ATOM 3708 O O . LEU A 1 450 ? -10.642 23.501 43.982 1.00 93.12 450 LEU A O 1
ATOM 3712 N N . SER A 1 451 ? -11.510 21.552 44.701 1.00 93.62 451 SER A N 1
ATOM 3713 C CA . SER A 1 451 ? -10.301 20.766 44.461 1.00 93.62 451 SER A CA 1
ATOM 3714 C C . SER A 1 451 ? -9.965 20.680 42.972 1.00 93.62 451 SER A C 1
ATOM 3716 O O . SER A 1 451 ? -8.797 20.812 42.608 1.00 93.62 451 SER A O 1
ATOM 3718 N N . SER A 1 452 ? -10.972 20.500 42.114 1.00 94.50 452 SER A N 1
ATOM 3719 C CA . SER A 1 452 ? -10.816 20.500 40.659 1.00 94.50 452 SER A CA 1
ATOM 3720 C C . SER A 1 452 ? -10.363 21.865 40.154 1.00 94.50 452 SER A C 1
ATOM 3722 O O . SER A 1 452 ? -9.364 21.949 39.444 1.00 94.50 452 SER A O 1
ATOM 3724 N N . ALA A 1 453 ? -11.012 22.953 40.587 1.00 96.06 453 ALA A N 1
ATOM 3725 C CA . ALA A 1 453 ? -10.606 24.306 40.214 1.00 96.06 453 ALA A CA 1
ATOM 3726 C C . ALA A 1 453 ? -9.149 24.595 40.606 1.00 96.06 453 ALA A C 1
ATOM 3728 O O . ALA A 1 453 ? -8.382 25.084 39.779 1.00 96.06 453 ALA A O 1
ATOM 3729 N N . LYS A 1 454 ? -8.739 24.219 41.826 1.00 96.12 454 LYS A N 1
ATOM 3730 C CA . LYS A 1 454 ? -7.356 24.375 42.292 1.00 96.12 454 LYS A CA 1
ATOM 3731 C C . LYS A 1 454 ? -6.364 23.608 41.412 1.00 96.12 454 LYS A C 1
ATOM 3733 O O . LYS A 1 454 ? -5.405 24.206 40.935 1.00 96.12 454 LYS A O 1
ATOM 3738 N N . ALA A 1 455 ? -6.606 22.319 41.176 1.00 94.69 455 ALA A N 1
ATOM 3739 C CA . ALA A 1 455 ? -5.720 21.477 40.373 1.00 94.69 455 ALA A CA 1
ATOM 3740 C C . ALA A 1 455 ? -5.609 21.977 38.920 1.00 94.69 455 ALA A C 1
ATOM 3742 O O . ALA A 1 455 ? -4.516 22.046 38.358 1.00 94.69 455 ALA A O 1
ATOM 3743 N N . CYS A 1 456 ? -6.732 22.386 38.323 1.00 94.62 456 CYS A N 1
ATOM 3744 C CA . CYS A 1 456 ? -6.767 22.981 36.990 1.00 94.62 456 CYS A CA 1
ATOM 3745 C C . CYS A 1 456 ? -5.985 24.301 36.933 1.00 94.62 456 CYS A C 1
ATOM 3747 O O . CYS A 1 456 ? -5.181 24.485 36.025 1.00 94.62 456 CYS A O 1
ATOM 3749 N N . MET A 1 457 ? -6.162 25.196 37.911 1.00 95.31 457 MET A N 1
ATOM 3750 C CA . MET A 1 457 ? -5.424 26.463 37.970 1.00 95.31 457 MET A CA 1
ATOM 3751 C C . MET A 1 457 ? -3.921 26.263 38.165 1.00 95.31 457 MET A C 1
ATOM 3753 O O . MET A 1 457 ? -3.135 26.969 37.541 1.00 95.31 457 MET A O 1
ATOM 3757 N N . GLU A 1 458 ? -3.501 25.303 38.993 1.00 94.94 458 GLU A N 1
ATOM 3758 C CA . GLU A 1 458 ? -2.085 24.937 39.132 1.00 94.94 458 GLU A CA 1
ATOM 3759 C C . GLU A 1 458 ? -1.503 24.525 37.776 1.00 94.94 458 GLU A C 1
ATOM 3761 O O . GLU A 1 458 ? -0.469 25.054 37.370 1.00 94.94 458 GLU A O 1
ATOM 3766 N N . LYS A 1 459 ? -2.219 23.684 37.019 1.00 92.25 459 LYS A N 1
ATOM 3767 C CA . LYS A 1 459 ? -1.782 23.253 35.687 1.00 92.25 459 LYS A CA 1
ATOM 3768 C C . LYS A 1 459 ? -1.733 24.390 34.663 1.00 92.25 459 LYS A C 1
ATOM 3770 O O . LYS A 1 459 ? -0.787 24.473 33.882 1.00 92.25 459 LYS A O 1
ATOM 3775 N N . ILE A 1 460 ? -2.730 25.273 34.681 1.00 92.88 460 ILE A N 1
ATOM 3776 C CA . ILE A 1 460 ? -2.779 26.465 33.825 1.00 92.88 460 ILE A CA 1
ATOM 3777 C C . ILE A 1 460 ? -1.588 27.385 34.123 1.00 92.88 460 ILE A C 1
ATOM 3779 O O . ILE A 1 460 ? -0.947 27.878 33.200 1.00 92.88 460 ILE A O 1
ATOM 3783 N N . ASN A 1 461 ? -1.247 27.564 35.402 1.00 92.50 461 ASN A N 1
ATOM 3784 C CA . ASN A 1 461 ? -0.121 28.395 35.830 1.00 92.50 461 ASN A CA 1
ATOM 3785 C C . ASN A 1 461 ? 1.252 27.784 35.505 1.00 92.50 461 ASN A C 1
ATOM 3787 O O . ASN A 1 461 ? 2.214 28.535 35.353 1.00 92.50 461 ASN A O 1
ATOM 3791 N N . GLU A 1 462 ? 1.368 26.456 35.402 1.00 93.62 462 GLU A N 1
ATOM 3792 C CA . GLU A 1 462 ? 2.603 25.795 34.950 1.00 93.62 462 GLU A CA 1
ATOM 3793 C C . GLU A 1 462 ? 2.927 26.129 33.488 1.00 93.62 462 GLU A C 1
ATOM 3795 O O . GLU A 1 462 ? 4.089 26.370 33.165 1.00 93.62 462 GLU A O 1
ATOM 3800 N N . ASN A 1 463 ? 1.909 26.166 32.620 1.00 89.94 463 ASN A N 1
ATOM 3801 C CA . ASN A 1 463 ? 2.060 26.383 31.178 1.00 89.94 463 ASN A CA 1
ATOM 3802 C C . ASN A 1 463 ? 1.058 27.435 30.653 1.00 89.94 463 ASN A C 1
ATOM 3804 O O . ASN A 1 463 ? 0.177 27.112 29.849 1.00 89.94 463 ASN A O 1
ATOM 3808 N N . PRO A 1 464 ? 1.174 28.707 31.067 1.00 90.31 464 PRO A N 1
ATOM 3809 C CA . PRO A 1 464 ? 0.198 29.733 30.709 1.00 90.31 464 PRO A CA 1
ATOM 3810 C C . PRO A 1 464 ? 0.146 29.991 29.200 1.00 90.31 464 PRO A C 1
ATOM 3812 O O . PRO A 1 464 ? -0.929 30.238 28.669 1.00 90.31 464 PRO A O 1
ATOM 3815 N N . GLU A 1 465 ? 1.269 29.881 28.483 1.00 88.69 465 GLU A N 1
ATOM 3816 C CA . GLU A 1 465 ? 1.304 30.063 27.021 1.00 88.69 465 GLU A CA 1
ATOM 3817 C C . GLU A 1 465 ? 0.448 29.031 26.269 1.00 88.69 465 GLU A C 1
ATOM 3819 O O . GLU A 1 465 ? -0.108 29.335 25.216 1.00 88.69 465 GLU A O 1
ATOM 3824 N N . GLU A 1 466 ? 0.318 27.820 26.814 1.00 88.88 466 GLU A N 1
ATOM 3825 C CA . GLU A 1 466 ? -0.477 26.742 26.220 1.00 88.88 466 GLU A CA 1
ATOM 3826 C C . GLU A 1 466 ? -1.969 26.904 26.533 1.00 88.88 466 GLU A C 1
ATOM 3828 O O . GLU A 1 466 ? -2.821 26.674 25.672 1.00 88.88 466 GLU A O 1
ATOM 3833 N N . TYR A 1 467 ? -2.289 27.299 27.769 1.00 90.44 467 TYR A N 1
ATOM 3834 C CA . TYR A 1 467 ? -3.659 27.269 28.279 1.00 90.44 467 TYR A CA 1
ATOM 3835 C C . TYR A 1 467 ? -4.373 28.621 28.279 1.00 90.44 467 TYR A C 1
ATOM 3837 O O . TYR A 1 467 ? -5.594 28.627 28.390 1.00 90.44 467 TYR A O 1
ATOM 3845 N N . LEU A 1 468 ? -3.657 29.744 28.145 1.00 92.81 468 LEU A N 1
ATOM 3846 C CA . LEU A 1 468 ? -4.235 31.095 28.179 1.00 92.81 468 LEU A CA 1
ATOM 3847 C C . LEU A 1 468 ? -4.311 31.785 26.801 1.00 92.81 468 LEU A C 1
ATOM 3849 O O . LEU A 1 468 ? -4.674 32.958 26.723 1.00 92.81 468 LEU A O 1
ATOM 3853 N N . ASN A 1 469 ? -4.021 31.067 25.711 1.00 92.69 469 ASN A N 1
ATOM 3854 C CA . ASN A 1 469 ? -3.993 31.594 24.341 1.00 92.69 469 ASN A CA 1
ATOM 3855 C C . ASN A 1 469 ? -5.252 31.232 23.520 1.00 92.69 469 ASN A C 1
ATOM 3857 O O . ASN A 1 469 ? -5.151 30.685 22.421 1.00 92.69 469 ASN A O 1
ATOM 3861 N N . TYR A 1 470 ? -6.441 31.501 24.065 1.00 94.81 470 TYR A N 1
ATOM 3862 C CA . TYR A 1 470 ? -7.729 31.252 23.402 1.00 94.81 470 TYR A CA 1
ATOM 3863 C C . TYR A 1 470 ? -8.642 32.478 23.456 1.00 94.81 470 TYR A C 1
ATOM 3865 O O . TYR A 1 470 ? -8.572 33.267 24.398 1.00 94.81 470 TYR A O 1
ATOM 3873 N N . ASP A 1 471 ? -9.548 32.587 22.482 1.00 94.81 471 ASP A N 1
ATOM 3874 C CA . ASP A 1 471 ? -10.490 33.710 22.347 1.00 94.81 471 ASP A CA 1
ATOM 3875 C C . ASP A 1 471 ? -11.681 33.635 23.319 1.00 94.81 471 ASP A C 1
ATOM 3877 O O . ASP A 1 471 ? -12.458 34.580 23.430 1.00 94.81 471 ASP A O 1
ATOM 3881 N N . GLY A 1 472 ? -11.840 32.518 24.032 1.00 95.25 472 GLY A N 1
ATOM 3882 C CA . GLY A 1 472 ? -12.852 32.328 25.067 1.00 95.25 472 GLY A CA 1
ATOM 3883 C C . GLY A 1 472 ? -12.784 30.938 25.702 1.00 95.25 472 GLY A C 1
ATOM 3884 O O . GLY A 1 472 ? -12.261 29.997 25.106 1.00 95.25 472 GLY A O 1
ATOM 3885 N N . TYR A 1 473 ? -13.338 30.802 26.908 1.00 96.19 473 TYR A N 1
ATOM 3886 C CA . TYR A 1 473 ? -13.263 29.571 27.704 1.00 96.19 473 TYR A CA 1
ATOM 3887 C C . TYR A 1 473 ? -14.641 29.099 28.159 1.00 96.19 473 TYR A C 1
ATOM 3889 O O . TYR A 1 473 ? -15.415 29.869 28.731 1.00 96.19 473 TYR A O 1
ATOM 3897 N N . LEU A 1 474 ? -14.928 27.811 27.956 1.00 94.75 474 LEU A N 1
ATOM 3898 C CA . LEU A 1 474 ? -16.139 27.161 28.454 1.00 94.75 474 LEU A CA 1
ATOM 3899 C C . LEU A 1 474 ? -15.792 26.135 29.535 1.00 94.75 474 LEU A C 1
ATOM 3901 O O . LEU A 1 474 ? -15.040 25.196 29.287 1.00 94.75 474 LEU A O 1
ATOM 3905 N N . ILE A 1 475 ? -16.388 26.277 30.718 1.00 94.62 475 ILE A N 1
ATOM 3906 C CA . ILE A 1 475 ? -16.273 25.309 31.808 1.00 94.62 475 ILE A CA 1
ATOM 3907 C C . ILE A 1 475 ? -17.454 24.338 31.711 1.00 94.62 475 ILE A C 1
ATOM 3909 O O . ILE A 1 475 ? -18.606 24.698 31.968 1.00 94.62 475 ILE A O 1
ATOM 3913 N N . CYS A 1 476 ? -17.156 23.087 31.361 1.00 90.56 476 CYS A N 1
ATOM 3914 C CA . CYS A 1 476 ? -18.139 22.033 31.088 1.00 90.56 476 CYS A CA 1
ATOM 3915 C C . CYS A 1 476 ? -18.583 21.248 32.338 1.00 90.56 476 CYS A C 1
ATOM 3917 O O . CYS A 1 476 ? -18.828 20.047 32.266 1.00 90.56 476 CYS A O 1
ATOM 3919 N N . CYS A 1 477 ? -18.710 21.922 33.482 1.00 89.19 477 CYS A N 1
ATOM 3920 C CA . CYS A 1 477 ? -19.315 21.366 34.693 1.00 89.19 477 CYS A CA 1
ATOM 3921 C C . CYS A 1 477 ? -20.655 22.060 34.954 1.00 89.19 477 CYS A C 1
ATOM 3923 O O . CYS A 1 477 ? -20.732 23.291 34.936 1.00 89.19 477 CYS A O 1
ATOM 3925 N N . PHE A 1 478 ? -21.719 21.289 35.192 1.00 89.94 478 PHE A N 1
ATOM 3926 C CA . PHE A 1 478 ? -23.041 21.845 35.480 1.00 89.94 478 PHE A CA 1
ATOM 3927 C C . PHE A 1 478 ? -23.151 22.204 36.966 1.00 89.94 478 PHE A C 1
ATOM 3929 O O . PHE A 1 478 ? -23.806 21.527 37.746 1.00 89.94 478 PHE A O 1
ATOM 3936 N N . SER A 1 479 ? -22.446 23.256 37.367 1.00 90.50 479 SER A N 1
ATOM 3937 C CA . SER A 1 479 ? -22.499 23.862 38.699 1.00 90.50 479 SER A CA 1
ATOM 3938 C C . SER A 1 479 ? -22.004 25.312 38.625 1.00 90.50 479 SER A C 1
ATOM 3940 O O . SER A 1 479 ? -21.461 25.728 37.597 1.00 90.50 479 SER A O 1
ATOM 3942 N N . ASP A 1 480 ? -22.151 26.094 39.701 1.00 90.44 480 ASP A N 1
ATOM 3943 C CA . ASP A 1 480 ? -21.431 27.373 39.860 1.00 90.44 480 ASP A CA 1
ATOM 3944 C C . ASP A 1 480 ? -19.936 27.100 40.123 1.00 90.44 480 ASP A C 1
ATOM 3946 O O . ASP A 1 480 ? -19.424 27.258 41.232 1.00 90.44 480 ASP A O 1
ATOM 3950 N N . HIS A 1 481 ? -19.251 26.569 39.107 1.00 94.12 481 HIS A N 1
ATOM 3951 C CA . HIS A 1 481 ? -17.914 26.009 39.249 1.00 94.12 481 HIS A CA 1
ATOM 3952 C C . HIS A 1 481 ? -16.874 27.118 39.516 1.00 94.12 481 HIS A C 1
ATOM 3954 O O . HIS A 1 481 ? -16.741 28.029 38.692 1.00 94.12 481 HIS A O 1
ATOM 3960 N N . PRO A 1 482 ? -16.058 27.033 40.590 1.00 95.31 482 PRO A N 1
ATOM 3961 C CA . PRO A 1 482 ? -15.129 28.102 40.977 1.00 95.31 482 PRO A CA 1
ATOM 3962 C C . PRO A 1 482 ? -14.130 28.510 39.886 1.00 95.31 482 PRO A C 1
ATOM 3964 O O . PRO A 1 482 ? -13.749 29.676 39.804 1.00 95.31 482 PRO A O 1
ATOM 3967 N N . LEU A 1 483 ? -13.743 27.565 39.021 1.00 95.69 483 LEU A N 1
ATOM 3968 C CA . LEU A 1 483 ? -12.834 27.814 37.895 1.00 95.69 483 LEU A CA 1
ATOM 3969 C C . LEU A 1 483 ? -13.336 28.911 36.944 1.00 95.69 483 LEU A C 1
ATOM 3971 O O . LEU A 1 483 ? -12.513 29.626 36.387 1.00 95.69 483 LEU A O 1
ATOM 3975 N N . VAL A 1 484 ? -14.656 29.081 36.789 1.00 95.88 484 VAL A N 1
ATOM 3976 C CA . VAL A 1 484 ? -15.228 30.153 35.955 1.00 95.88 484 VAL A CA 1
ATOM 3977 C C . VAL A 1 484 ? -14.749 31.516 36.455 1.00 95.88 484 VAL A C 1
ATOM 3979 O O . VAL A 1 484 ? -14.180 32.291 35.692 1.00 95.88 484 VAL A O 1
ATOM 3982 N N . HIS A 1 485 ? -14.923 31.765 37.755 1.00 94.38 485 HIS A N 1
ATOM 3983 C CA . HIS A 1 485 ? -14.566 33.029 38.406 1.00 94.38 485 HIS A CA 1
ATOM 3984 C C . HIS A 1 485 ? -13.050 33.212 38.526 1.00 94.38 485 HIS A C 1
ATOM 3986 O O . HIS A 1 485 ? -12.538 34.322 38.419 1.00 94.38 485 HIS A O 1
ATOM 3992 N N . GLN A 1 486 ? -12.310 32.127 38.767 1.00 95.69 486 GLN A N 1
ATOM 3993 C CA . GLN A 1 486 ? -10.848 32.182 38.862 1.00 95.69 486 GLN A CA 1
ATOM 3994 C C . GLN A 1 486 ? -10.212 32.521 37.514 1.00 95.69 486 GLN A C 1
ATOM 3996 O O . GLN A 1 486 ? -9.346 33.391 37.456 1.00 95.69 486 GLN A O 1
ATOM 4001 N N . LEU A 1 487 ? -10.670 31.877 36.437 1.00 95.19 487 LEU A N 1
ATOM 4002 C CA . LEU A 1 487 ? -10.144 32.101 35.097 1.00 95.19 487 LEU A CA 1
ATOM 4003 C C . LEU A 1 487 ? -10.538 33.485 34.570 1.00 95.19 487 LEU A C 1
ATOM 4005 O O . LEU A 1 487 ? -9.682 34.186 34.040 1.00 95.19 487 LEU A O 1
ATOM 4009 N N . SER A 1 488 ? -11.781 33.933 34.800 1.00 94.44 488 SER A N 1
ATOM 4010 C CA . SER A 1 488 ? -12.237 35.269 34.380 1.00 94.44 488 SER A CA 1
ATOM 4011 C C . SER A 1 488 ? -11.443 36.419 35.004 1.00 94.44 488 SER A C 1
ATOM 4013 O O . SER A 1 488 ? -11.432 37.514 34.457 1.00 94.44 488 SER A O 1
ATOM 4015 N N . ASN A 1 489 ? -10.779 36.190 36.141 1.00 94.81 489 ASN A N 1
ATOM 4016 C CA . ASN A 1 489 ? -9.933 37.194 36.790 1.00 94.81 489 ASN A CA 1
ATOM 4017 C C . ASN A 1 489 ? -8.526 37.299 36.183 1.00 94.81 489 ASN A C 1
ATOM 4019 O O . ASN A 1 489 ? -7.808 38.245 36.504 1.00 94.81 489 ASN A O 1
ATOM 4023 N N . ILE A 1 490 ? -8.106 36.333 35.358 1.00 94.19 490 ILE A N 1
ATOM 4024 C CA . ILE A 1 490 ? -6.750 36.282 34.787 1.00 94.19 490 ILE A CA 1
ATOM 4025 C C . ILE A 1 490 ? -6.719 36.366 33.256 1.00 94.19 490 ILE A C 1
ATOM 4027 O O . ILE A 1 490 ? -5.637 36.498 32.687 1.00 94.19 490 ILE A O 1
ATOM 4031 N N . VAL A 1 491 ? -7.875 36.321 32.584 1.00 94.00 491 VAL A N 1
ATOM 4032 C CA . VAL A 1 491 ? -7.987 36.485 31.126 1.00 94.00 491 VAL A CA 1
ATOM 4033 C C . VAL A 1 491 ? -8.875 37.673 30.762 1.00 94.00 491 VAL A C 1
ATOM 4035 O O . VAL A 1 491 ? -9.833 37.981 31.462 1.00 94.00 491 VAL A O 1
ATOM 4038 N N . ASN A 1 492 ? -8.587 38.312 29.625 1.00 90.88 492 ASN A N 1
ATOM 4039 C CA . ASN A 1 492 ? -9.373 39.436 29.087 1.00 90.88 492 ASN A CA 1
ATOM 4040 C C . ASN A 1 492 ? -10.424 39.000 28.047 1.00 90.88 492 ASN A C 1
ATOM 4042 O O . ASN A 1 492 ? -10.989 39.829 27.333 1.00 90.88 492 ASN A O 1
ATOM 4046 N N . VAL A 1 493 ? -10.648 37.694 27.920 1.00 95.00 493 VAL A N 1
ATOM 4047 C CA . VAL A 1 493 ? -11.610 37.101 26.990 1.00 95.00 493 VAL A CA 1
ATOM 4048 C C . VAL A 1 493 ? -12.795 36.499 27.751 1.00 95.00 493 VAL A C 1
ATOM 4050 O O . VAL A 1 493 ? -12.672 36.214 28.944 1.00 95.00 493 VAL A O 1
ATOM 4053 N N . PRO A 1 494 ? -13.951 36.280 27.103 1.00 95.81 494 PRO A N 1
ATOM 4054 C CA . PRO A 1 494 ? -15.118 35.718 27.771 1.00 95.81 494 PRO A CA 1
ATOM 4055 C C . PRO A 1 494 ? -14.856 34.332 28.384 1.00 95.81 494 PRO A C 1
ATOM 4057 O O . PRO A 1 494 ? -14.338 33.427 27.727 1.00 95.81 494 PRO A O 1
ATOM 4060 N N . VAL A 1 495 ? -15.285 34.150 29.633 1.00 96.69 495 VAL A N 1
ATOM 4061 C CA . VAL A 1 495 ? -15.300 32.862 30.342 1.00 96.69 495 VAL A CA 1
ATOM 4062 C C . VAL A 1 495 ? -16.739 32.551 30.737 1.00 96.69 495 VAL A C 1
ATOM 4064 O O . VAL A 1 495 ? -17.431 33.409 31.281 1.00 96.69 495 VAL A O 1
ATOM 4067 N N . MET A 1 496 ? -17.207 31.336 30.460 1.00 95.31 496 MET A N 1
ATOM 4068 C CA . MET A 1 496 ? -18.589 30.931 30.717 1.00 95.31 496 MET A CA 1
ATOM 4069 C C . MET A 1 496 ? -18.654 29.517 31.290 1.00 95.31 496 MET A C 1
ATOM 4071 O O . MET A 1 496 ? -17.942 28.626 30.840 1.00 95.31 496 MET A O 1
ATOM 4075 N N . GLY A 1 497 ? -19.529 29.280 32.265 1.00 95.00 497 GLY A N 1
ATOM 4076 C CA . GLY A 1 497 ? -19.918 27.930 32.682 1.00 95.00 497 GLY A CA 1
ATOM 4077 C C . GLY A 1 497 ? -21.191 27.459 31.977 1.00 95.00 497 GLY A C 1
ATOM 4078 O O . GLY A 1 497 ? -22.104 28.256 31.748 1.00 95.00 497 GLY A O 1
ATOM 4079 N N . ILE A 1 498 ? -21.308 26.158 31.693 1.00 93.56 498 ILE A N 1
ATOM 4080 C CA . ILE A 1 498 ? -22.537 25.595 31.096 1.00 93.56 498 ILE A CA 1
ATOM 4081 C C . ILE A 1 498 ? -23.771 25.773 32.000 1.00 93.56 498 ILE A C 1
ATOM 4083 O O . ILE A 1 498 ? -24.880 25.947 31.499 1.00 93.56 498 ILE A O 1
ATOM 4087 N N . PHE A 1 499 ? -23.578 25.821 33.325 1.00 94.38 499 PHE A N 1
ATOM 4088 C CA . PHE A 1 499 ? -24.626 26.189 34.280 1.00 94.38 499 PHE A CA 1
ATOM 4089 C C . PHE A 1 499 ? -25.151 27.607 34.013 1.00 94.38 499 PHE A C 1
ATOM 4091 O O . PHE A 1 499 ? -26.341 27.790 33.767 1.00 94.38 499 PHE A O 1
ATOM 4098 N N . GLN A 1 500 ? -24.259 28.603 33.972 1.00 93.88 500 GLN A N 1
ATOM 4099 C CA . GLN A 1 500 ? -24.619 30.005 33.727 1.00 93.88 500 GLN A CA 1
ATOM 4100 C C . GLN A 1 500 ? -25.314 30.176 32.372 1.00 93.88 500 GLN A C 1
ATOM 4102 O O . GLN A 1 500 ? -26.332 30.856 32.280 1.00 93.88 500 GLN A O 1
ATOM 4107 N N . ALA A 1 501 ? -24.807 29.510 31.330 1.00 94.88 501 ALA A N 1
ATOM 4108 C CA . ALA A 1 501 ? -25.404 29.527 29.999 1.00 94.88 501 ALA A CA 1
ATOM 4109 C C . ALA A 1 501 ? -26.858 29.024 29.999 1.00 94.88 501 ALA A C 1
ATOM 4111 O O . ALA A 1 501 ? -27.741 29.646 29.405 1.00 94.88 501 ALA A O 1
ATOM 4112 N N . CYS A 1 502 ? -27.128 27.921 30.701 1.00 94.19 502 CYS A N 1
ATOM 4113 C CA . CYS A 1 502 ? -28.479 27.389 30.850 1.00 94.19 502 CYS A CA 1
ATOM 4114 C C . CYS A 1 502 ? -29.401 28.323 31.641 1.00 94.19 502 CYS A C 1
ATOM 4116 O O . CYS A 1 502 ? -30.561 28.485 31.260 1.00 94.19 502 CYS A O 1
ATOM 4118 N N . VAL A 1 503 ? -28.902 28.962 32.701 1.00 93.19 503 VAL A N 1
ATOM 4119 C CA . VAL A 1 503 ? -29.688 29.931 33.482 1.00 93.19 503 VAL A CA 1
ATOM 4120 C C . VAL A 1 503 ? -30.028 31.172 32.647 1.00 93.19 503 VAL A C 1
ATOM 4122 O O . VAL A 1 503 ? -31.171 31.625 32.665 1.00 93.19 503 VAL A O 1
ATOM 4125 N N . LEU A 1 504 ? -29.090 31.677 31.839 1.00 94.06 504 LEU A N 1
ATOM 4126 C CA . LEU A 1 504 ? -29.345 32.777 30.898 1.00 94.06 504 LEU A CA 1
ATOM 4127 C C . LEU A 1 504 ? -30.393 32.403 29.841 1.00 94.06 504 LEU A C 1
ATOM 4129 O O . LEU A 1 504 ? -31.284 33.195 29.535 1.00 94.06 504 LEU A O 1
ATOM 4133 N N . TYR A 1 505 ? -30.332 31.182 29.307 1.00 94.00 505 TYR A N 1
ATOM 4134 C CA . TYR A 1 505 ? -31.359 30.690 28.388 1.00 94.00 505 TYR A CA 1
ATOM 4135 C C . TYR A 1 505 ? -32.737 30.607 29.054 1.00 94.00 505 TYR A C 1
ATOM 4137 O O . TYR A 1 505 ? -33.742 31.002 28.453 1.00 94.00 505 TYR A O 1
ATOM 4145 N N . ALA A 1 506 ? -32.781 30.102 30.290 1.00 92.44 506 ALA A N 1
ATOM 4146 C CA . ALA A 1 506 ? -33.998 29.994 31.080 1.00 92.44 506 ALA A CA 1
ATOM 4147 C C . ALA A 1 506 ? -34.640 31.365 31.316 1.00 92.44 506 ALA A C 1
ATOM 4149 O O . ALA A 1 506 ? -35.835 31.510 31.078 1.00 92.44 506 ALA A O 1
ATOM 4150 N N . LEU A 1 507 ? -33.846 32.378 31.674 1.00 90.75 507 LEU A N 1
ATOM 4151 C CA . LEU A 1 507 ? -34.307 33.760 31.842 1.00 90.75 507 LEU A CA 1
ATOM 4152 C C . LEU A 1 507 ? -35.006 34.323 30.600 1.00 90.75 507 LEU A C 1
ATOM 4154 O O . LEU A 1 507 ? -35.971 35.069 30.721 1.00 90.75 507 LEU A O 1
ATOM 4158 N N . ASN A 1 508 ? -34.528 33.968 29.408 1.00 91.31 508 ASN A N 1
ATOM 4159 C CA . ASN A 1 508 ? -35.106 34.449 28.155 1.00 91.31 508 ASN A CA 1
ATOM 4160 C C . ASN A 1 508 ? -36.326 33.634 27.688 1.00 91.31 508 ASN A C 1
ATOM 4162 O O . ASN A 1 508 ? -37.121 34.118 26.886 1.00 91.31 508 ASN A O 1
ATOM 4166 N N . SER A 1 509 ? -36.448 32.377 28.123 1.00 90.50 509 SER A N 1
ATOM 4167 C CA . SER A 1 509 ? -37.357 31.406 27.495 1.00 90.50 509 SER A CA 1
ATOM 4168 C C . SER A 1 509 ? -38.479 30.910 28.405 1.00 90.50 509 SER A C 1
ATOM 4170 O O . SER A 1 509 ? -39.482 30.413 27.891 1.00 90.50 509 SER A O 1
ATOM 4172 N N . ALA A 1 510 ? -38.308 30.996 29.723 1.00 91.81 510 ALA A N 1
ATOM 4173 C CA . ALA A 1 510 ? -39.272 30.522 30.707 1.00 91.81 510 ALA A CA 1
ATOM 4174 C C . ALA A 1 510 ? -40.247 31.631 31.127 1.00 91.81 510 ALA A C 1
ATOM 4176 O O . ALA A 1 510 ? -39.928 32.817 31.105 1.00 91.81 510 ALA A O 1
ATOM 4177 N N . ASN A 1 511 ? -41.448 31.226 31.525 1.00 90.50 511 ASN A N 1
ATOM 4178 C CA . ASN A 1 511 ? -42.457 32.073 32.161 1.00 90.50 511 ASN A CA 1
ATOM 4179 C C . ASN A 1 511 ? -43.342 31.201 33.065 1.00 90.50 511 ASN A C 1
ATOM 4181 O O . ASN A 1 511 ? -43.142 29.988 33.139 1.00 90.50 511 ASN A O 1
ATOM 4185 N N . ASP A 1 512 ? -44.313 31.797 33.754 1.00 87.75 512 ASP A N 1
ATOM 4186 C CA . ASP A 1 512 ? -45.164 31.058 34.698 1.00 87.75 512 ASP A CA 1
ATOM 4187 C C . ASP A 1 512 ? -45.991 29.943 34.029 1.00 87.75 512 ASP A C 1
ATOM 4189 O O . ASP A 1 512 ? -46.236 28.905 34.652 1.00 87.75 512 ASP A O 1
ATOM 4193 N N . ASP A 1 513 ? -46.338 30.111 32.748 1.00 87.25 513 ASP A N 1
ATOM 4194 C CA . ASP A 1 513 ? -47.059 29.114 31.948 1.00 87.25 513 ASP A CA 1
ATOM 4195 C C . ASP A 1 513 ? -46.131 28.032 31.367 1.00 87.25 513 ASP A C 1
ATOM 4197 O O . ASP A 1 513 ? -46.576 26.924 31.068 1.00 87.25 513 ASP A O 1
ATOM 4201 N N . ASN A 1 514 ? -44.835 28.328 31.222 1.00 88.50 514 ASN A N 1
ATOM 4202 C CA . ASN A 1 514 ? -43.815 27.459 30.634 1.00 88.50 514 ASN A CA 1
ATOM 4203 C C . ASN A 1 514 ? -42.598 27.390 31.553 1.00 88.50 514 ASN A C 1
ATOM 4205 O O . ASN A 1 514 ? -41.550 27.988 31.276 1.00 88.50 514 ASN A O 1
ATOM 4209 N N . LYS A 1 515 ? -42.750 26.659 32.658 1.00 94.50 515 LYS A N 1
ATOM 4210 C CA . LYS A 1 515 ? -41.718 26.600 33.688 1.00 94.50 515 LYS A CA 1
ATOM 4211 C C . LYS A 1 515 ? -40.491 25.828 33.222 1.00 94.50 515 LYS A C 1
ATOM 4213 O O . LYS A 1 515 ? -40.566 24.960 32.343 1.00 94.50 515 LYS A O 1
ATOM 4218 N N . VAL A 1 516 ? -39.366 26.138 33.849 1.00 96.69 516 VAL A N 1
ATOM 4219 C CA . VAL A 1 516 ? -38.082 25.475 33.642 1.00 96.69 516 VAL A CA 1
ATOM 4220 C C . VAL A 1 516 ? -37.701 24.633 34.855 1.00 96.69 516 VAL A C 1
ATOM 4222 O O . VAL A 1 516 ? -37.979 25.018 35.986 1.00 96.69 516 VAL A O 1
ATOM 4225 N N . ALA A 1 517 ? -37.058 23.493 34.624 1.00 95.94 517 ALA A N 1
ATOM 4226 C CA . ALA A 1 517 ? -36.481 22.656 35.670 1.00 95.94 517 ALA A CA 1
ATOM 4227 C C . ALA A 1 517 ? -35.083 22.177 35.267 1.00 95.94 517 ALA A C 1
ATOM 4229 O O . ALA A 1 517 ? -34.796 22.016 34.077 1.00 95.94 517 ALA A O 1
ATOM 4230 N N . ILE A 1 518 ? -34.227 21.907 36.251 1.00 95.44 518 ILE A N 1
ATOM 4231 C CA . ILE A 1 518 ? -32.953 21.213 36.036 1.00 95.44 518 ILE A CA 1
ATOM 4232 C C . ILE A 1 518 ? -33.157 19.724 36.317 1.00 95.44 518 ILE A C 1
ATOM 4234 O O . ILE A 1 518 ? -33.657 19.354 37.378 1.00 95.44 518 ILE A O 1
ATOM 4238 N N . LEU A 1 519 ? -32.733 18.875 35.379 1.00 93.25 519 LEU A N 1
ATOM 4239 C CA . LEU A 1 519 ? -32.661 17.426 35.562 1.00 93.25 519 LEU A CA 1
ATOM 4240 C C . LEU A 1 519 ? -31.197 17.012 35.745 1.00 93.25 519 LEU A C 1
ATOM 4242 O O . LEU A 1 519 ? -30.414 17.125 34.804 1.00 93.25 519 LEU A O 1
ATOM 4246 N N . THR A 1 520 ? -30.826 16.540 36.936 1.00 88.38 520 THR A N 1
ATOM 4247 C CA . THR A 1 520 ? -29.438 16.182 37.290 1.00 88.38 520 THR A CA 1
ATOM 4248 C C . THR A 1 520 ? -29.246 14.673 37.519 1.00 88.38 520 THR A C 1
ATOM 4250 O O . THR A 1 520 ? -30.196 13.885 37.447 1.00 88.38 520 THR A O 1
ATOM 4253 N N . SER A 1 521 ? -28.005 14.238 37.743 1.00 79.88 521 SER A N 1
ATOM 4254 C CA . SER A 1 521 ? -27.639 12.833 37.953 1.00 79.88 521 SER A CA 1
ATOM 4255 C C . SER A 1 521 ? -28.005 12.345 39.356 1.00 79.88 521 SER A C 1
ATOM 4257 O O . SER A 1 521 ? -28.849 11.462 39.481 1.00 79.88 521 SER A O 1
ATOM 4259 N N . SER A 1 522 ? -27.418 12.924 40.406 1.00 82.06 522 SER A N 1
ATOM 4260 C CA . SER A 1 522 ? -27.553 12.448 41.788 1.00 82.06 522 SER A CA 1
ATOM 4261 C C . SER A 1 522 ? -28.302 13.424 42.693 1.00 82.06 522 SER A C 1
ATOM 4263 O O . SER A 1 522 ? -28.251 14.643 42.522 1.00 82.06 522 SER A O 1
ATOM 4265 N N . LYS A 1 523 ? -28.980 12.880 43.707 1.00 85.38 523 LYS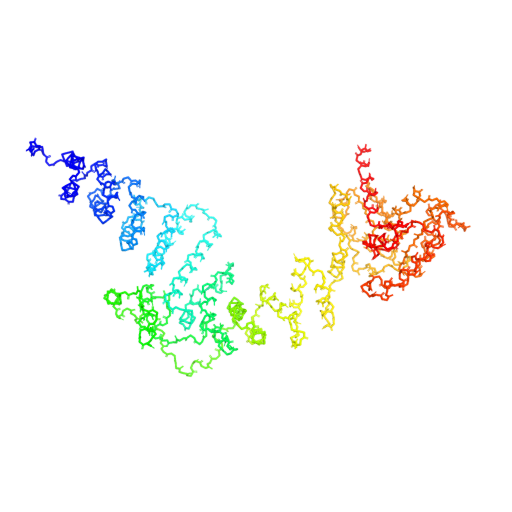 A N 1
ATOM 4266 C CA . LYS A 1 523 ? -29.754 13.661 44.679 1.00 85.38 523 LYS A CA 1
ATOM 4267 C C . LYS A 1 523 ? -28.954 14.709 45.460 1.00 85.38 523 LYS A C 1
ATOM 4269 O O . LYS A 1 523 ? -29.519 15.723 45.860 1.00 85.38 523 LYS A O 1
ATOM 4274 N N . SER A 1 524 ? -27.648 14.510 45.663 1.00 83.88 524 SER A N 1
ATOM 4275 C CA . SER A 1 524 ? -26.799 15.505 46.342 1.00 83.88 524 SER A CA 1
ATOM 4276 C C . SER A 1 524 ? -26.759 16.845 45.601 1.00 83.88 524 SER A C 1
ATOM 4278 O O . SER A 1 524 ? -26.571 17.882 46.234 1.00 83.88 524 SER A O 1
ATOM 4280 N N . TRP A 1 525 ? -26.988 16.840 44.284 1.00 88.06 525 TRP A N 1
ATOM 4281 C CA . TRP A 1 525 ? -26.979 18.045 43.462 1.00 88.06 525 TRP A CA 1
ATOM 4282 C C . TRP A 1 525 ? -28.254 18.883 43.542 1.00 88.06 525 TRP A C 1
ATOM 4284 O O . TRP A 1 525 ? -28.177 20.059 43.203 1.00 88.06 525 TRP A O 1
ATOM 4294 N N . GLU A 1 526 ? -29.393 18.348 44.001 1.00 90.56 526 GLU A N 1
ATOM 4295 C CA . GLU A 1 526 ? -30.664 19.097 44.024 1.00 90.56 526 GLU A CA 1
ATOM 4296 C C . GLU A 1 526 ? -30.518 20.397 44.830 1.00 90.56 526 GLU A C 1
ATOM 4298 O O . GLU A 1 526 ? -30.621 21.499 44.293 1.00 90.56 526 GLU A O 1
ATOM 4303 N N . THR A 1 527 ? -30.141 20.277 46.105 1.00 89.19 527 THR A N 1
ATOM 4304 C CA . THR A 1 527 ? -29.968 21.435 46.993 1.00 89.19 527 THR A CA 1
ATOM 4305 C C . THR A 1 527 ? -28.796 22.327 46.579 1.00 89.19 527 THR A C 1
ATOM 4307 O O . THR A 1 527 ? -28.867 23.545 46.725 1.00 89.19 527 THR A O 1
ATOM 4310 N N . ILE A 1 528 ? -27.708 21.751 46.058 1.00 89.75 528 ILE A N 1
ATOM 4311 C CA . ILE A 1 528 ? -26.529 22.524 45.636 1.00 89.75 528 ILE A CA 1
ATOM 4312 C C . ILE A 1 528 ? -26.874 23.417 44.437 1.00 89.75 528 ILE A C 1
ATOM 4314 O O . ILE A 1 528 ? -26.496 24.591 44.413 1.00 89.75 528 ILE A O 1
ATOM 4318 N N . LEU A 1 529 ? -27.601 22.883 43.453 1.00 91.94 529 LEU A N 1
ATOM 4319 C CA . LEU A 1 529 ? -27.983 23.617 42.247 1.00 91.94 529 LEU A CA 1
ATOM 4320 C C . LEU A 1 529 ? -29.085 24.635 42.528 1.00 91.94 529 LEU A C 1
ATOM 4322 O O . LEU A 1 529 ? -28.972 25.762 42.051 1.00 91.94 529 LEU A O 1
ATOM 4326 N N . ASP A 1 530 ? -30.063 24.310 43.373 1.00 91.19 530 ASP A N 1
ATOM 4327 C CA . ASP A 1 530 ? -31.080 25.274 43.807 1.00 91.19 530 ASP A CA 1
ATOM 4328 C C . ASP A 1 530 ? -30.443 26.455 44.556 1.00 91.19 530 ASP A C 1
ATOM 4330 O O . ASP A 1 530 ? -30.716 27.615 44.248 1.00 91.19 530 ASP A O 1
ATOM 4334 N N . ASN A 1 531 ? -29.492 26.192 45.458 1.00 89.06 531 ASN A N 1
ATOM 4335 C CA . ASN A 1 531 ? -28.729 27.255 46.118 1.00 89.06 531 ASN A CA 1
ATOM 4336 C C . ASN A 1 531 ? -27.874 28.063 45.128 1.00 89.06 531 ASN A C 1
ATOM 4338 O O . ASN A 1 531 ? -27.744 29.280 45.270 1.00 89.06 531 ASN A O 1
ATOM 4342 N N . SER A 1 532 ? -27.308 27.409 44.110 1.00 90.31 532 SER A N 1
ATOM 4343 C CA . SER A 1 532 ? -26.543 28.082 43.051 1.00 90.31 532 SER A CA 1
ATOM 4344 C C . SER A 1 532 ? -27.433 29.003 42.209 1.00 90.31 532 SER A C 1
ATOM 4346 O O . SER A 1 532 ? -27.011 30.104 41.857 1.00 90.31 532 SER A O 1
ATOM 4348 N N . LEU A 1 533 ? -28.678 28.599 41.930 1.00 90.94 533 LEU A N 1
ATOM 4349 C CA . LEU A 1 533 ? -29.682 29.433 41.263 1.00 90.94 533 LEU A CA 1
ATOM 4350 C C . LEU A 1 533 ? -30.062 30.642 42.120 1.00 90.94 533 LEU A C 1
ATOM 4352 O O . LEU A 1 533 ? -30.053 31.767 41.625 1.00 90.94 533 LEU A O 1
ATOM 4356 N N . LEU A 1 534 ? -30.346 30.433 43.408 1.00 88.81 534 LEU A N 1
ATOM 4357 C CA . LEU A 1 534 ? -30.666 31.523 44.334 1.00 88.81 534 LEU A CA 1
ATOM 4358 C C . LEU A 1 534 ? -29.531 32.543 44.416 1.00 88.81 534 LEU A C 1
ATOM 4360 O O . LEU A 1 534 ? -29.774 33.747 44.328 1.00 88.81 534 LEU A O 1
ATOM 4364 N N . LYS A 1 535 ? -28.286 32.068 44.506 1.00 86.81 535 LYS A N 1
ATOM 4365 C CA . LYS A 1 535 ? -27.098 32.924 44.471 1.00 86.81 535 LYS A CA 1
ATOM 4366 C C . LYS A 1 535 ? -26.997 33.700 43.153 1.00 86.81 535 LYS A C 1
ATOM 4368 O O . LYS A 1 535 ? -26.686 34.889 43.188 1.00 86.81 535 LYS A O 1
ATOM 4373 N N . PHE A 1 536 ? -27.275 33.056 42.016 1.00 87.06 536 PHE A N 1
ATOM 4374 C CA . PHE A 1 536 ? -27.249 33.696 40.698 1.00 87.06 536 PHE A CA 1
ATOM 4375 C C . PHE A 1 536 ? -28.293 34.819 40.572 1.00 87.06 536 PHE A C 1
ATOM 4377 O O . PHE A 1 536 ? -27.972 35.882 40.050 1.00 87.06 536 PHE A O 1
ATOM 4384 N N . PHE A 1 537 ? -29.520 34.616 41.068 1.00 84.38 537 PHE A N 1
ATOM 4385 C CA . PHE A 1 537 ? -30.594 35.614 40.963 1.00 84.38 537 PHE A CA 1
ATOM 4386 C C . PHE A 1 537 ? -30.508 36.734 42.008 1.00 84.38 537 PHE A C 1
ATOM 4388 O O . PHE A 1 537 ? -30.765 37.890 41.680 1.00 84.38 537 PHE A O 1
ATOM 4395 N N . ASN A 1 538 ? -30.149 36.411 43.254 1.00 80.81 538 ASN A N 1
ATOM 4396 C CA . ASN A 1 538 ? -30.297 37.332 44.388 1.00 80.81 538 ASN A CA 1
ATOM 4397 C C . ASN A 1 538 ? -28.970 37.912 44.900 1.00 80.81 538 ASN A C 1
ATOM 4399 O O . ASN A 1 538 ? -28.973 38.739 45.812 1.00 80.81 538 ASN A O 1
ATOM 4403 N N . GLY A 1 539 ? -27.823 37.463 44.377 1.00 65.00 539 GLY A N 1
ATOM 4404 C CA . GLY A 1 539 ? -26.495 37.964 44.751 1.00 65.00 539 GLY A CA 1
ATOM 4405 C C . GLY A 1 539 ? -26.059 37.692 46.202 1.00 65.00 539 GLY A C 1
ATOM 4406 O O . GLY A 1 539 ? -24.943 38.052 46.572 1.00 65.00 539 GLY A O 1
ATOM 4407 N N . SER A 1 540 ? -26.893 37.057 47.037 1.00 55.78 540 SER A N 1
ATOM 4408 C CA . SER A 1 540 ? -26.589 36.697 48.430 1.00 55.78 540 SER A CA 1
ATOM 4409 C C . SER A 1 540 ? -27.341 35.431 48.876 1.00 55.78 540 SER A C 1
ATOM 4411 O O . SER A 1 540 ? -28.373 35.088 48.307 1.00 55.78 540 SER A O 1
ATOM 4413 N N . ASN A 1 541 ? -26.825 34.732 49.899 1.00 53.72 541 ASN A N 1
ATOM 4414 C CA . ASN A 1 541 ? -27.392 33.490 50.459 1.00 53.72 541 ASN A CA 1
ATOM 4415 C C . ASN A 1 541 ? -28.599 33.741 51.393 1.00 53.72 541 ASN A C 1
ATOM 4417 O O . ASN A 1 541 ? -28.719 33.105 52.443 1.00 53.72 541 ASN A O 1
ATOM 4421 N N . THR A 1 542 ? -29.469 34.702 51.082 1.00 52.81 542 THR A N 1
ATOM 4422 C CA . THR A 1 542 ? -30.711 34.877 51.844 1.00 52.81 542 THR A CA 1
ATOM 4423 C C . THR A 1 542 ? -31.735 33.822 51.408 1.00 52.81 542 THR A C 1
ATOM 4425 O O . THR A 1 542 ? -31.841 33.535 50.215 1.00 52.81 542 THR A O 1
ATOM 4428 N N . PRO A 1 543 ? -32.486 33.209 52.344 1.00 52.88 543 PRO A N 1
ATOM 4429 C CA . PRO A 1 543 ? -33.512 32.233 52.002 1.00 52.88 543 PRO A CA 1
ATOM 4430 C C . PRO A 1 543 ? -34.665 32.944 51.290 1.00 52.88 543 PRO A C 1
ATOM 4432 O O . PRO A 1 543 ? -35.522 33.567 51.915 1.00 52.88 543 PRO A O 1
ATOM 4435 N N . HIS A 1 544 ? -34.650 32.864 49.968 1.00 63.62 544 HIS A N 1
ATOM 4436 C CA . HIS A 1 544 ? -35.757 33.219 49.095 1.00 63.62 544 HIS A CA 1
ATOM 4437 C C . HIS A 1 544 ? -36.152 31.981 48.301 1.00 63.62 544 HIS A C 1
ATOM 4439 O O . HIS A 1 544 ? -35.323 31.103 48.064 1.00 63.62 544 HIS A O 1
ATOM 4445 N N . ASP A 1 545 ? -37.412 31.922 47.892 1.00 77.12 545 ASP A N 1
ATOM 4446 C CA . ASP A 1 545 ? -37.874 30.888 46.977 1.00 77.12 545 ASP A CA 1
ATOM 4447 C C . ASP A 1 545 ? -37.260 31.106 45.586 1.00 77.12 545 ASP A C 1
ATOM 4449 O O . ASP A 1 545 ? -36.934 32.234 45.196 1.00 77.12 545 ASP A O 1
ATOM 4453 N N . LEU A 1 546 ? -37.098 30.018 44.828 1.00 83.88 546 LEU A N 1
ATOM 4454 C CA . LEU A 1 546 ? -36.749 30.109 43.411 1.00 83.88 546 LEU A CA 1
ATOM 4455 C C . LEU A 1 546 ? -37.787 30.978 42.674 1.00 83.88 546 LEU A C 1
ATOM 4457 O O . LEU A 1 546 ? -38.953 31.020 43.083 1.00 83.88 546 LEU A O 1
ATOM 4461 N N . PRO A 1 547 ? -37.405 31.661 41.577 1.00 85.94 547 PRO A N 1
ATOM 4462 C CA . PRO A 1 547 ? -38.366 32.396 40.760 1.00 85.94 547 PRO A CA 1
ATOM 4463 C C . PRO A 1 547 ? -39.571 31.522 40.386 1.00 85.94 547 PRO A C 1
ATOM 4465 O O . PRO A 1 547 ? -39.410 30.333 40.133 1.00 85.94 547 PRO A O 1
ATOM 4468 N N . SER A 1 548 ? -40.774 32.095 40.297 1.00 88.06 548 SER A N 1
ATOM 4469 C CA . SER A 1 548 ? -42.029 31.344 40.084 1.00 88.06 548 SER A CA 1
ATOM 4470 C C . SER A 1 548 ? -42.041 30.462 38.826 1.00 88.06 548 SER A C 1
ATOM 4472 O O . SER A 1 548 ? -42.726 29.428 38.792 1.00 88.06 548 SER A O 1
ATOM 4474 N N . PHE A 1 549 ? -41.257 30.848 37.817 1.00 90.25 549 PHE A N 1
ATOM 4475 C CA . PHE A 1 549 ? -41.052 30.125 36.564 1.00 90.25 549 PHE A CA 1
ATOM 4476 C C . PHE A 1 549 ? -40.000 29.005 36.653 1.00 90.25 549 PHE A C 1
ATOM 4478 O O . PHE A 1 549 ? -39.847 28.256 35.691 1.00 90.25 549 PHE A O 1
ATOM 4485 N N . PHE A 1 550 ? -39.278 28.871 37.768 1.00 93.56 550 PHE A N 1
ATOM 4486 C CA . PHE A 1 550 ? -38.223 27.882 37.990 1.00 93.56 550 PHE A CA 1
ATOM 4487 C C . PHE A 1 550 ? -38.677 26.849 39.031 1.00 93.56 550 PHE A C 1
ATOM 4489 O O . PHE A 1 550 ? -38.963 27.174 40.180 1.00 93.56 550 PHE A O 1
ATOM 4496 N N . LEU A 1 551 ? -38.770 25.588 38.620 1.00 93.75 551 LEU A N 1
ATOM 4497 C CA . LEU A 1 551 ? -39.088 24.469 39.505 1.00 93.75 551 LEU A CA 1
ATOM 4498 C C . LEU A 1 551 ? -37.825 23.981 40.232 1.00 93.75 551 LEU A C 1
ATOM 4500 O O . LEU A 1 551 ? -36.732 24.109 39.673 1.00 93.75 551 LEU A O 1
ATOM 4504 N N . PRO A 1 552 ? -37.959 23.378 41.429 1.00 93.00 552 PRO A N 1
ATOM 4505 C CA . PRO A 1 552 ? -36.832 22.761 42.124 1.00 93.00 552 PRO A CA 1
ATOM 4506 C C . PRO A 1 552 ? -36.088 21.759 41.241 1.00 93.00 552 PRO A C 1
ATOM 4508 O O . PRO A 1 552 ? -36.697 21.042 40.437 1.00 93.00 552 PRO A O 1
ATOM 4511 N N . THR A 1 553 ? -34.769 21.700 41.399 1.00 93.94 553 THR A N 1
ATOM 4512 C CA . THR A 1 553 ? -33.929 20.728 40.699 1.00 93.94 553 THR A CA 1
ATOM 4513 C C . THR A 1 553 ? -34.361 19.305 41.052 1.00 93.94 553 THR A C 1
ATOM 4515 O O . THR A 1 553 ? -34.584 18.988 42.219 1.00 93.94 553 THR A O 1
ATOM 4518 N N . LEU A 1 554 ? -34.439 18.429 40.047 1.00 94.00 554 LEU A N 1
ATOM 4519 C CA . LEU A 1 554 ? -34.778 17.020 40.233 1.00 94.00 554 LEU A CA 1
ATOM 4520 C C . LEU A 1 554 ? -33.618 16.124 39.805 1.00 94.00 554 LEU A C 1
ATOM 4522 O O . LEU A 1 554 ? -33.137 16.195 38.672 1.00 94.00 554 LEU A O 1
ATOM 4526 N N . ALA A 1 555 ? -33.203 15.225 40.689 1.00 89.50 555 ALA A N 1
ATOM 4527 C CA . ALA A 1 555 ? -32.246 14.181 40.375 1.00 89.50 555 ALA A CA 1
ATOM 4528 C C . ALA A 1 555 ? -32.924 12.960 39.752 1.00 89.50 555 ALA A C 1
ATOM 4530 O O . ALA A 1 555 ? -33.996 12.500 40.175 1.00 89.50 555 ALA A O 1
ATOM 4531 N N . SER A 1 556 ? -32.254 12.404 38.746 1.00 82.38 556 SER A N 1
ATOM 4532 C CA . SER A 1 556 ? -32.655 11.152 38.117 1.00 82.38 556 SER A CA 1
ATOM 4533 C C . SER A 1 556 ? -32.321 9.926 38.974 1.00 82.38 556 SER A C 1
ATOM 4535 O O . SER A 1 556 ? -33.073 8.955 38.919 1.00 82.38 556 SER A O 1
ATOM 4537 N N . ASP A 1 557 ? -31.259 9.987 39.791 1.00 78.19 557 ASP A N 1
ATOM 4538 C CA . ASP A 1 557 ? -30.659 8.860 40.531 1.00 78.19 557 ASP A CA 1
ATOM 4539 C C . ASP A 1 557 ? -30.345 7.660 39.616 1.00 78.19 557 ASP A C 1
ATOM 4541 O O . ASP A 1 557 ? -30.463 6.491 39.996 1.00 78.19 557 ASP A O 1
ATOM 4545 N N . VAL A 1 558 ? -29.964 7.961 38.373 1.00 69.00 558 VAL A N 1
ATOM 4546 C CA . VAL A 1 558 ? -29.573 6.984 37.358 1.00 69.00 558 VAL A CA 1
ATOM 4547 C C . VAL A 1 558 ? -28.086 7.137 37.082 1.00 69.00 558 VAL A C 1
ATOM 4549 O O . VAL A 1 558 ? -27.586 8.248 36.908 1.00 69.00 558 VAL A O 1
ATOM 4552 N N . ASP A 1 559 ? -27.384 6.006 37.003 1.00 65.25 559 ASP A N 1
ATOM 4553 C CA . ASP A 1 559 ? -26.020 5.976 36.490 1.00 65.25 559 ASP A CA 1
ATOM 4554 C C . ASP A 1 559 ? -26.049 6.346 35.001 1.00 65.25 559 ASP A C 1
ATOM 4556 O O . ASP A 1 559 ? -26.404 5.542 34.133 1.00 65.25 559 ASP A O 1
ATOM 4560 N N . VAL A 1 560 ? -25.712 7.603 34.716 1.00 53.19 560 VAL A N 1
ATOM 4561 C CA . VAL A 1 560 ? -25.762 8.200 33.377 1.00 53.19 560 VAL A CA 1
ATOM 4562 C C . VAL A 1 560 ? -24.805 7.479 32.409 1.00 53.19 560 VAL A C 1
ATOM 4564 O O . VAL A 1 560 ? -24.993 7.530 31.196 1.00 53.19 560 VAL A O 1
ATOM 4567 N N . LEU A 1 561 ? -23.823 6.725 32.921 1.00 51.06 561 LEU A N 1
ATOM 4568 C CA . LEU A 1 561 ? -22.939 5.870 32.120 1.00 51.06 561 LEU A CA 1
ATOM 4569 C C . LEU A 1 561 ? -23.629 4.613 31.572 1.00 51.06 561 LEU A C 1
ATOM 4571 O O . LEU A 1 561 ? -23.138 4.016 30.618 1.00 51.06 561 LEU A O 1
ATOM 4575 N N . LYS A 1 562 ? -24.771 4.210 32.141 1.00 60.50 562 LYS A N 1
ATOM 4576 C CA . LYS A 1 562 ? -25.496 2.974 31.800 1.00 60.50 562 LYS A CA 1
ATOM 4577 C C . LYS A 1 562 ? -26.852 3.245 31.152 1.00 60.50 562 LYS A C 1
ATOM 4579 O O . LYS A 1 562 ? -27.797 2.483 31.335 1.00 60.50 562 LYS A O 1
ATOM 4584 N N . LEU A 1 563 ? -26.964 4.316 30.367 1.00 53.66 563 LEU A N 1
ATOM 4585 C CA . LEU A 1 563 ? -28.207 4.691 29.673 1.00 53.66 563 LEU A CA 1
ATOM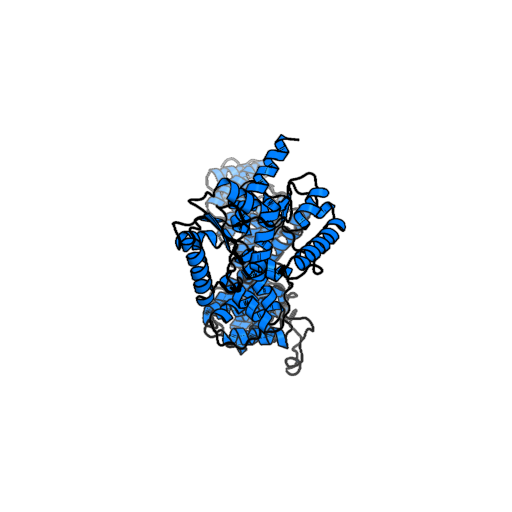 4586 C C . LEU A 1 563 ? -28.610 3.756 28.520 1.00 53.66 563 LEU A C 1
ATOM 4588 O O . LEU A 1 563 ? -29.731 3.858 28.021 1.00 53.66 563 LEU A O 1
ATOM 4592 N N . ALA A 1 564 ? -27.718 2.859 28.087 1.00 52.97 564 ALA A N 1
ATOM 4593 C CA . ALA A 1 564 ? -28.050 1.785 27.150 1.00 52.97 564 ALA A CA 1
ATOM 4594 C C . ALA A 1 564 ? -28.924 0.692 27.794 1.00 52.97 564 ALA A C 1
ATOM 4596 O O . ALA A 1 564 ? -29.588 -0.053 27.075 1.00 52.97 564 ALA A O 1
ATOM 4597 N N . ASP A 1 565 ? -28.944 0.615 29.129 1.00 65.62 565 ASP A N 1
ATOM 4598 C CA . ASP A 1 565 ? -29.819 -0.275 29.884 1.00 65.62 565 ASP A CA 1
ATOM 4599 C C . ASP A 1 565 ? -31.276 0.239 29.827 1.00 65.62 565 ASP A C 1
ATOM 4601 O O . ASP A 1 565 ? -31.555 1.357 30.288 1.00 65.62 565 ASP A O 1
ATOM 4605 N N . PRO A 1 566 ? -32.222 -0.549 29.279 1.00 69.75 566 PRO A N 1
ATOM 4606 C CA . PRO A 1 566 ? -33.635 -0.184 29.219 1.00 69.75 566 PRO A CA 1
ATOM 4607 C C . PRO A 1 566 ? -34.246 0.190 30.578 1.00 69.75 566 PRO A C 1
ATOM 4609 O O . PRO A 1 566 ? -35.120 1.059 30.623 1.00 69.75 566 PRO A O 1
ATOM 4612 N N . GLU A 1 567 ? -33.791 -0.409 31.684 1.00 74.31 567 GLU A N 1
ATOM 4613 C CA . GLU A 1 567 ? -34.318 -0.106 33.023 1.00 74.31 567 GLU A CA 1
ATOM 4614 C C . GLU A 1 567 ? -33.909 1.292 33.503 1.00 74.31 567 GLU A C 1
ATOM 4616 O O . GLU A 1 567 ? -34.716 2.030 34.077 1.00 74.31 567 GLU A O 1
ATOM 4621 N N . ASN A 1 568 ? -32.665 1.688 33.226 1.00 72.81 568 ASN A N 1
ATOM 4622 C CA . ASN A 1 568 ? -32.151 3.017 33.555 1.00 72.81 568 ASN A CA 1
ATOM 4623 C C . ASN A 1 568 ? -32.833 4.103 32.717 1.00 72.81 568 ASN A C 1
ATOM 4625 O O . ASN A 1 568 ? -33.178 5.166 33.240 1.00 72.81 568 ASN A O 1
ATOM 4629 N N . TYR A 1 569 ? -33.106 3.818 31.440 1.00 78.62 569 TYR A N 1
ATOM 4630 C CA . TYR A 1 569 ? -33.857 4.732 30.581 1.00 78.62 569 TYR A CA 1
ATOM 4631 C C . TYR A 1 569 ? -35.305 4.921 31.062 1.00 78.62 569 TYR A C 1
ATOM 4633 O O . TYR A 1 569 ? -35.789 6.051 31.115 1.00 78.62 569 TYR A O 1
ATOM 4641 N N . ALA A 1 570 ? -35.981 3.848 31.486 1.00 81.62 570 ALA A N 1
ATOM 4642 C CA . ALA A 1 570 ? -37.350 3.922 32.003 1.00 81.62 570 ALA A CA 1
ATOM 4643 C C . ALA A 1 570 ? -37.454 4.764 33.291 1.00 81.62 570 ALA A C 1
ATOM 4645 O O . ALA A 1 570 ? -38.378 5.567 33.439 1.00 81.62 570 ALA A O 1
ATOM 4646 N N . LYS A 1 571 ? -36.482 4.644 34.209 1.00 82.81 571 LYS A N 1
ATOM 4647 C CA . LYS A 1 571 ? -36.408 5.495 35.414 1.00 82.81 571 LYS A CA 1
ATOM 4648 C C . LYS A 1 571 ? -36.261 6.973 35.056 1.00 82.81 571 LYS A C 1
ATOM 4650 O O . LYS A 1 571 ? -36.949 7.819 35.627 1.00 82.81 571 LYS A O 1
ATOM 4655 N N . LEU A 1 572 ? -35.409 7.276 34.078 1.00 85.25 572 LEU A N 1
ATOM 4656 C CA . LEU A 1 572 ? -35.204 8.636 33.588 1.00 85.25 572 LEU A CA 1
ATOM 4657 C C . LEU A 1 572 ? -36.478 9.212 32.950 1.00 85.25 572 LEU A C 1
ATOM 4659 O O . LEU A 1 572 ? -36.835 10.357 33.220 1.00 85.25 572 LEU A O 1
ATOM 4663 N N . GLN A 1 573 ? -37.211 8.406 32.176 1.00 87.62 573 GLN A N 1
ATOM 4664 C CA . GLN A 1 573 ? -38.512 8.789 31.621 1.00 87.62 573 GLN A CA 1
ATOM 4665 C C . GLN A 1 573 ? -39.534 9.124 32.717 1.00 87.62 573 GLN A C 1
ATOM 4667 O O . GLN A 1 573 ? -40.206 10.148 32.622 1.00 87.62 573 GLN A O 1
ATOM 4672 N N . GLY A 1 574 ? -39.601 8.332 33.792 1.00 89.69 574 GLY A N 1
ATOM 4673 C CA . GLY A 1 574 ? -40.484 8.619 34.928 1.00 89.69 574 GLY A CA 1
ATOM 4674 C C . GLY A 1 574 ? -40.194 9.971 35.593 1.00 89.69 574 GLY A C 1
ATOM 4675 O O . GLY A 1 574 ? -41.116 10.713 35.925 1.00 89.69 574 GLY A O 1
ATOM 4676 N N . LYS A 1 575 ? -38.913 10.335 35.724 1.00 91.75 575 LYS A N 1
ATOM 4677 C CA . LYS A 1 575 ? -38.479 11.629 36.282 1.00 91.75 575 LYS A CA 1
ATOM 4678 C C . LYS A 1 575 ? -38.797 12.801 35.354 1.00 91.75 575 LYS A C 1
ATOM 4680 O O . LYS A 1 575 ? -39.243 13.847 35.817 1.00 91.75 575 LYS A O 1
ATOM 4685 N N . ILE A 1 576 ? -38.622 12.617 34.046 1.00 93.25 576 ILE A N 1
ATOM 4686 C CA . ILE A 1 576 ? -39.030 13.608 33.043 1.00 93.25 576 ILE A CA 1
ATOM 4687 C C . ILE A 1 576 ? -40.545 13.828 33.101 1.00 93.25 576 ILE A C 1
ATOM 4689 O O . ILE A 1 576 ? -40.989 14.974 33.136 1.00 93.25 576 ILE A O 1
ATOM 4693 N N . GLN A 1 577 ? -41.334 12.753 33.179 1.00 94.12 577 GLN A N 1
ATOM 4694 C CA . GLN A 1 577 ? -42.788 12.854 33.286 1.00 94.12 577 GLN A CA 1
ATOM 4695 C C . GLN A 1 577 ? -43.208 13.601 34.559 1.00 94.12 577 GLN A C 1
ATOM 4697 O O . GLN A 1 577 ? -44.039 14.500 34.483 1.00 94.12 577 GLN A O 1
ATOM 4702 N N . GLN A 1 578 ? -42.562 13.321 35.696 1.00 94.62 578 GLN A N 1
ATOM 4703 C CA . GLN A 1 578 ? -42.796 14.047 36.947 1.00 94.62 578 GLN A CA 1
ATOM 4704 C C . GLN A 1 578 ? -42.596 15.565 36.787 1.00 94.62 578 GLN A C 1
ATOM 4706 O O . GLN A 1 578 ? -43.411 16.345 37.276 1.00 94.62 578 GLN A O 1
ATOM 4711 N N . LEU A 1 579 ? -41.537 16.000 36.096 1.00 94.62 579 LEU A N 1
ATOM 4712 C CA . LEU A 1 579 ? -41.303 17.424 35.824 1.00 94.62 579 LEU A CA 1
ATOM 4713 C C . LEU A 1 579 ? -42.387 18.012 34.911 1.00 94.62 579 LEU A C 1
ATOM 4715 O O . LEU A 1 579 ? -42.889 19.107 35.160 1.00 94.62 579 LEU A O 1
ATOM 4719 N N . ILE A 1 580 ? -42.779 17.280 33.868 1.00 94.50 580 ILE A N 1
ATOM 4720 C CA . ILE A 1 580 ? -43.816 17.704 32.918 1.00 94.50 580 ILE A CA 1
ATOM 4721 C C . ILE A 1 580 ? -45.170 17.888 33.615 1.00 94.50 580 ILE A C 1
ATOM 4723 O O . ILE A 1 580 ? -45.867 18.870 33.329 1.00 94.50 580 ILE A O 1
ATOM 4727 N N . ASP A 1 581 ? -45.511 16.992 34.542 1.00 94.12 581 ASP A N 1
ATOM 4728 C CA . ASP A 1 581 ? -46.732 17.047 35.352 1.00 94.12 581 ASP A CA 1
ATOM 4729 C C . ASP A 1 581 ? -46.732 18.262 36.298 1.00 94.12 581 ASP A C 1
ATOM 4731 O O . ASP A 1 581 ? -47.784 18.826 36.593 1.00 94.12 581 ASP A O 1
ATOM 4735 N N . GLN A 1 582 ? -45.549 18.738 36.704 1.00 92.44 582 GLN A N 1
ATOM 4736 C CA . GLN A 1 582 ? -45.347 19.980 37.467 1.00 92.44 582 GLN A CA 1
ATOM 4737 C C . GLN A 1 582 ? -45.297 21.246 36.587 1.00 92.44 582 GLN A C 1
ATOM 4739 O O . GLN A 1 582 ? -44.928 22.324 37.054 1.00 92.44 582 GLN A O 1
ATOM 4744 N N . ASN A 1 583 ? -45.699 21.134 35.319 1.00 92.38 583 ASN A N 1
ATOM 4745 C CA . ASN A 1 583 ? -45.668 22.189 34.305 1.00 92.38 583 ASN A CA 1
ATOM 4746 C C . ASN A 1 583 ? -44.261 22.606 33.830 1.00 92.38 583 ASN A C 1
ATOM 4748 O O . ASN A 1 583 ? -44.091 23.700 33.289 1.00 92.38 583 ASN A O 1
ATOM 4752 N N . ALA A 1 584 ? -43.249 21.739 33.961 1.00 94.75 584 ALA A N 1
ATOM 4753 C CA . ALA A 1 584 ? -41.985 21.949 33.262 1.00 94.75 584 ALA A CA 1
ATOM 4754 C C . ALA A 1 584 ? -42.209 21.790 31.750 1.00 94.75 584 ALA A C 1
ATOM 4756 O O . ALA A 1 584 ? -42.583 20.720 31.259 1.00 94.75 584 ALA A O 1
ATOM 4757 N N . ARG A 1 585 ? -41.986 22.867 30.997 1.00 94.88 585 ARG A N 1
ATOM 4758 C CA . ARG A 1 585 ? -41.976 22.866 29.523 1.00 94.88 585 ARG A CA 1
ATOM 4759 C C . ARG A 1 585 ? -40.573 23.063 28.963 1.00 94.88 585 ARG A C 1
ATOM 4761 O O . ARG A 1 585 ? -40.357 22.865 27.768 1.00 94.88 585 ARG A O 1
ATOM 4768 N N . ILE A 1 586 ? -39.616 23.400 29.825 1.00 96.31 586 ILE A N 1
ATOM 4769 C CA . ILE A 1 586 ? -38.194 23.506 29.512 1.00 96.31 586 ILE A CA 1
ATOM 4770 C C . ILE A 1 586 ? -37.423 22.686 30.549 1.00 96.31 586 ILE A C 1
ATOM 4772 O O . ILE A 1 586 ? -37.556 22.910 31.747 1.00 96.31 586 ILE A O 1
ATOM 4776 N N . ILE A 1 587 ? -36.611 21.735 30.101 1.00 96.25 587 ILE A N 1
ATOM 4777 C CA . ILE A 1 587 ? -35.766 20.913 30.968 1.00 96.25 587 ILE A CA 1
ATOM 4778 C C . ILE A 1 587 ? -34.308 21.166 30.595 1.00 96.25 587 ILE A C 1
ATOM 4780 O O . ILE A 1 587 ? -33.881 20.908 29.468 1.00 96.25 587 ILE A O 1
ATOM 4784 N N . LEU A 1 588 ? -33.548 21.689 31.553 1.00 95.31 588 LEU A N 1
ATOM 4785 C CA . LEU A 1 588 ? -32.110 21.901 31.445 1.00 95.31 588 LEU A CA 1
ATOM 4786 C C . LEU A 1 588 ? -31.402 20.597 31.814 1.00 95.31 588 LEU A C 1
ATOM 4788 O O . LEU A 1 588 ? -31.606 20.065 32.908 1.00 95.31 588 LEU A O 1
ATOM 4792 N N . LEU A 1 589 ? -30.578 20.074 30.905 1.00 91.75 589 LEU A N 1
ATOM 4793 C CA . LEU A 1 589 ? -29.823 18.845 31.137 1.00 91.75 589 LEU A CA 1
ATOM 4794 C C . LEU A 1 589 ? -28.629 19.154 32.051 1.00 91.75 589 LEU A C 1
ATOM 4796 O O . LEU A 1 589 ? -27.576 19.626 31.612 1.00 91.75 589 LEU A O 1
ATOM 4800 N N . GLY A 1 590 ? -28.850 18.914 33.344 1.00 86.81 590 GLY A N 1
ATOM 4801 C CA . GLY A 1 590 ? -28.057 19.369 34.484 1.00 86.81 590 GLY A CA 1
ATOM 4802 C C . GLY A 1 590 ? -26.819 18.541 34.804 1.00 86.81 590 GLY A C 1
ATOM 4803 O O . GLY A 1 590 ? -26.314 18.585 35.919 1.00 86.81 590 GLY A O 1
ATOM 4804 N N . CYS A 1 591 ? -26.347 17.750 33.849 1.00 80.75 591 CYS A N 1
ATOM 4805 C CA . CYS A 1 591 ? -25.137 16.955 33.962 1.00 80.75 591 CYS A CA 1
ATOM 4806 C C . CYS A 1 591 ? -24.511 16.861 32.572 1.00 80.75 591 CYS A C 1
ATOM 4808 O O . CYS A 1 591 ? -25.224 16.619 31.597 1.00 80.75 591 CYS A O 1
ATOM 4810 N N . ALA A 1 592 ? -23.188 17.006 32.470 1.00 66.00 592 ALA A N 1
ATOM 4811 C CA . ALA A 1 592 ? -22.488 16.863 31.192 1.00 66.00 592 ALA A CA 1
ATOM 4812 C C . ALA A 1 592 ? -22.748 15.486 30.546 1.00 66.00 592 ALA A C 1
ATOM 4814 O O . ALA A 1 592 ? -22.874 15.393 29.329 1.00 66.00 592 ALA A O 1
ATOM 4815 N N . GLY A 1 593 ? -22.938 14.436 31.356 1.00 67.38 593 GLY A N 1
ATOM 4816 C CA . GLY A 1 593 ? -23.293 13.097 30.877 1.00 67.38 593 GLY A CA 1
ATOM 4817 C C . GLY A 1 593 ? -24.688 12.982 30.247 1.00 67.38 593 GLY A C 1
ATOM 4818 O O . GLY A 1 593 ? -24.950 12.008 29.551 1.00 67.38 593 GLY A O 1
ATOM 4819 N N . LEU A 1 594 ? -25.582 13.954 30.465 1.00 73.44 594 LEU A N 1
ATOM 4820 C CA . LEU A 1 594 ? -26.907 14.001 29.831 1.00 73.44 594 LEU A CA 1
ATOM 4821 C C . LEU A 1 594 ? -26.887 14.729 28.475 1.00 73.44 594 LEU A C 1
ATOM 4823 O O . LEU A 1 594 ? -27.903 14.740 27.779 1.00 73.44 594 LEU A O 1
ATOM 4827 N N . SER A 1 595 ? -25.756 15.334 28.093 1.00 70.19 595 SER A N 1
ATOM 4828 C CA . SER A 1 595 ? -25.580 15.963 26.779 1.00 70.19 595 SER A CA 1
ATOM 4829 C C . SER A 1 595 ? -25.844 14.951 25.656 1.00 70.19 595 SER A C 1
ATOM 4831 O O . SER A 1 595 ? -25.629 13.752 25.825 1.00 70.19 595 SER A O 1
ATOM 4833 N N . THR A 1 596 ? -26.333 15.426 24.508 1.00 72.06 596 THR A N 1
ATOM 4834 C CA . THR A 1 596 ? -26.721 14.655 23.304 1.00 72.06 596 THR A CA 1
ATOM 4835 C C . THR A 1 596 ? -28.005 13.819 23.376 1.00 72.06 596 THR A C 1
ATOM 4837 O O . THR A 1 596 ? -28.460 13.301 22.351 1.00 72.06 596 THR A O 1
ATOM 4840 N N . LEU A 1 597 ? -28.659 13.742 24.540 1.00 78.19 597 LEU A N 1
ATOM 4841 C CA . LEU A 1 597 ? -29.970 13.090 24.687 1.00 78.19 597 LEU A CA 1
ATOM 4842 C C . LEU A 1 597 ? -31.151 14.009 24.349 1.00 78.19 597 LEU A C 1
ATOM 4844 O O . LEU A 1 597 ? -32.288 13.543 24.265 1.00 78.19 597 LEU A O 1
ATOM 4848 N N . ASP A 1 598 ? -30.893 15.297 24.117 1.00 79.88 598 ASP A N 1
ATOM 4849 C CA . ASP A 1 598 ? -31.886 16.328 23.813 1.00 79.88 598 ASP A CA 1
ATOM 4850 C C . ASP A 1 598 ? -32.808 15.920 22.657 1.00 79.88 598 ASP A C 1
ATOM 4852 O O . ASP A 1 598 ? -34.030 15.939 22.798 1.00 79.88 598 ASP A O 1
ATOM 4856 N N . ALA A 1 599 ? -32.242 15.465 21.536 1.00 80.88 599 ALA A N 1
ATOM 4857 C CA . ALA A 1 599 ? -33.024 15.048 20.372 1.00 80.88 599 ALA A CA 1
ATOM 4858 C C . ALA A 1 599 ? -33.903 13.819 20.653 1.00 80.88 599 ALA A C 1
ATOM 4860 O O . ALA A 1 599 ? -35.024 13.726 20.147 1.00 80.88 599 ALA A O 1
ATOM 4861 N N . LYS A 1 600 ? -33.405 12.884 21.471 1.00 81.94 600 LYS A N 1
ATOM 4862 C CA . LYS A 1 600 ? -34.141 11.676 21.857 1.00 81.94 600 LYS A CA 1
ATOM 4863 C C . LYS A 1 600 ? -35.319 12.038 22.761 1.00 81.94 600 LYS A C 1
ATOM 4865 O O . LYS A 1 600 ? -36.443 11.641 22.475 1.00 81.94 600 LYS A O 1
ATOM 4870 N N . PHE A 1 601 ? -35.089 12.861 23.783 1.00 85.31 601 PHE A N 1
ATOM 4871 C CA . PHE A 1 601 ? -36.155 13.302 24.680 1.00 85.31 601 PHE A CA 1
ATOM 4872 C C . PHE A 1 601 ? -37.182 14.196 23.990 1.00 85.31 601 PHE A C 1
ATOM 4874 O O . PHE A 1 601 ? -38.368 14.033 24.239 1.00 85.31 601 PHE A O 1
ATOM 4881 N N . MET A 1 602 ? -36.774 15.076 23.072 1.00 85.75 602 MET A N 1
ATOM 4882 C CA . MET A 1 602 ? -37.725 15.868 22.281 1.00 85.75 602 MET A CA 1
ATOM 4883 C C . MET A 1 602 ? -38.635 14.992 21.412 1.00 85.75 602 MET A C 1
ATOM 4885 O O . MET A 1 602 ? -39.793 15.337 21.196 1.00 85.75 602 MET A O 1
ATOM 4889 N N . LYS A 1 603 ? -38.134 13.855 20.914 1.00 86.50 603 LYS A N 1
ATOM 4890 C CA . LYS A 1 603 ? -38.955 12.898 20.165 1.00 86.50 603 LYS A CA 1
ATOM 4891 C C . LYS A 1 603 ? -39.968 12.192 21.069 1.00 86.50 603 LYS A C 1
ATOM 4893 O O . LYS A 1 603 ? -41.113 12.017 20.662 1.00 86.50 603 LYS A O 1
ATOM 4898 N N . ASP A 1 604 ? -39.540 11.797 22.264 1.00 87.62 604 ASP A N 1
ATOM 4899 C CA . ASP A 1 604 ? -40.387 11.094 23.231 1.00 87.62 604 ASP A CA 1
ATOM 4900 C C . ASP A 1 604 ? -41.413 12.039 23.893 1.00 87.62 604 ASP A C 1
ATOM 4902 O O . ASP A 1 604 ? -42.527 11.625 24.206 1.00 87.62 604 ASP A O 1
ATOM 4906 N N . TYR A 1 605 ? -41.069 13.323 24.042 1.00 91.38 605 T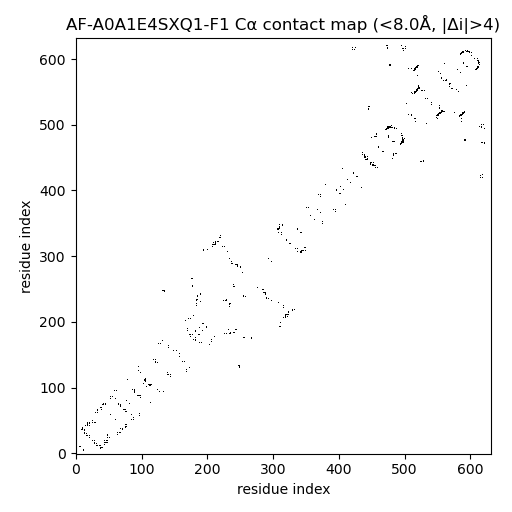YR A N 1
ATOM 4907 C CA . TYR A 1 605 ? -41.875 14.358 24.696 1.00 91.38 605 TYR A CA 1
ATOM 4908 C C . TYR A 1 605 ? -41.963 15.631 23.828 1.00 91.38 605 TYR A C 1
ATOM 4910 O O . TYR A 1 605 ? -41.375 16.662 24.167 1.00 91.38 605 TYR A O 1
ATOM 4918 N N . PRO A 1 606 ? -42.730 15.614 22.721 1.00 85.81 606 PRO A N 1
ATOM 4919 C CA . PRO A 1 606 ? -42.758 16.697 21.726 1.00 85.81 606 PRO A CA 1
ATOM 4920 C C . PRO A 1 606 ? -43.299 18.049 22.233 1.00 85.81 606 PRO A C 1
ATOM 4922 O O . PRO A 1 606 ? -43.182 19.053 21.533 1.00 85.81 606 PRO A O 1
ATOM 4925 N N . GLY A 1 607 ? -43.885 18.099 23.436 1.00 86.88 607 GLY A N 1
ATOM 4926 C CA . GLY A 1 607 ? -44.358 19.325 24.094 1.00 86.88 607 GLY A CA 1
ATOM 4927 C C . GLY A 1 607 ? -43.348 19.986 25.041 1.00 86.88 607 GLY A C 1
ATOM 4928 O O . GLY A 1 607 ? -43.660 21.028 25.618 1.00 86.88 607 GLY A O 1
ATOM 4929 N N . THR A 1 608 ? -42.159 19.400 25.208 1.00 93.06 608 THR A N 1
ATOM 4930 C CA . THR A 1 608 ? -41.149 19.842 26.179 1.00 93.06 608 THR A CA 1
ATOM 4931 C C . THR A 1 608 ? -39.818 20.091 25.479 1.00 93.06 608 THR A C 1
ATOM 4933 O O . THR A 1 608 ? -39.333 19.269 24.704 1.00 93.06 608 THR A O 1
ATOM 4936 N N . LYS A 1 609 ? -39.199 21.240 25.757 1.00 93.62 609 LYS A N 1
ATOM 4937 C CA . LYS A 1 609 ? -37.871 21.589 25.243 1.00 93.62 609 LYS A CA 1
ATOM 4938 C C . LYS A 1 609 ? -36.799 21.000 26.152 1.00 93.62 609 LYS A C 1
ATOM 4940 O O . LYS A 1 609 ? -36.810 21.268 27.350 1.00 93.62 609 LYS A O 1
ATOM 4945 N N . PHE A 1 610 ? -35.846 20.270 25.582 1.00 93.44 610 PHE A N 1
ATOM 4946 C CA . PHE A 1 610 ? -34.681 19.758 26.306 1.00 93.44 610 PHE A CA 1
ATOM 4947 C C . PHE A 1 610 ? -33.446 20.535 25.878 1.00 93.44 610 PHE A C 1
ATOM 4949 O O . PHE A 1 610 ? -33.111 20.575 24.695 1.00 93.44 610 PHE A O 1
ATOM 4956 N N . ILE A 1 611 ? -32.795 21.186 26.838 1.00 92.44 611 ILE A N 1
ATOM 4957 C CA . ILE A 1 611 ? -31.668 22.076 26.581 1.00 92.44 611 ILE A CA 1
ATOM 4958 C C . ILE A 1 611 ? -30.380 21.352 26.940 1.00 92.44 611 ILE A C 1
ATOM 4960 O O . ILE A 1 611 ? -30.078 21.131 28.113 1.00 92.44 611 ILE A O 1
ATOM 4964 N N . ASP A 1 612 ? -29.622 21.003 25.907 1.00 90.19 612 ASP A N 1
ATOM 4965 C CA . ASP A 1 612 ? -28.261 20.502 26.040 1.00 90.19 612 ASP A CA 1
ATOM 4966 C C . ASP A 1 612 ? -27.338 21.633 26.507 1.00 90.19 612 ASP A C 1
ATOM 4968 O O . ASP A 1 612 ? -27.119 22.622 25.797 1.00 90.19 612 ASP A O 1
ATOM 4972 N N . SER A 1 613 ? -26.817 21.475 27.721 1.00 89.06 613 SER A N 1
ATOM 4973 C CA . SER A 1 613 ? -26.036 22.488 28.423 1.00 89.06 613 SER A CA 1
ATOM 4974 C C . SER A 1 613 ? -24.715 22.826 27.727 1.00 89.06 613 SER A C 1
ATOM 4976 O O . SER A 1 613 ? -24.285 23.981 27.754 1.00 89.06 613 SER A O 1
ATOM 4978 N N . ILE A 1 614 ? -24.119 21.874 27.002 1.00 88.62 614 ILE A N 1
ATOM 4979 C CA . ILE A 1 614 ? -22.898 22.111 26.223 1.00 88.62 614 ILE A CA 1
ATOM 4980 C C . ILE A 1 614 ? -23.225 22.907 24.954 1.00 88.62 614 ILE A C 1
ATOM 4982 O O . ILE A 1 614 ? -22.553 23.899 24.657 1.00 88.62 614 ILE A O 1
ATOM 4986 N N . LYS A 1 615 ? -24.283 22.526 24.220 1.00 88.06 615 LYS A N 1
ATOM 4987 C CA . LYS A 1 615 ? -24.676 23.211 22.971 1.00 88.06 615 LYS A CA 1
ATOM 4988 C C . LYS A 1 615 ? -25.024 24.677 23.222 1.00 88.06 615 LYS A C 1
ATOM 4990 O O . LYS A 1 615 ? -24.553 25.544 22.486 1.00 88.06 615 LYS A O 1
ATOM 4995 N N . ILE A 1 616 ? -25.817 24.966 24.258 1.00 90.56 616 ILE A N 1
ATOM 4996 C CA . ILE A 1 616 ? -26.168 26.352 24.599 1.00 90.56 616 ILE A CA 1
ATOM 4997 C C . ILE A 1 616 ? -24.964 27.133 25.139 1.00 90.56 616 ILE A C 1
ATOM 4999 O O . ILE A 1 616 ? -24.792 28.296 24.778 1.00 90.56 616 ILE A O 1
ATOM 5003 N N . GLY A 1 617 ? -24.096 26.485 25.926 1.00 92.38 617 GLY A N 1
ATOM 5004 C CA . GLY A 1 617 ? -22.859 27.081 26.432 1.00 92.38 617 GLY A CA 1
ATOM 5005 C C . GLY A 1 617 ? -21.946 27.574 25.317 1.00 92.38 617 GLY A C 1
ATOM 5006 O O . GLY A 1 617 ? -21.515 28.724 25.335 1.00 92.38 617 GLY A O 1
ATOM 5007 N N . ILE A 1 618 ? -21.718 26.746 24.297 1.00 91.00 618 ILE A N 1
ATOM 5008 C CA . ILE A 1 618 ? -20.861 27.116 23.164 1.00 91.00 618 ILE A CA 1
ATOM 5009 C C . ILE A 1 618 ? -21.494 28.218 22.310 1.00 91.00 618 ILE A C 1
ATOM 5011 O O . ILE A 1 618 ? -20.785 29.124 21.881 1.00 91.00 618 ILE A O 1
ATOM 5015 N N . GLN A 1 619 ? -22.812 28.184 22.083 1.00 92.06 619 GLN A N 1
ATOM 5016 C CA . GLN A 1 619 ? -23.510 29.237 21.332 1.00 92.06 619 GLN A CA 1
ATOM 5017 C C . GLN A 1 619 ? -23.382 30.606 22.008 1.00 92.06 619 GLN A C 1
ATOM 5019 O O . GLN A 1 619 ? -23.033 31.590 21.355 1.00 92.06 619 GLN A O 1
ATOM 5024 N N . LEU A 1 620 ? -23.642 30.669 23.317 1.00 94.31 620 LEU A N 1
ATOM 5025 C CA . LEU A 1 620 ? -23.567 31.918 24.072 1.00 94.31 620 LEU A CA 1
ATOM 5026 C C . LEU A 1 620 ? -22.125 32.405 24.235 1.00 94.31 620 LEU A C 1
ATOM 5028 O O . LEU A 1 620 ? -21.872 33.601 24.094 1.00 94.31 620 LEU A O 1
ATOM 5032 N N . LEU A 1 621 ? -21.166 31.499 24.456 1.00 95.19 621 LEU A N 1
ATOM 5033 C CA . LEU A 1 621 ? -19.753 31.864 24.488 1.00 95.19 621 LEU A CA 1
ATOM 5034 C C . LEU A 1 621 ? -19.307 32.442 23.142 1.00 95.19 621 LEU A C 1
ATOM 5036 O O . LEU A 1 621 ? -18.761 33.537 23.110 1.00 95.19 621 LEU A O 1
ATOM 5040 N N . ALA A 1 622 ? -19.592 31.762 22.030 1.00 93.62 622 ALA A N 1
ATOM 5041 C CA . ALA A 1 622 ? -19.226 32.236 20.698 1.00 93.62 622 ALA A CA 1
ATOM 5042 C C . ALA A 1 622 ? -19.858 33.593 20.354 1.00 93.62 622 ALA A C 1
ATOM 5044 O O . ALA A 1 622 ? -19.217 34.430 19.718 1.00 93.62 622 ALA A O 1
ATOM 5045 N N . ALA A 1 623 ? -21.103 33.832 20.782 1.00 93.06 623 ALA A N 1
ATOM 5046 C CA . ALA A 1 623 ? -21.740 35.139 20.652 1.00 93.06 623 ALA A CA 1
ATOM 5047 C C . ALA A 1 623 ? -20.979 36.221 21.436 1.00 93.06 623 ALA A C 1
ATOM 5049 O O . ALA A 1 623 ? -20.720 37.290 20.888 1.00 93.06 623 ALA A O 1
ATOM 5050 N N . ASN A 1 624 ? -20.563 35.928 22.673 1.00 94.19 624 ASN A N 1
ATOM 5051 C CA . ASN A 1 624 ? -19.762 36.848 23.481 1.00 94.19 624 ASN A CA 1
ATOM 5052 C C . ASN A 1 624 ? -18.368 37.087 22.897 1.00 94.19 624 ASN A C 1
ATOM 5054 O O . ASN A 1 624 ? -17.913 38.222 22.925 1.00 94.19 624 ASN A O 1
ATOM 5058 N N . VAL A 1 625 ? -17.706 36.067 22.340 1.00 94.62 625 VAL A N 1
ATOM 5059 C CA . VAL A 1 625 ? -16.401 36.228 21.671 1.00 94.62 625 VAL A CA 1
ATOM 5060 C C . VAL A 1 625 ? -16.530 37.173 20.479 1.00 94.62 625 VAL A C 1
ATOM 5062 O O . VAL A 1 625 ? -15.842 38.187 20.431 1.00 94.62 625 VAL A O 1
ATOM 5065 N N . ARG A 1 626 ? -17.493 36.914 19.581 1.00 92.88 626 ARG A N 1
ATOM 5066 C CA . ARG A 1 626 ? -17.779 37.796 18.435 1.00 92.88 626 ARG A CA 1
ATOM 5067 C C . ARG A 1 626 ? -18.111 39.218 18.874 1.00 92.88 626 ARG A C 1
ATOM 5069 O O . ARG A 1 626 ? -17.721 40.168 18.213 1.00 92.88 626 ARG A O 1
ATOM 5076 N N . PHE A 1 627 ? -18.862 39.378 19.963 1.00 91.69 627 PHE A N 1
ATOM 5077 C CA . PHE A 1 627 ? -19.197 40.703 20.474 1.00 91.69 627 PHE A CA 1
ATOM 5078 C C . PHE A 1 627 ? -17.985 41.415 21.085 1.00 91.69 627 PHE A C 1
ATOM 5080 O O . PHE A 1 627 ? -17.812 42.608 20.863 1.00 91.69 627 PHE A O 1
ATOM 5087 N N . ASN A 1 628 ? -17.124 40.689 21.800 1.00 88.19 628 ASN A N 1
ATOM 5088 C CA . ASN A 1 628 ? -15.903 41.232 22.389 1.00 88.19 628 ASN A CA 1
ATOM 5089 C C . ASN A 1 628 ? -14.931 41.745 21.314 1.00 88.19 628 ASN A C 1
ATOM 5091 O O . ASN A 1 628 ? -14.324 42.791 21.511 1.00 88.19 628 ASN A O 1
ATOM 5095 N N . GLU A 1 629 ? -14.847 41.077 20.158 1.00 85.00 629 GLU A N 1
ATOM 5096 C CA . GLU A 1 629 ? -14.084 41.562 18.994 1.00 85.00 629 GLU A CA 1
ATOM 5097 C C . GLU A 1 629 ? -14.572 42.924 18.473 1.00 85.00 629 GLU A C 1
ATOM 5099 O O . GLU A 1 629 ? -13.771 43.689 17.953 1.00 85.00 629 GLU A O 1
ATOM 5104 N N . TYR A 1 630 ? -15.863 43.256 18.609 1.00 82.06 630 TYR A N 1
ATOM 5105 C CA . TYR A 1 630 ? -16.383 44.579 18.232 1.00 82.06 630 TYR A CA 1
ATOM 5106 C C . TYR A 1 630 ? -16.089 45.672 19.269 1.00 82.06 630 TYR A C 1
ATOM 5108 O O . TYR A 1 630 ? -16.209 46.855 18.948 1.00 82.06 630 TYR A O 1
ATOM 5116 N N . LEU A 1 631 ? -15.806 45.294 20.518 1.00 77.56 631 LEU A N 1
ATOM 5117 C CA . LEU A 1 631 ? -15.535 46.232 21.612 1.00 77.56 631 LEU A CA 1
ATOM 5118 C C . LEU A 1 631 ? -14.051 46.617 21.715 1.00 77.56 631 LEU A C 1
ATOM 5120 O O . LEU A 1 631 ? -13.742 47.602 22.389 1.00 77.56 631 LEU A O 1
ATOM 5124 N N . GLN A 1 632 ? -13.163 45.842 21.086 1.00 64.94 632 GLN A N 1
ATOM 5125 C CA . GLN A 1 632 ? -11.726 46.107 20.951 1.00 64.94 632 GLN A CA 1
ATOM 5126 C C . GLN A 1 632 ? -11.441 46.915 19.685 1.00 64.94 632 GLN A C 1
ATOM 5128 O O . GLN A 1 632 ? -10.529 47.773 19.747 1.00 64.94 632 GLN A O 1
#

Foldseek 3Di:
DPLVPDPLDQVSLQVQLQVCLVVVVLVSSLVSLQPRLDAHAAPSLQSSLVVCLVVLVLVSNLSSQVSNCVRPVARRYDPVSVVSSLVSCLVVLVLVSNQCCCCVAPQVDPHHNYDDDPVSLVSNLLSCLQVVVVLSNVSSLVSVLVVCVVVVHDPVVSLVSVLVSLLSNLVSLCLQQNQVLCLQLLVLVVSVLLVDPPRALVSCPSNLVRLLVVCLPQALVNLLVSLCSSNVANRDLDLLHDDPQADSLLNSLSSVVVCVVVVVCVSPPPDPVVVSDVVHDPVSSNPPRDPDDDPVVSPDDDPDPDARRCRSLLSSCSSCCSRVVDLVSNVVSVCCSCPPRVYDDDLSSLVSNVVSCVVDVPDPDPDDPVSLVSVLVVCVVVVVLVVNVVSVVSCVVVPDDDDLCSVVVSVCVSLVPVVVQCVLDPPDDDDDDDFPPQQDSDDDDPVSLVSSLVSRVVVCVVCVVVVQPDQEEEDAALAPRVNQVVNVVVHPHYGYYLNRLVLVVCVVPFDLQAAEEEEAADPSVQVRSQQRQCCVPPVDSDDDHHPNRYDGYHYLPAPLVVCVDPVSVVSNVVRVVVCVVVNHQEYEHRGLSCAPCQVVVCVVPVSHGYDRSVSSRSVVSVVRSVVVVVVD